Protein AF-A0A2V8JKX3-F1 (afdb_monomer)

Mean predicted aligned error: 20.54 Å

Secondary structure (DSSP, 8-state):
-HHHHHHHHHHHHHHHHHHHHHHHHHHHHHHHHHHHHHHHHHHHHHHHHHHHTSSSPSSPPP-S---SSS--EEEEES-TTT--TT-TTSTT--TTGGGGT-TTPPPPPTTSPP----SSSTTEEEEETTS-TTSTT-SS--SSSEEEE-PPBTTSSSS-TTS-TT--PBEEE-SSSEEEPPTTEETTTEES-EEEEEEEEEEEE--SSPPEEEEE-SS-EEEEEEEEEE-STT-EEEEEEEEEEEE--SSPPEEEEE-TT-EEEEEEEEEETTSS-----BEEEEEEEEEEEE-BSSPPEEEEE-TT-EEEEEEEEEE--SSS-S-BEEEEEEEEEEEE-BSSPPEEEEE-TT-EEEEEEEEEES-BEEEEEEEEE--S-BBSSGGGEEEEEE-SS-EEEEEEEEE-SS--EEEEEEEEE----SS-SSGGGT-SSTTS--EEEEEETTS--EEEEEEEESSTT-SSEEEEEEEE----TTT--SSEEEEEEEESSSS-TTSTTEEEEEEEEB-EEEEEEEEEEE-BSSPPEEEEEESB-SS---EEEEEEE------PPP--

Sequence (564 aa):
MIIVLFSLLLLSVVGLGMMYSTNMETSINSNYRDKQTAMYAAFAGLQEGRDRIKYPYNITPPFELPSTTIANVIYIVADAATVKPWAADNKYFDTELCQEKVLGISPGTPGVPCTATASGTAWRQVFDDSLGGSAPWNLASTDLKWVRIQLKANNNTPVPVNGDSNSSAQACWNGSTQMSTPTGYTTGCQPVGGVTAATVITSGTSYTSVPTVNFAGGGGTGATATAVLLPESTGYVASISVTTGGSGYTIPPTVTLSGGGGSAATATAVLSSTGTTVTNPGSVVSVSLTTGGASYTTAPTVTLSGGGGVGASAIATLSSSGVTTTTGYVSSVTVTAGGSSYTSAPTVNLSGGGGSGATATTTLGTSGNVTTVNVTSPGTQCYSAASDAVVSFTGGGGSGATATAVLAGSRSCIYSLSVTNIPQCTNKLTVANGYSPADQKAGVTFEVAGQNKSFSGTLFVSNANDKTPTSMSVQNPGYDTTGYSAATFTSNLQLSGGAWADCGNITVTATTGYRIASINVTNGGSGYTSVPTASITGGVGSTSNPTATAALGYPVASVTVTNG

Nearest PDB structures (foldseek):
  2vc9-assembly1_A  TM=1.295E-01  e=1.573E+00  Clostridium perfringens
  5tbz-assembly1_D  TM=1.147E-01  e=6.016E+00  Escherichia coli O157:H7

Solvent-accessible surface area (backbone atoms only — not comparable to full-atom values): 29672 Å² total; per-residue (Å²): 109,70,67,58,54,53,52,51,53,51,49,52,53,50,52,53,51,53,55,57,48,52,56,49,52,53,51,52,50,51,54,48,52,54,50,51,51,53,50,52,51,51,51,50,40,51,51,53,54,51,61,40,44,33,86,83,57,48,39,80,70,53,78,48,69,52,33,64,80,40,51,22,34,35,35,43,20,37,35,63,91,80,40,35,45,82,36,67,89,37,95,54,33,50,39,55,59,16,51,30,60,40,45,88,34,72,64,44,60,89,96,50,72,38,72,64,66,58,84,82,60,51,29,46,40,78,46,53,45,60,52,62,77,86,41,80,66,36,86,69,83,63,93,51,62,61,39,81,48,60,46,53,35,14,31,34,37,98,68,21,55,72,68,48,72,82,45,72,44,47,49,27,74,80,88,84,53,68,32,44,51,54,87,51,38,46,89,82,65,40,59,33,2,6,44,56,40,40,47,68,76,34,42,37,43,42,29,81,43,73,35,49,52,43,75,45,67,26,77,38,50,68,55,40,45,45,47,38,65,48,88,46,103,46,14,30,49,73,44,43,47,60,75,34,31,27,32,15,30,81,48,62,28,49,36,47,62,46,66,23,76,36,50,75,41,36,37,43,40,40,68,26,75,76,45,57,74,81,67,72,64,16,19,40,18,32,37,50,64,64,32,38,35,42,52,23,67,47,62,35,49,50,44,66,43,68,23,77,38,53,70,47,39,43,45,46,39,70,44,71,83,80,85,92,65,93,42,22,26,44,64,45,38,45,62,78,33,27,37,41,47,20,68,45,63,34,47,57,44,68,45,66,24,78,37,52,71,50,40,47,42,45,42,62,37,69,40,17,17,48,60,45,42,47,64,76,38,51,51,42,36,11,22,81,48,48,84,40,41,45,54,46,71,46,67,22,78,36,52,72,52,39,44,46,47,37,57,40,98,54,33,24,22,42,39,46,54,44,77,73,47,77,60,76,26,82,60,57,49,30,51,94,58,74,28,56,48,61,56,61,61,27,76,44,42,35,26,40,68,99,45,103,50,58,30,30,22,32,57,34,49,90,48,54,74,42,40,44,72,70,43,55,48,51,38,37,24,40,78,43,77,86,76,32,81,52,65,56,48,76,43,38,36,30,67,65,82,85,76,61,83,63,57,42,61,38,28,27,41,37,31,38,7,21,35,58,61,43,46,46,61,75,34,32,36,41,51,24,60,45,72,33,50,41,46,45,44,64,50,34,44,76,84,43,64,33,39,40,50,45,39,70,39,57,68,61,51,83,81,82,79,79,80,134

Radius of gyration: 41.73 Å; Cα contacts (8 Å, |Δi|>4): 1433; chains: 1; bounding box: 105×64×144 Å

Structure (mmCIF, N/CA/C/O backbone):
data_AF-A0A2V8JKX3-F1
#
_entry.id   AF-A0A2V8JKX3-F1
#
loop_
_atom_site.group_PDB
_atom_site.id
_atom_site.type_symbol
_atom_site.label_atom_id
_atom_site.label_alt_id
_atom_site.label_comp_id
_atom_site.label_asym_id
_atom_site.label_entity_id
_atom_site.label_seq_id
_atom_site.pdbx_PDB_ins_code
_atom_site.Cartn_x
_atom_site.Cartn_y
_atom_site.Cartn_z
_atom_site.occupancy
_atom_site.B_iso_or_equiv
_atom_site.auth_seq_id
_atom_site.auth_comp_id
_atom_site.auth_asym_id
_atom_site.auth_atom_id
_atom_site.pdbx_PDB_model_num
ATOM 1 N N . MET A 1 1 ? -42.590 39.242 80.573 1.00 73.94 1 MET A N 1
ATOM 2 C CA . MET A 1 1 ? -43.678 38.907 79.622 1.00 73.94 1 MET A CA 1
ATOM 3 C C . MET A 1 1 ? -43.225 38.989 78.164 1.00 73.94 1 MET A C 1
ATOM 5 O O . MET A 1 1 ? -43.355 37.998 77.464 1.00 73.94 1 MET A O 1
ATOM 9 N N . ILE A 1 2 ? -42.624 40.102 77.717 1.00 79.31 2 ILE A N 1
ATOM 10 C CA . ILE A 1 2 ? -42.118 40.261 76.334 1.00 79.31 2 ILE A CA 1
ATOM 11 C C . ILE A 1 2 ? -41.089 39.188 75.936 1.00 79.31 2 ILE A C 1
ATOM 13 O O . ILE A 1 2 ? -41.205 38.624 74.856 1.00 79.31 2 ILE A O 1
ATOM 17 N N . ILE A 1 3 ? -40.147 38.836 76.821 1.00 83.25 3 ILE A N 1
ATOM 18 C CA . ILE A 1 3 ? -39.163 37.768 76.554 1.00 83.25 3 ILE A CA 1
ATOM 19 C C . ILE A 1 3 ? -39.855 36.426 76.279 1.00 83.25 3 ILE A C 1
ATOM 21 O O . ILE A 1 3 ? -39.509 35.758 75.320 1.00 83.25 3 ILE A O 1
ATOM 25 N N . VAL A 1 4 ? -40.883 36.071 77.057 1.00 85.44 4 VAL A N 1
ATOM 26 C CA . VAL A 1 4 ? -41.619 34.801 76.910 1.00 85.44 4 VAL A CA 1
ATOM 27 C C . VAL A 1 4 ? -42.395 34.752 75.593 1.00 85.44 4 VAL A C 1
ATOM 29 O O . VAL A 1 4 ? -42.398 33.726 74.921 1.00 85.44 4 VAL A O 1
ATOM 32 N N . LEU A 1 5 ? -43.012 35.866 75.192 1.00 79.38 5 LEU A N 1
ATOM 33 C CA . LEU A 1 5 ? -43.693 35.975 73.899 1.00 79.38 5 LEU A CA 1
ATOM 34 C C . LEU A 1 5 ? -42.714 35.841 72.727 1.00 79.38 5 LEU A C 1
ATOM 36 O O . LEU A 1 5 ? -42.995 35.100 71.789 1.00 79.38 5 LEU A O 1
ATOM 40 N N . PHE A 1 6 ? -41.548 36.488 72.806 1.00 87.19 6 PHE A N 1
ATOM 41 C CA . PHE A 1 6 ? -40.494 36.311 71.807 1.00 87.19 6 PHE A CA 1
ATOM 42 C C . PHE A 1 6 ? -39.956 34.876 71.786 1.00 87.19 6 PHE A C 1
ATOM 44 O O . PHE A 1 6 ? -39.769 34.332 70.704 1.00 87.19 6 PHE A O 1
ATOM 51 N N . SER A 1 7 ? -39.770 34.231 72.943 1.00 88.25 7 SER A N 1
ATOM 52 C CA . SER A 1 7 ? -39.331 32.831 73.026 1.00 88.25 7 SER A CA 1
ATOM 53 C C . SER A 1 7 ? -40.337 31.860 72.401 1.00 88.25 7 SER A C 1
ATOM 55 O O . SER A 1 7 ? -39.935 30.935 71.700 1.00 88.25 7 SER A O 1
ATOM 57 N N . LEU A 1 8 ? -41.639 32.075 72.615 1.00 83.44 8 LEU A N 1
ATOM 58 C CA . LEU A 1 8 ? -42.698 31.243 72.037 1.00 83.44 8 LEU A CA 1
ATOM 59 C C . LEU A 1 8 ? -42.839 31.445 70.526 1.00 83.44 8 LEU A C 1
ATOM 61 O O . LEU A 1 8 ? -43.005 30.463 69.809 1.00 83.44 8 LEU A O 1
ATOM 65 N N . LEU A 1 9 ? -42.724 32.687 70.041 1.00 87.38 9 LEU A N 1
ATOM 66 C CA . LEU A 1 9 ? -42.690 32.989 68.606 1.00 87.38 9 LEU A CA 1
ATOM 67 C C . LEU A 1 9 ? -41.497 32.297 67.928 1.00 87.38 9 LEU A C 1
ATOM 69 O O . LEU A 1 9 ? -41.626 31.735 66.844 1.00 87.38 9 LEU A O 1
ATOM 73 N N . LEU A 1 10 ? -40.336 32.299 68.587 1.00 89.88 10 LEU A N 1
ATOM 74 C CA . LEU A 1 10 ? -39.142 31.618 68.092 1.00 89.88 10 LEU A CA 1
ATOM 75 C C . LEU A 1 10 ? -39.365 30.101 68.008 1.00 89.88 10 LEU A C 1
ATOM 77 O O . LEU A 1 10 ? -38.992 29.487 67.013 1.00 89.88 10 LEU A O 1
ATOM 81 N N . LEU A 1 11 ? -40.038 29.503 68.997 1.00 89.50 11 LEU A N 1
ATOM 82 C CA . LEU A 1 11 ? -40.340 28.069 69.013 1.00 89.50 11 LEU A CA 1
ATOM 83 C C . LEU A 1 11 ? -41.292 27.640 67.888 1.00 89.50 11 LEU A C 1
ATOM 85 O O . LEU A 1 11 ? -41.078 26.596 67.273 1.00 89.50 11 LEU A O 1
ATOM 89 N N . SER A 1 12 ? -42.328 28.427 67.592 1.00 86.75 12 SER A N 1
ATOM 90 C CA . SER A 1 12 ? -43.261 28.120 66.500 1.00 86.75 12 SER A CA 1
ATOM 91 C C . SER A 1 12 ? -42.626 28.303 65.123 1.00 86.75 12 SER A C 1
ATOM 93 O O . SER A 1 12 ? -42.875 27.488 64.235 1.00 86.75 12 SER A O 1
ATOM 95 N N . VAL A 1 13 ? -41.747 29.296 64.950 1.00 89.88 13 VAL A N 1
ATOM 96 C CA . VAL A 1 13 ? -40.949 29.440 63.719 1.00 89.88 13 VAL A CA 1
ATOM 97 C C . VAL A 1 13 ? -40.002 28.250 63.538 1.00 89.88 13 VAL A C 1
ATOM 99 O O . VAL A 1 13 ? -39.911 27.710 62.436 1.00 89.88 13 VAL A O 1
ATOM 102 N N . VAL A 1 14 ? -39.360 27.778 64.611 1.00 88.94 14 VAL A N 1
ATOM 103 C CA . VAL A 1 14 ? -38.527 26.565 64.571 1.00 88.94 14 VAL A CA 1
ATOM 104 C C . VAL A 1 14 ? -39.366 25.330 64.216 1.00 88.94 14 VAL A C 1
ATOM 106 O O . VAL A 1 14 ? -38.963 24.552 63.353 1.00 88.94 14 VAL A O 1
ATOM 109 N N . GLY A 1 15 ? -40.554 25.167 64.807 1.00 86.50 15 GLY A N 1
ATOM 110 C CA . GLY A 1 15 ? -41.457 24.045 64.517 1.00 86.50 15 GLY A CA 1
ATOM 111 C C . GLY A 1 15 ? -41.941 23.999 63.061 1.00 86.50 15 GLY A C 1
ATOM 112 O O . GLY A 1 15 ? -41.896 22.943 62.430 1.00 86.50 15 GLY A O 1
ATOM 113 N N . LEU A 1 16 ? -42.334 25.146 62.495 1.00 85.94 16 LEU A N 1
ATOM 114 C CA . LEU A 1 16 ? -42.678 25.269 61.071 1.00 85.94 16 LEU A CA 1
ATOM 115 C C . LEU A 1 16 ? -41.472 24.983 60.171 1.00 85.94 16 LEU A C 1
ATOM 117 O O . LEU A 1 16 ? -41.606 24.265 59.180 1.00 85.94 16 LEU A O 1
ATOM 121 N N . GLY A 1 17 ? -40.291 25.487 60.538 1.00 83.31 17 GLY A N 1
ATOM 122 C CA . GLY A 1 17 ? -39.043 25.208 59.827 1.00 83.31 17 GLY A CA 1
ATOM 123 C C . GLY A 1 17 ? -38.733 23.711 59.746 1.00 83.31 17 GLY A C 1
ATOM 124 O O . GLY A 1 17 ? -38.412 23.210 58.669 1.00 83.31 17 GLY A O 1
ATOM 125 N N . MET A 1 18 ? -38.908 22.973 60.847 1.00 83.19 18 MET A N 1
ATOM 126 C CA . MET A 1 18 ? -38.680 21.523 60.860 1.00 83.19 18 MET A CA 1
ATOM 127 C C . MET A 1 18 ? -39.707 20.755 60.012 1.00 83.19 18 MET A C 1
ATOM 129 O O . MET A 1 18 ? -39.331 19.817 59.317 1.00 83.19 18 MET A O 1
ATOM 133 N N . MET A 1 19 ? -40.975 21.181 59.979 1.00 83.25 19 MET A N 1
ATOM 134 C CA . MET A 1 19 ? -42.010 20.520 59.170 1.00 83.25 19 MET A CA 1
ATOM 135 C C . MET A 1 19 ? -41.797 20.709 57.657 1.00 83.25 19 MET A C 1
ATOM 137 O O . MET A 1 19 ? -41.929 19.755 56.887 1.00 83.25 19 MET A O 1
ATOM 141 N N . TYR A 1 20 ? -41.414 21.914 57.214 1.00 79.62 20 TYR A N 1
ATOM 142 C CA . TYR A 1 20 ? -41.033 22.143 55.813 1.00 79.62 20 TYR A CA 1
ATOM 143 C C . TYR A 1 20 ? -39.767 21.365 55.427 1.00 79.62 20 TYR A C 1
ATOM 145 O O . TYR A 1 20 ? -39.685 20.855 54.307 1.00 79.62 20 TYR A O 1
ATOM 153 N N . SER A 1 21 ? -38.824 21.200 56.362 1.00 79.19 21 SER A N 1
ATOM 154 C CA . SER A 1 21 ? -37.623 20.383 56.157 1.00 79.19 21 SER A CA 1
ATOM 155 C C . SER A 1 21 ? -37.955 18.909 55.885 1.00 79.19 21 SER A C 1
ATOM 157 O O . SER A 1 21 ? -37.362 18.312 54.990 1.00 79.19 21 SER A O 1
ATOM 159 N N . THR A 1 22 ? -38.932 18.317 56.581 1.00 78.56 22 THR A N 1
ATOM 160 C CA . THR A 1 22 ? -39.297 16.895 56.405 1.00 78.56 22 THR A CA 1
ATOM 161 C C . THR A 1 22 ? -39.894 16.589 55.021 1.00 78.56 22 THR A C 1
ATOM 163 O O . THR A 1 22 ? -39.573 15.572 54.398 1.00 78.56 22 THR A O 1
ATOM 166 N N . ASN A 1 23 ? -40.740 17.479 54.490 1.00 80.19 23 ASN A N 1
ATOM 167 C CA . ASN A 1 23 ? -41.324 17.303 53.152 1.00 80.19 23 ASN A CA 1
ATOM 168 C C . ASN A 1 23 ? -40.286 17.494 52.034 1.00 80.19 23 ASN A C 1
ATOM 170 O O . ASN A 1 23 ? -40.341 16.806 51.007 1.00 80.19 23 ASN A O 1
ATOM 174 N N . MET A 1 24 ? -39.322 18.398 52.241 1.00 81.38 24 MET A N 1
ATOM 175 C CA . MET A 1 24 ? -38.173 18.543 51.346 1.00 81.38 24 MET A CA 1
ATOM 176 C C . MET A 1 24 ? -37.331 17.268 51.330 1.00 81.38 24 MET A C 1
ATOM 178 O O . MET A 1 24 ? -37.032 16.766 50.251 1.00 81.38 24 MET A O 1
ATOM 182 N N . GLU A 1 25 ? -37.019 16.696 52.492 1.00 80.31 25 GLU A N 1
ATOM 183 C CA . GLU A 1 25 ? -36.236 15.461 52.604 1.00 80.31 25 GLU A CA 1
ATOM 184 C C . GLU A 1 25 ? -36.907 14.280 51.883 1.00 80.31 25 GLU A C 1
ATOM 186 O O . GLU A 1 25 ? -36.262 13.566 51.116 1.00 80.31 25 GLU A O 1
ATOM 191 N N . THR A 1 26 ? -38.229 14.135 52.023 1.00 83.88 26 THR A N 1
ATOM 192 C CA . THR A 1 26 ? -39.002 13.077 51.345 1.00 83.88 26 THR A CA 1
ATOM 193 C C . THR A 1 26 ? -38.996 13.245 49.821 1.00 83.88 26 THR A C 1
ATOM 195 O O . THR A 1 26 ? -38.782 12.281 49.082 1.00 83.88 26 THR A O 1
ATOM 198 N N . SER A 1 27 ? -39.177 14.477 49.334 1.00 83.81 27 SER A N 1
ATOM 199 C CA . SER A 1 27 ? -39.173 14.781 47.895 1.00 83.81 27 SER A CA 1
ATOM 200 C C . SER A 1 27 ? -37.780 14.616 47.283 1.00 83.81 27 SER A C 1
ATOM 202 O O . SER A 1 27 ? -37.635 14.073 46.187 1.00 83.81 27 SER A O 1
ATOM 204 N N . ILE A 1 28 ? -36.737 15.038 48.006 1.00 84.44 28 ILE A N 1
ATOM 205 C CA . ILE A 1 28 ? -35.337 14.824 47.625 1.00 84.44 28 ILE A CA 1
ATOM 206 C C . ILE A 1 28 ? -35.046 13.325 47.543 1.00 84.44 28 ILE A C 1
ATOM 208 O O . ILE A 1 28 ? -34.462 12.884 46.555 1.00 84.44 28 ILE A O 1
ATOM 212 N N . ASN A 1 29 ? -35.498 12.535 48.520 1.00 85.44 29 ASN A N 1
ATOM 213 C CA . ASN A 1 29 ? -35.280 11.092 48.540 1.00 85.44 29 ASN A CA 1
ATOM 214 C C . ASN A 1 29 ? -35.992 10.375 47.378 1.00 85.44 29 ASN A C 1
ATOM 216 O O . ASN A 1 29 ? -35.400 9.508 46.740 1.00 85.44 29 ASN A O 1
ATOM 220 N N . SER A 1 30 ? -37.228 10.767 47.041 1.00 87.38 30 SER A N 1
ATOM 221 C CA . SER A 1 30 ? -37.924 10.226 45.862 1.00 87.38 30 SER A CA 1
ATOM 222 C C . SER A 1 30 ? -37.168 10.547 44.573 1.00 87.38 30 SER A C 1
ATOM 224 O O . SER A 1 30 ? -36.814 9.641 43.823 1.00 87.38 30 SER A O 1
ATOM 226 N N . ASN A 1 31 ? -36.813 11.821 44.369 1.00 85.62 31 ASN A N 1
ATOM 227 C CA . ASN A 1 31 ? -36.037 12.254 43.205 1.00 85.62 31 ASN A CA 1
ATOM 228 C C . ASN A 1 31 ? -34.681 11.539 43.116 1.00 85.62 31 ASN A C 1
ATOM 230 O O . ASN A 1 31 ? -34.192 11.253 42.025 1.00 85.62 31 ASN A O 1
ATOM 234 N N . TYR A 1 32 ? -34.052 11.263 44.257 1.00 89.94 32 TYR A N 1
ATOM 235 C CA . TYR A 1 32 ? -32.792 10.538 44.323 1.00 89.94 32 TYR A CA 1
ATOM 236 C C . TYR A 1 32 ? -32.953 9.070 43.908 1.00 89.94 32 TYR A C 1
ATOM 238 O O . TYR A 1 32 ? -32.167 8.582 43.095 1.00 89.94 32 TYR A O 1
ATOM 246 N N . ARG A 1 33 ? -33.993 8.380 44.396 1.00 90.44 33 ARG A N 1
ATOM 247 C CA . ARG A 1 33 ? -34.296 6.990 44.015 1.00 90.44 33 ARG A CA 1
ATOM 248 C C . ARG A 1 33 ? -34.636 6.854 42.534 1.00 90.44 33 ARG A C 1
ATOM 250 O O . ARG A 1 33 ? -34.143 5.929 41.887 1.00 90.44 33 ARG A O 1
ATOM 257 N N . ASP A 1 34 ? -35.408 7.785 41.985 1.00 88.25 34 ASP A N 1
ATOM 258 C CA . ASP A 1 34 ? -35.765 7.781 40.564 1.00 88.25 34 ASP A CA 1
ATOM 259 C C . ASP A 1 34 ? -34.526 8.001 39.687 1.00 88.25 34 ASP A C 1
ATOM 261 O O . ASP A 1 34 ? -34.296 7.258 38.732 1.00 88.25 34 ASP A O 1
ATOM 265 N N . LYS A 1 35 ? -33.652 8.947 40.067 1.00 85.19 35 LYS A N 1
ATOM 266 C CA . LYS A 1 35 ? -32.362 9.171 39.393 1.00 85.19 35 LYS A CA 1
ATOM 267 C C . LYS A 1 35 ? -31.449 7.952 39.460 1.00 85.19 35 LYS A C 1
ATOM 269 O O . LYS A 1 35 ? -30.861 7.590 38.444 1.00 85.19 35 LYS A O 1
ATOM 274 N N . GLN A 1 36 ? -31.325 7.315 40.627 1.00 89.06 36 GLN A N 1
ATOM 275 C CA . GLN A 1 36 ? -30.534 6.090 40.752 1.00 89.06 36 GLN A CA 1
ATOM 276 C C . GLN A 1 36 ? -31.082 4.984 39.848 1.00 89.06 36 GLN A C 1
ATOM 278 O O . GLN A 1 36 ? -30.314 4.343 39.137 1.00 89.06 36 GLN A O 1
ATOM 283 N N . THR A 1 37 ? -32.402 4.791 39.831 1.00 87.06 37 THR A N 1
ATOM 284 C CA . THR A 1 37 ? -33.052 3.764 39.007 1.00 87.06 37 THR A CA 1
ATOM 285 C C . THR A 1 37 ? -32.815 4.018 37.519 1.00 87.06 37 THR A C 1
ATOM 287 O O . THR A 1 37 ? -32.400 3.108 36.803 1.00 87.06 37 THR A O 1
ATOM 290 N N . ALA A 1 38 ? -32.989 5.261 37.060 1.00 82.44 38 ALA A N 1
ATOM 291 C CA . ALA A 1 38 ? -32.707 5.646 35.679 1.00 82.44 38 ALA A CA 1
ATOM 292 C C . ALA A 1 38 ? -31.228 5.440 35.309 1.00 82.44 38 ALA A C 1
ATOM 294 O O . ALA A 1 38 ? -30.922 4.937 34.230 1.00 82.44 38 ALA A O 1
ATOM 295 N N . MET A 1 39 ? -30.305 5.767 36.219 1.00 86.44 39 MET A N 1
ATOM 296 C CA . MET A 1 39 ? -28.870 5.563 36.016 1.00 86.44 39 MET A CA 1
ATOM 297 C C . MET A 1 39 ? -28.512 4.074 35.894 1.00 86.44 39 MET A C 1
ATOM 299 O O . MET A 1 39 ? -27.787 3.695 34.977 1.00 86.44 39 MET A O 1
ATOM 303 N N . TYR A 1 40 ? -29.034 3.216 36.775 1.00 87.19 40 TYR A N 1
ATOM 304 C CA . TYR A 1 40 ? -28.795 1.772 36.693 1.00 87.19 40 TYR A CA 1
ATOM 305 C C . TYR A 1 40 ? -29.420 1.152 35.442 1.00 87.19 40 TYR A C 1
ATOM 307 O O . TYR A 1 40 ? -28.778 0.322 34.805 1.00 87.19 40 TYR A O 1
ATOM 315 N N . ALA A 1 41 ? -30.616 1.593 35.042 1.00 84.06 41 ALA A N 1
ATOM 316 C CA . ALA A 1 41 ? -31.234 1.170 33.788 1.00 84.06 41 ALA A CA 1
ATOM 317 C C . ALA A 1 41 ? -30.386 1.578 32.568 1.00 84.06 41 ALA A C 1
ATOM 319 O O . ALA A 1 41 ? -30.186 0.773 31.660 1.00 84.06 41 ALA A O 1
ATOM 320 N N . ALA A 1 42 ? -29.814 2.788 32.568 1.00 84.06 42 ALA A N 1
ATOM 321 C CA . ALA A 1 42 ? -28.901 3.237 31.518 1.00 84.06 42 ALA A CA 1
ATOM 322 C C . ALA A 1 42 ? -27.600 2.414 31.483 1.00 84.06 42 ALA A C 1
ATOM 324 O O . ALA A 1 42 ? -27.135 2.048 30.405 1.00 84.06 42 ALA A O 1
ATOM 325 N N . PHE A 1 43 ? -27.025 2.069 32.642 1.00 85.94 43 PHE A N 1
ATOM 326 C CA . PHE A 1 43 ? -25.859 1.181 32.699 1.00 85.94 43 PHE A CA 1
ATOM 327 C C . PHE A 1 43 ? -26.178 -0.236 32.229 1.00 85.94 43 PHE A C 1
ATOM 329 O O . PHE A 1 43 ? -25.368 -0.821 31.511 1.00 85.94 43 PHE A O 1
ATOM 336 N N . ALA A 1 44 ? -27.348 -0.768 32.581 1.00 85.88 44 ALA A N 1
ATOM 337 C CA . ALA A 1 44 ? -27.815 -2.047 32.064 1.00 85.88 44 ALA A CA 1
ATOM 338 C C . ALA A 1 44 ? -27.927 -1.997 30.533 1.00 85.88 44 ALA A C 1
ATOM 340 O O . ALA A 1 44 ? -27.372 -2.858 29.863 1.00 85.88 44 ALA A O 1
ATOM 341 N N . GLY A 1 45 ? -28.520 -0.936 29.972 1.00 86.31 45 GLY A N 1
ATOM 342 C CA . GLY A 1 45 ? -28.634 -0.756 28.520 1.00 86.31 45 GLY A CA 1
ATOM 343 C C . GLY A 1 45 ? -27.294 -0.594 27.811 1.00 86.31 45 GLY A C 1
ATOM 344 O O . GLY A 1 45 ? -27.097 -1.131 26.724 1.00 86.31 45 GLY A O 1
ATOM 345 N N . LEU A 1 46 ? -26.337 0.087 28.444 1.00 87.81 46 LEU A N 1
ATOM 346 C CA . LEU A 1 46 ? -24.976 0.186 27.927 1.00 87.81 46 LEU A CA 1
ATOM 347 C C . LEU A 1 46 ? -24.305 -1.189 27.856 1.00 87.81 46 LEU A C 1
ATOM 349 O O . LEU A 1 46 ? -23.670 -1.503 26.853 1.00 87.81 46 LEU A O 1
ATOM 353 N N . GLN A 1 47 ? -24.416 -1.995 28.913 1.00 87.25 47 GLN A N 1
ATOM 354 C CA . GLN A 1 47 ? -23.809 -3.327 28.935 1.00 87.25 47 GLN A CA 1
ATOM 355 C C . GLN A 1 47 ? -24.508 -4.281 27.970 1.00 87.25 47 GLN A C 1
ATOM 357 O O . GLN A 1 47 ? -23.826 -5.017 27.265 1.00 87.25 47 GLN A O 1
ATOM 362 N N . GLU A 1 48 ? -25.829 -4.185 27.871 1.00 84.44 48 GLU A N 1
ATOM 363 C CA . GLU A 1 48 ? -26.645 -4.900 26.897 1.00 84.44 48 GLU A CA 1
ATOM 364 C C . GLU A 1 48 ? -26.168 -4.621 25.465 1.00 84.44 48 GLU A C 1
ATOM 366 O O . GLU A 1 48 ? -25.815 -5.534 24.719 1.00 84.44 48 GLU A O 1
ATOM 371 N N . GLY A 1 49 ? -26.044 -3.340 25.101 1.00 87.50 49 GLY A N 1
ATOM 372 C CA . GLY A 1 49 ? -25.527 -2.949 23.793 1.00 87.50 49 GLY A CA 1
ATOM 373 C C . GLY A 1 49 ? -24.089 -3.419 23.565 1.00 87.50 49 GLY A C 1
ATOM 374 O O . GLY A 1 49 ? -23.780 -3.935 22.493 1.00 87.50 49 GLY A O 1
ATOM 375 N N . ARG A 1 50 ? -23.213 -3.289 24.575 1.00 87.06 50 ARG A N 1
ATOM 376 C CA . ARG A 1 50 ? -21.805 -3.722 24.502 1.00 87.06 50 ARG A CA 1
ATOM 377 C C . ARG A 1 50 ? -21.655 -5.220 24.282 1.00 87.06 50 ARG A C 1
ATOM 379 O O . ARG A 1 50 ? -20.777 -5.605 23.516 1.00 87.06 50 ARG A O 1
ATOM 386 N N . ASP A 1 51 ? -22.452 -6.045 24.953 1.00 86.44 51 ASP A N 1
ATOM 387 C CA . ASP A 1 51 ? -22.358 -7.500 24.827 1.00 86.44 51 ASP A CA 1
ATOM 388 C C . ASP A 1 51 ? -22.867 -7.969 23.458 1.00 86.44 51 ASP A C 1
ATOM 390 O O . ASP A 1 51 ? -22.221 -8.784 22.799 1.00 86.44 51 ASP A O 1
ATOM 394 N N . ARG A 1 52 ? -23.942 -7.352 22.945 1.00 85.75 52 ARG A N 1
ATOM 395 C CA . ARG A 1 52 ? -24.503 -7.687 21.624 1.00 85.75 52 ARG A CA 1
ATOM 396 C C . ARG A 1 52 ? -23.567 -7.284 20.464 1.00 85.75 52 ARG A C 1
ATOM 398 O O . ARG A 1 52 ? -23.585 -7.948 19.430 1.00 85.75 52 ARG A O 1
ATOM 405 N N . ILE A 1 53 ? -22.702 -6.273 20.638 1.00 87.62 53 ILE A N 1
ATOM 406 C CA . ILE A 1 53 ? -21.684 -5.849 19.644 1.00 87.62 53 ILE A CA 1
ATOM 407 C C . ILE A 1 53 ? -20.258 -6.336 19.951 1.00 87.62 53 ILE A C 1
ATOM 409 O O . ILE A 1 53 ? -19.293 -5.871 19.338 1.00 87.62 53 ILE A O 1
ATOM 413 N N . LYS A 1 54 ? -20.077 -7.234 20.920 1.00 84.19 54 LYS A N 1
ATOM 414 C CA . LYS A 1 54 ? -18.763 -7.799 21.242 1.00 84.19 54 LYS A CA 1
ATOM 415 C C . LYS A 1 54 ? -18.352 -8.812 20.173 1.00 84.19 54 LYS A C 1
ATOM 417 O O . LYS A 1 54 ? -19.187 -9.552 19.679 1.00 84.19 54 LYS A O 1
ATOM 422 N N . TYR A 1 55 ? -17.066 -8.869 19.823 1.00 76.94 55 TYR A N 1
ATOM 423 C CA . TYR A 1 55 ? -16.556 -9.864 18.872 1.00 76.94 55 TYR A CA 1
ATOM 424 C C . TYR A 1 55 ? -16.519 -11.282 19.494 1.00 76.94 55 TYR A C 1
ATOM 426 O O . TYR A 1 55 ? -16.010 -11.410 20.614 1.00 76.94 55 TYR A O 1
ATOM 434 N N . PRO A 1 56 ? -16.961 -12.346 18.784 1.00 75.12 56 PRO A N 1
ATOM 435 C CA . PRO A 1 56 ? -17.594 -12.337 17.459 1.00 75.12 56 PRO A CA 1
ATOM 436 C C . PRO A 1 56 ? -19.006 -11.733 17.506 1.00 75.12 56 PRO A C 1
ATOM 438 O O . PRO A 1 56 ? -19.804 -12.077 18.370 1.00 75.12 56 PRO A O 1
ATOM 441 N N . TYR A 1 57 ? -19.282 -10.810 16.585 1.00 77.62 57 TYR A N 1
ATOM 442 C CA . TYR A 1 57 ? -20.440 -9.915 16.654 1.00 77.62 57 TYR A CA 1
ATOM 443 C C . TYR A 1 57 ? -21.780 -10.651 16.498 1.00 77.62 57 TYR A C 1
ATOM 445 O O . TYR A 1 57 ? -22.023 -11.242 15.448 1.00 77.62 57 TYR A O 1
ATOM 453 N N . ASN A 1 58 ? -22.676 -10.532 17.486 1.00 83.50 58 ASN A N 1
ATOM 454 C CA . ASN A 1 58 ? -24.081 -10.958 17.360 1.00 83.50 58 ASN A CA 1
ATOM 455 C C . ASN A 1 58 ? -24.921 -9.905 16.617 1.00 83.50 58 ASN A C 1
ATOM 457 O O . ASN A 1 58 ? -25.809 -10.232 15.833 1.00 83.50 58 ASN A O 1
ATOM 461 N N . ILE A 1 59 ? -24.589 -8.631 16.838 1.00 88.81 59 ILE A N 1
ATOM 462 C CA . ILE A 1 59 ? -25.036 -7.468 16.076 1.00 88.81 59 ILE A CA 1
ATOM 463 C C . ILE A 1 59 ? -23.785 -6.742 15.582 1.00 88.81 59 ILE A C 1
ATOM 465 O O . ILE A 1 59 ? -22.899 -6.404 16.367 1.00 88.81 59 ILE A O 1
ATOM 469 N N . THR A 1 60 ? -23.693 -6.495 14.276 1.00 89.94 60 THR A N 1
ATOM 470 C CA . THR A 1 60 ? -22.572 -5.741 13.701 1.00 89.94 60 THR A CA 1
ATOM 471 C C . THR A 1 60 ? -22.617 -4.286 14.187 1.00 89.94 60 THR A C 1
ATOM 473 O O . THR A 1 60 ? -23.648 -3.635 14.012 1.00 89.94 60 THR A O 1
ATOM 476 N N . PRO A 1 61 ? -21.539 -3.752 14.795 1.00 88.12 61 PRO A N 1
ATOM 477 C CA . PRO A 1 61 ? -21.515 -2.358 15.219 1.00 88.12 61 PRO A CA 1
ATOM 478 C C . PRO A 1 61 ? -21.507 -1.402 14.012 1.00 88.12 61 PRO A C 1
ATOM 480 O O . PRO A 1 61 ? -21.040 -1.772 12.933 1.00 88.12 61 PRO A O 1
ATOM 483 N N . PRO A 1 62 ? -21.965 -0.153 14.188 1.00 88.94 62 PRO A N 1
ATOM 484 C CA . PRO A 1 62 ? -21.877 0.858 13.144 1.00 88.94 62 PRO A CA 1
ATOM 485 C C . PRO A 1 62 ? -20.419 1.305 12.954 1.00 88.94 62 PRO A C 1
ATOM 487 O O . PRO A 1 62 ? -19.715 1.582 13.926 1.00 88.94 62 PRO A O 1
ATOM 490 N N . PHE A 1 63 ? -19.978 1.402 11.697 1.00 83.94 63 PHE A N 1
ATOM 491 C CA . PHE A 1 63 ? -18.625 1.854 11.323 1.00 83.94 63 PHE A CA 1
ATOM 492 C C . PHE A 1 63 ? -18.589 3.286 10.777 1.00 83.94 63 PHE A C 1
ATOM 494 O O . PHE A 1 63 ? -17.515 3.862 10.616 1.00 83.94 63 PHE A O 1
ATOM 501 N N . GLU A 1 64 ? -19.758 3.874 10.535 1.00 87.62 64 GLU A N 1
ATOM 502 C CA . GLU A 1 64 ? -19.911 5.237 10.038 1.00 87.62 64 GLU A CA 1
ATOM 503 C C . GLU A 1 64 ? -20.945 6.013 10.864 1.00 87.62 64 GLU A C 1
ATOM 505 O O . GLU A 1 64 ? -21.749 5.444 11.610 1.00 87.62 64 GLU A O 1
ATOM 510 N N . LEU A 1 65 ? -20.902 7.341 10.757 1.00 88.38 65 LEU A N 1
ATOM 511 C CA . LEU A 1 65 ? -21.842 8.211 11.457 1.00 88.38 65 LEU A CA 1
ATOM 512 C C . LEU A 1 65 ? -23.276 8.048 10.907 1.00 88.38 65 LEU A C 1
ATOM 514 O O . LEU A 1 65 ? -23.453 7.715 9.731 1.00 88.38 65 LEU A O 1
ATOM 518 N N . PRO A 1 66 ? -24.314 8.291 11.730 1.00 91.19 66 PRO A N 1
ATOM 519 C CA . PRO A 1 66 ? -25.706 8.255 11.285 1.00 91.19 66 PRO A CA 1
ATOM 520 C C . PRO A 1 66 ? -26.006 9.204 10.117 1.00 91.19 66 PRO A C 1
ATOM 522 O O . PRO A 1 66 ? -25.678 10.391 10.166 1.00 91.19 66 PRO A O 1
ATOM 525 N N . SER A 1 67 ? -26.712 8.708 9.100 1.00 88.94 67 SER A N 1
ATOM 526 C CA . SER A 1 67 ? -27.217 9.506 7.977 1.00 88.94 67 SER A CA 1
ATOM 527 C C . SER A 1 67 ? -28.624 9.052 7.578 1.00 88.94 67 SER A C 1
ATOM 529 O O . SER A 1 67 ? -29.074 7.970 7.947 1.00 88.94 67 SER A O 1
ATOM 531 N N . THR A 1 68 ? -29.346 9.864 6.804 1.00 89.31 68 THR A N 1
ATOM 532 C CA . THR A 1 68 ? -30.681 9.488 6.300 1.00 89.31 68 THR A CA 1
ATOM 533 C C . THR A 1 68 ? -30.644 8.362 5.262 1.00 89.31 68 THR A C 1
ATOM 535 O O . THR A 1 68 ? -31.688 7.796 4.939 1.00 89.31 68 THR A O 1
ATOM 538 N N . THR A 1 69 ? -29.460 8.037 4.738 1.00 86.31 69 THR A N 1
ATOM 539 C CA . THR A 1 69 ? -29.254 7.087 3.640 1.00 86.31 69 THR A CA 1
ATOM 540 C C . THR A 1 69 ? -28.615 5.771 4.080 1.00 86.31 69 THR A C 1
ATOM 542 O O . THR A 1 69 ? -28.632 4.821 3.301 1.00 86.31 69 THR A O 1
ATOM 545 N N . ILE A 1 70 ? -28.064 5.699 5.298 1.00 84.19 70 ILE A N 1
ATOM 546 C CA . ILE A 1 70 ? -27.342 4.530 5.813 1.00 84.19 70 ILE A CA 1
ATOM 547 C C . ILE A 1 70 ? -27.892 4.149 7.186 1.00 84.19 70 ILE A C 1
ATOM 549 O O . ILE A 1 70 ? -28.044 4.992 8.070 1.00 84.19 70 ILE A O 1
ATOM 553 N N . ALA A 1 71 ? -28.137 2.855 7.380 1.00 86.75 71 ALA A N 1
ATOM 554 C CA . ALA A 1 71 ? -28.791 2.301 8.557 1.00 86.75 71 ALA A CA 1
ATOM 555 C C . ALA A 1 71 ? -27.850 2.165 9.779 1.00 86.75 71 ALA A C 1
ATOM 557 O O . ALA A 1 71 ? -27.743 1.097 10.366 1.00 86.75 71 ALA A O 1
ATOM 558 N N . ASN A 1 72 ? -27.153 3.241 10.161 1.00 90.56 72 ASN A N 1
ATOM 559 C CA . ASN A 1 72 ? -26.148 3.243 11.241 1.00 90.56 72 ASN A CA 1
ATOM 560 C C . ASN A 1 72 ? -26.712 3.570 12.637 1.00 90.56 72 ASN A C 1
ATOM 562 O O . ASN A 1 72 ? -25.947 3.667 13.599 1.00 90.56 72 ASN A O 1
ATOM 566 N N . VAL A 1 73 ? -28.032 3.752 12.761 1.00 94.00 73 VAL A N 1
ATOM 567 C CA . VAL A 1 73 ? -28.717 3.804 14.059 1.00 94.00 73 VAL A CA 1
ATOM 568 C C . VAL A 1 73 ? -29.382 2.464 14.320 1.00 94.00 73 VAL A C 1
ATOM 570 O O . VAL A 1 73 ? -30.335 2.084 13.644 1.00 94.00 73 VAL A O 1
ATOM 573 N N . ILE A 1 74 ? -28.892 1.745 15.315 1.00 94.88 74 ILE A N 1
ATOM 574 C CA . ILE A 1 74 ? -29.390 0.422 15.672 1.00 94.88 74 ILE A CA 1
ATOM 575 C C . ILE A 1 74 ? -30.303 0.554 16.885 1.00 94.88 74 ILE A C 1
ATOM 577 O O . ILE A 1 74 ? -29.881 1.070 17.916 1.00 94.88 74 ILE A O 1
ATOM 581 N N . TYR A 1 75 ? -31.529 0.047 16.781 1.00 94.19 75 TYR A N 1
ATOM 582 C CA . TYR A 1 75 ? -32.406 -0.183 17.924 1.00 94.19 75 TYR A CA 1
ATOM 583 C C . TYR A 1 75 ? -32.487 -1.673 18.223 1.00 94.19 75 TYR A C 1
ATOM 585 O O . TYR A 1 75 ? -32.840 -2.461 17.351 1.00 94.19 75 TYR A O 1
ATOM 593 N N . ILE A 1 76 ? -32.219 -2.045 19.467 1.00 92.19 76 ILE A N 1
ATOM 594 C CA . ILE A 1 76 ? -32.583 -3.346 20.026 1.00 92.19 76 ILE A CA 1
ATOM 595 C C . ILE A 1 76 ? -33.867 -3.107 20.812 1.00 92.19 76 ILE A C 1
ATOM 597 O O . ILE A 1 76 ? -33.876 -2.241 21.683 1.00 92.19 76 ILE A O 1
ATOM 601 N N . VAL A 1 77 ? -34.957 -3.795 20.483 1.00 92.50 77 VAL A N 1
ATOM 602 C CA . VAL A 1 77 ? -36.275 -3.595 21.103 1.00 92.50 77 VAL A CA 1
ATOM 603 C C . VAL A 1 77 ? -36.772 -4.889 21.730 1.00 92.50 77 VAL A C 1
ATOM 605 O O . VAL A 1 77 ? -36.573 -5.960 21.169 1.00 92.50 77 VAL A O 1
ATOM 608 N N . ALA A 1 78 ? -37.449 -4.784 22.873 1.00 90.75 78 ALA A N 1
ATOM 609 C CA . ALA A 1 78 ? -38.017 -5.942 23.561 1.00 90.75 78 ALA A CA 1
ATOM 610 C C . ALA A 1 78 ? -39.109 -6.643 22.746 1.00 90.75 78 ALA A C 1
ATOM 612 O O . ALA A 1 78 ? -39.238 -7.856 22.822 1.00 90.75 78 ALA A O 1
ATOM 613 N N . ASP A 1 79 ? -39.915 -5.869 22.017 1.00 91.44 79 ASP A N 1
ATOM 614 C CA . ASP A 1 79 ? -40.993 -6.350 21.150 1.00 91.44 79 ASP A CA 1
ATOM 615 C C . ASP A 1 79 ? -41.307 -5.262 20.115 1.00 91.44 79 ASP A C 1
ATOM 617 O O . ASP A 1 79 ? -41.849 -4.206 20.459 1.00 91.44 79 ASP A O 1
ATOM 621 N N . ALA A 1 80 ? -40.977 -5.497 18.844 1.00 92.31 80 ALA A N 1
ATOM 622 C CA . ALA A 1 80 ? -41.163 -4.498 17.790 1.00 92.31 80 ALA A CA 1
ATOM 623 C C . ALA A 1 80 ? -42.642 -4.226 17.447 1.00 92.31 80 ALA A C 1
ATOM 625 O O . ALA A 1 80 ? -42.954 -3.221 16.789 1.00 92.31 80 ALA A O 1
ATOM 626 N N . ALA A 1 81 ? -43.577 -5.077 17.888 1.00 93.06 81 ALA A N 1
ATOM 627 C CA . ALA A 1 81 ? -45.005 -4.850 17.698 1.00 93.06 81 ALA A CA 1
ATOM 628 C C . ALA A 1 81 ? -45.511 -3.699 18.578 1.00 93.06 81 ALA A C 1
ATOM 630 O O . ALA A 1 81 ? -46.321 -2.881 18.122 1.00 93.06 81 ALA A O 1
ATOM 631 N N . THR A 1 82 ? -45.005 -3.604 19.811 1.00 94.31 82 THR A N 1
ATOM 632 C CA . THR A 1 82 ? -45.478 -2.653 20.829 1.00 94.31 82 THR A CA 1
ATOM 633 C C . THR A 1 82 ? -44.485 -1.524 21.115 1.00 94.31 82 THR A C 1
ATOM 635 O O . THR A 1 82 ? -44.898 -0.378 21.330 1.00 94.31 82 THR A O 1
ATOM 638 N N . VAL A 1 83 ? -43.183 -1.804 21.056 1.00 95.44 83 VAL A N 1
ATOM 639 C CA . VAL A 1 83 ? -42.103 -0.861 21.353 1.00 95.44 83 VAL A CA 1
ATOM 640 C C . VAL A 1 83 ? -41.525 -0.299 20.056 1.00 95.44 83 VAL A C 1
ATOM 642 O O . VAL A 1 83 ? -40.802 -0.981 19.333 1.00 95.44 83 VAL A O 1
ATOM 645 N N . LYS A 1 84 ? -41.836 0.970 19.755 1.00 95.38 84 LYS A N 1
ATOM 646 C CA . LYS A 1 84 ? -41.420 1.631 18.503 1.00 95.38 84 LYS A CA 1
ATOM 647 C C . LYS A 1 84 ? -40.735 2.972 18.781 1.00 95.38 84 LYS A C 1
ATOM 649 O O . LYS A 1 84 ? -41.369 4.015 18.628 1.00 95.38 84 LYS A O 1
ATOM 654 N N . PRO A 1 85 ? -39.436 2.974 19.128 1.00 95.06 85 PRO A N 1
ATOM 655 C CA . PRO A 1 85 ? -38.692 4.197 19.449 1.00 95.06 85 PRO A CA 1
ATOM 656 C C . PRO A 1 85 ? -38.606 5.202 18.294 1.00 95.06 85 PRO A C 1
ATOM 658 O O . PRO A 1 85 ? -38.414 6.390 18.501 1.00 95.06 85 PRO A O 1
ATOM 661 N N . TRP A 1 86 ? -38.805 4.751 17.059 1.00 93.06 86 TRP A N 1
ATOM 662 C CA . TRP A 1 86 ? -38.828 5.594 15.862 1.00 93.06 86 TRP A CA 1
ATOM 663 C C . TRP A 1 86 ? -40.217 6.158 15.516 1.00 93.06 86 TRP A C 1
ATOM 665 O O . TRP A 1 86 ? -40.363 6.757 14.457 1.00 93.06 86 TRP A O 1
ATOM 675 N N . ALA A 1 87 ? -41.253 5.931 16.327 1.00 93.31 87 ALA A N 1
ATOM 676 C CA . ALA A 1 87 ? -42.615 6.403 16.062 1.00 93.31 87 ALA A CA 1
ATOM 677 C C . ALA A 1 87 ? -43.028 7.457 17.101 1.00 93.31 87 ALA A C 1
ATOM 679 O O . ALA A 1 87 ? -43.149 7.138 18.280 1.00 93.31 87 ALA A O 1
ATOM 680 N N . ALA A 1 88 ? -43.217 8.709 16.668 1.00 89.88 88 ALA A N 1
ATOM 681 C CA . ALA A 1 88 ? -43.427 9.868 17.550 1.00 89.88 88 ALA A CA 1
ATOM 682 C C . ALA A 1 88 ? -44.699 9.796 18.417 1.00 89.88 88 ALA A C 1
ATOM 684 O O . ALA A 1 88 ? -44.788 10.445 19.454 1.00 89.88 88 ALA A O 1
ATOM 685 N N . ASP A 1 89 ? -45.682 9.007 17.994 1.00 91.62 89 ASP A N 1
ATOM 686 C CA . ASP A 1 89 ? -46.938 8.739 18.692 1.00 91.62 89 ASP A CA 1
ATOM 687 C C . ASP A 1 89 ? -46.853 7.545 19.661 1.00 91.62 89 ASP A C 1
ATOM 689 O O . ASP A 1 89 ? -47.789 7.279 20.418 1.00 91.62 89 ASP A O 1
ATOM 693 N N . ASN A 1 90 ? -45.741 6.806 19.665 1.00 94.88 90 ASN A N 1
ATOM 694 C CA . ASN A 1 90 ? -45.564 5.641 20.517 1.00 94.88 90 ASN A CA 1
ATOM 695 C C . ASN A 1 90 ? -45.126 6.044 21.931 1.00 94.88 90 ASN A C 1
ATOM 697 O O . ASN A 1 90 ? -44.247 6.879 22.126 1.00 94.88 90 ASN A O 1
ATOM 701 N N . LYS A 1 91 ? -45.674 5.365 22.945 1.00 93.69 91 LYS A N 1
ATOM 702 C CA . LYS A 1 91 ? -45.305 5.569 24.357 1.00 93.69 91 LYS A CA 1
ATOM 703 C C . LYS A 1 91 ? -43.801 5.398 24.629 1.00 93.69 91 LYS A C 1
ATOM 705 O O . LYS A 1 91 ? -43.291 5.968 25.587 1.00 93.69 91 LYS A O 1
ATOM 710 N N . TYR A 1 92 ? -43.113 4.594 23.824 1.00 94.31 92 TYR A N 1
ATOM 711 C CA . TYR A 1 92 ? -41.688 4.298 23.947 1.00 94.31 92 TYR A CA 1
ATOM 712 C C . TYR A 1 92 ? -40.836 5.041 22.917 1.00 94.31 92 TYR A C 1
ATOM 714 O O . TYR A 1 92 ? -39.735 4.580 22.619 1.00 94.31 92 TYR A O 1
ATOM 722 N N . PHE A 1 93 ? -41.342 6.145 22.361 1.00 95.12 93 PHE A N 1
ATOM 723 C CA . PHE A 1 93 ? -40.604 6.994 21.433 1.00 95.12 93 PHE A CA 1
ATOM 724 C C . PHE A 1 93 ? -39.231 7.395 21.992 1.00 95.12 93 PHE A C 1
ATOM 726 O O . PHE A 1 93 ? -39.085 7.661 23.185 1.00 95.12 93 PHE A O 1
ATOM 733 N N . ASP A 1 94 ? -38.225 7.444 21.120 1.00 93.12 94 ASP A N 1
ATOM 734 C CA . ASP A 1 94 ? -36.896 7.937 21.453 1.00 93.12 94 ASP A CA 1
ATOM 735 C C . ASP A 1 94 ? -36.931 9.461 21.582 1.00 93.12 94 ASP A C 1
ATOM 737 O O . ASP A 1 94 ? -36.796 10.218 20.615 1.00 93.12 94 ASP A O 1
ATOM 741 N N . THR A 1 95 ? -37.115 9.912 22.819 1.00 91.31 95 THR A N 1
ATOM 742 C CA . THR A 1 95 ? -37.208 11.328 23.160 1.00 91.31 95 THR A CA 1
ATOM 743 C C . THR A 1 95 ? -35.868 12.061 23.116 1.00 91.31 95 THR A C 1
ATOM 745 O O . THR A 1 95 ? -35.846 13.255 23.395 1.00 91.31 95 THR A O 1
ATOM 748 N N . GLU A 1 96 ? -34.766 11.398 22.761 1.00 88.44 96 GLU A N 1
ATOM 749 C CA . GLU A 1 96 ? -33.425 11.992 22.721 1.00 88.44 96 GLU A CA 1
ATOM 750 C C . GLU A 1 96 ? -32.848 12.060 21.298 1.00 88.44 96 GLU A C 1
ATOM 752 O O . GLU A 1 96 ? -31.852 12.741 21.072 1.00 88.44 96 GLU A O 1
ATOM 757 N N . LEU A 1 97 ? -33.452 11.396 20.306 1.00 89.00 97 LEU A N 1
ATOM 758 C CA . LEU A 1 97 ? -32.889 11.289 18.950 1.00 89.00 97 LEU A CA 1
ATOM 759 C C . LEU A 1 97 ? -32.618 12.648 18.278 1.00 89.00 97 LEU A C 1
ATOM 761 O O . LEU A 1 97 ? -31.575 12.846 17.658 1.00 89.00 97 LEU A O 1
ATOM 765 N N . CYS A 1 98 ? -33.528 13.612 18.423 1.00 86.50 98 CYS A N 1
ATOM 766 C CA . CYS A 1 98 ? -33.349 14.969 17.893 1.00 86.50 98 CYS A CA 1
ATOM 767 C C . CYS A 1 98 ? -32.293 15.789 18.658 1.00 86.50 98 CYS A C 1
ATOM 769 O O . CYS A 1 98 ? -31.784 16.776 18.127 1.00 86.50 98 CYS A O 1
ATOM 771 N N . GLN A 1 99 ? -31.942 15.402 19.889 1.00 86.00 99 GLN A N 1
ATOM 772 C CA . GLN A 1 99 ? -30.905 16.081 20.674 1.00 86.00 99 GLN A CA 1
ATOM 773 C C . GLN A 1 99 ? -29.503 15.782 20.135 1.00 86.00 99 GLN A C 1
ATOM 775 O O . GLN A 1 99 ? -28.563 16.535 20.397 1.00 86.00 99 GLN A O 1
ATOM 780 N N . GLU A 1 100 ? -29.366 14.723 19.332 1.00 85.75 100 GLU A N 1
ATOM 781 C CA . GLU A 1 100 ? -28.079 14.275 18.816 1.00 85.75 100 GLU A CA 1
ATOM 782 C C . GLU A 1 100 ? -27.649 14.921 17.498 1.00 85.75 100 GLU A C 1
ATOM 784 O O . GLU A 1 100 ? -26.586 14.593 16.986 1.00 85.75 100 GLU A O 1
ATOM 789 N N . LYS A 1 101 ? -28.433 15.863 16.956 1.00 85.12 101 LYS A N 1
ATOM 790 C CA . LYS A 1 101 ? -28.093 16.639 15.743 1.00 85.12 101 LYS A CA 1
ATOM 791 C C . LYS A 1 101 ? -27.711 15.778 14.526 1.00 85.12 101 LYS A C 1
ATOM 793 O O . LYS A 1 101 ? -26.930 16.197 13.674 1.00 85.12 101 LYS A O 1
ATOM 798 N N . VAL A 1 102 ? -28.285 14.582 14.433 1.00 85.12 102 VAL A N 1
ATOM 799 C CA . VAL A 1 102 ? -28.081 13.622 13.341 1.00 85.12 102 VAL A CA 1
ATOM 800 C C . VAL A 1 102 ? -29.338 13.494 12.474 1.00 85.12 102 VAL A C 1
ATOM 802 O O . VAL A 1 102 ? -30.411 13.989 12.819 1.00 85.12 102 VAL A O 1
ATOM 805 N N . LEU A 1 103 ? -29.214 12.813 11.328 1.00 88.06 103 LEU A N 1
ATOM 806 C CA . LEU A 1 103 ? -30.343 12.410 10.472 1.00 88.06 103 LEU A CA 1
ATOM 807 C C . LEU A 1 103 ? -31.184 13.562 9.887 1.00 88.06 103 LEU A C 1
ATOM 809 O O . LEU A 1 103 ? -32.326 13.351 9.483 1.00 88.06 103 LEU A O 1
ATOM 813 N N . GLY A 1 104 ? -30.638 14.780 9.845 1.00 82.75 104 GLY A N 1
ATOM 814 C CA . GLY A 1 104 ? -31.351 15.957 9.336 1.00 82.75 104 GLY A CA 1
ATOM 815 C C . GLY A 1 104 ? -32.558 16.375 10.184 1.00 82.75 104 GLY A C 1
ATOM 816 O O . GLY A 1 104 ? -33.380 17.161 9.718 1.00 82.75 104 GLY A O 1
ATOM 817 N N . ILE A 1 105 ? -32.683 15.858 11.410 1.00 87.62 105 ILE A N 1
ATOM 818 C CA . ILE A 1 105 ? -33.718 16.273 12.358 1.00 87.62 105 ILE A CA 1
ATOM 819 C C . ILE A 1 105 ? -33.289 17.618 12.950 1.00 87.62 105 ILE A C 1
ATOM 821 O O . ILE A 1 105 ? -32.130 17.788 13.334 1.00 87.62 105 ILE A O 1
ATOM 825 N N . SER A 1 106 ? -34.211 18.583 13.030 1.00 83.56 106 SER A N 1
ATOM 826 C CA . SER A 1 106 ? -33.918 19.857 13.692 1.00 83.56 106 SER A CA 1
ATOM 827 C C . SER A 1 106 ? -33.496 19.595 15.143 1.00 83.56 106 SER A C 1
ATOM 829 O O . SER A 1 106 ? -34.230 18.890 15.844 1.00 83.56 106 SER A O 1
ATOM 831 N N . PRO A 1 107 ? -32.365 20.159 15.612 1.00 75.44 107 PRO A N 1
ATOM 832 C CA . PRO A 1 107 ? -31.934 20.001 16.992 1.00 75.44 107 PRO A CA 1
ATOM 833 C C . PRO A 1 107 ? -33.046 20.423 17.951 1.00 75.44 107 PRO A C 1
ATOM 835 O O . PRO A 1 107 ? -33.616 21.507 17.798 1.00 75.44 107 PRO A O 1
ATOM 838 N N . GLY A 1 108 ? -33.360 19.567 18.921 1.00 75.00 108 GLY A N 1
ATOM 839 C CA . GLY A 1 108 ? -34.273 19.919 20.004 1.00 75.00 108 GLY A CA 1
ATOM 840 C C . GLY A 1 108 ? -33.659 20.944 20.963 1.00 75.00 108 GLY A C 1
ATOM 841 O O . GLY A 1 108 ? -32.448 21.172 20.980 1.00 75.00 108 GLY A O 1
ATOM 842 N N . THR A 1 109 ? -34.498 21.561 21.798 1.00 84.38 109 THR A N 1
ATOM 843 C CA . THR A 1 109 ? -34.014 22.334 22.951 1.00 84.38 109 THR A CA 1
ATOM 844 C C . THR A 1 109 ? -33.427 21.356 23.975 1.00 84.38 109 THR A C 1
ATOM 846 O O . THR A 1 109 ? -34.130 20.410 24.339 1.00 84.38 109 THR A O 1
ATOM 849 N N . PRO A 1 110 ? -32.189 21.547 24.474 1.00 82.38 110 PRO A N 1
ATOM 850 C CA . PRO A 1 110 ? -31.598 20.647 25.462 1.00 82.38 110 PRO A CA 1
ATOM 851 C C . PRO A 1 110 ? -32.503 20.444 26.683 1.00 82.38 110 PRO A C 1
ATOM 853 O O . PRO A 1 110 ? -33.001 21.411 27.258 1.00 82.38 110 PRO A O 1
ATOM 856 N N . GLY A 1 111 ? -32.716 19.186 27.075 1.00 80.00 111 GLY A N 1
ATOM 857 C CA . GLY A 1 111 ? -33.595 18.819 28.193 1.00 80.00 111 GLY A CA 1
ATOM 858 C C . GLY A 1 111 ? -35.094 18.819 27.870 1.00 80.00 111 GLY A C 1
ATOM 859 O O . GLY A 1 111 ? -35.897 18.534 28.756 1.00 80.00 111 GLY A O 1
ATOM 860 N N . VAL A 1 112 ? -35.482 19.116 26.626 1.00 87.69 112 VAL A N 1
ATOM 861 C CA . VAL A 1 112 ? -36.864 18.984 26.149 1.00 87.69 112 VAL A CA 1
ATOM 862 C C . VAL A 1 112 ? -36.998 17.685 25.347 1.00 87.69 112 VAL A C 1
ATOM 864 O O . VAL A 1 112 ? -36.264 17.511 24.371 1.00 87.69 112 VAL A O 1
ATOM 867 N N . PRO A 1 113 ? -37.931 16.786 25.709 1.00 88.94 113 PRO A N 1
ATOM 868 C CA . PRO A 1 113 ? -38.188 15.567 24.951 1.00 88.94 113 PRO A CA 1
ATOM 869 C C . PRO A 1 113 ? -38.469 15.844 23.472 1.00 88.94 113 PRO A C 1
ATOM 871 O O . PRO A 1 113 ? -39.271 16.715 23.128 1.00 88.94 113 PRO A O 1
ATOM 874 N N . CYS A 1 114 ? -37.829 15.078 22.596 1.00 89.50 114 CYS A N 1
ATOM 875 C CA . CYS A 1 114 ? -38.097 15.107 21.167 1.00 89.50 114 CYS A CA 1
ATOM 876 C C . CYS A 1 114 ? -39.543 14.702 20.867 1.00 89.50 114 CYS A C 1
ATOM 878 O O . CYS A 1 114 ? -40.105 13.819 21.512 1.00 89.50 114 CYS A O 1
ATOM 880 N N . THR A 1 115 ? -40.115 15.313 19.830 1.00 90.12 115 THR A N 1
ATOM 881 C CA . THR A 1 115 ? -41.471 15.020 19.330 1.00 90.12 115 THR A CA 1
ATOM 882 C C . THR A 1 115 ? -41.492 14.625 17.853 1.00 90.12 115 THR A C 1
ATOM 884 O O . THR A 1 115 ? -42.548 14.311 17.312 1.00 90.12 115 THR A O 1
ATOM 887 N N . ALA A 1 116 ? -40.336 14.643 17.183 1.00 86.38 116 ALA A N 1
ATOM 888 C CA . ALA A 1 116 ? -40.199 14.358 15.760 1.00 86.38 116 ALA A CA 1
ATOM 889 C C . ALA A 1 116 ? -39.046 13.381 15.500 1.00 86.38 116 ALA A C 1
ATOM 891 O O . ALA A 1 116 ? -38.056 13.355 16.231 1.00 86.38 116 ALA A O 1
ATOM 892 N N . THR A 1 117 ? -39.179 12.596 14.433 1.00 89.38 117 THR A N 1
ATOM 893 C CA . THR A 1 117 ? -38.195 11.601 13.989 1.00 89.38 117 THR A CA 1
ATOM 894 C C . THR A 1 117 ? -37.756 11.868 12.550 1.00 89.38 117 THR A C 1
ATOM 896 O O . THR A 1 117 ? -38.389 12.646 11.834 1.00 89.38 117 THR A O 1
ATOM 899 N N . ALA A 1 118 ? -36.687 11.207 12.110 1.00 89.19 118 ALA A N 1
ATOM 900 C CA . ALA A 1 118 ? -36.240 11.267 10.725 1.00 89.19 118 ALA A CA 1
ATOM 901 C C . ALA A 1 118 ? -37.224 10.543 9.794 1.00 89.19 118 ALA A C 1
ATOM 903 O O . ALA A 1 118 ? -37.732 9.461 10.101 1.00 89.19 118 ALA A O 1
ATOM 904 N N . SER A 1 119 ? -37.468 11.128 8.622 1.00 85.94 119 SER A N 1
ATOM 905 C CA . SER A 1 119 ? -38.353 10.545 7.614 1.00 85.94 119 SER A CA 1
ATOM 906 C C . SER A 1 119 ? -37.803 9.227 7.061 1.00 85.94 119 SER A C 1
ATOM 908 O O . SER A 1 119 ? -36.606 9.102 6.801 1.00 85.94 119 SER A O 1
ATOM 910 N N . GLY A 1 120 ? -38.693 8.268 6.800 1.00 88.12 120 GLY A N 1
ATOM 911 C CA . GLY A 1 120 ? -38.338 6.985 6.191 1.00 88.12 120 GLY A CA 1
ATOM 912 C C . GLY A 1 120 ? -37.764 5.958 7.174 1.00 88.12 120 GLY A C 1
ATOM 913 O O . GLY A 1 120 ? -37.867 6.088 8.396 1.00 88.12 120 GLY A O 1
ATOM 914 N N . THR A 1 121 ? -37.208 4.878 6.622 1.00 91.00 121 THR A N 1
ATOM 915 C CA . THR A 1 121 ? -36.707 3.725 7.394 1.00 91.00 121 THR A CA 1
ATOM 916 C C . THR A 1 121 ? -35.240 3.393 7.136 1.00 91.00 121 THR A C 1
ATOM 918 O O . THR A 1 121 ? -34.658 2.661 7.926 1.00 91.00 121 THR A O 1
ATOM 921 N N . ALA A 1 122 ? -34.628 3.958 6.089 1.00 92.81 122 ALA A N 1
ATOM 922 C CA . ALA A 1 122 ? -33.269 3.625 5.644 1.00 92.81 122 ALA A CA 1
ATOM 923 C C . ALA A 1 122 ? -32.162 4.006 6.641 1.00 92.81 122 ALA A C 1
ATOM 925 O O . ALA A 1 122 ? -31.063 3.472 6.568 1.00 92.81 122 ALA A O 1
ATOM 926 N N . TRP A 1 123 ? -32.452 4.909 7.575 1.00 92.88 123 TRP A N 1
ATOM 927 C CA . TRP A 1 123 ? -31.500 5.404 8.566 1.00 92.88 123 TRP A CA 1
ATOM 928 C C . TRP A 1 123 ? -31.339 4.498 9.794 1.00 92.88 123 TRP A C 1
ATOM 930 O O . TRP A 1 123 ? -30.412 4.700 10.581 1.00 92.88 123 TRP A O 1
ATOM 940 N N . ARG A 1 124 ? -32.222 3.501 9.978 1.00 94.56 124 ARG A N 1
ATOM 941 C CA . ARG A 1 124 ? -32.209 2.630 11.162 1.00 94.56 124 ARG A CA 1
ATOM 942 C C . ARG A 1 124 ? -32.222 1.145 10.851 1.00 94.56 124 ARG A C 1
ATOM 944 O O . ARG A 1 124 ? -32.806 0.702 9.866 1.00 94.56 124 ARG A O 1
ATOM 951 N N . GLN A 1 125 ? -31.692 0.384 11.796 1.00 95.00 125 GLN A N 1
ATOM 952 C CA . GLN A 1 125 ? -31.887 -1.054 11.927 1.00 95.00 125 GLN A CA 1
ATOM 953 C C . GLN A 1 125 ? -32.659 -1.347 13.211 1.00 95.00 125 GLN A C 1
ATOM 955 O O . GLN A 1 125 ? -32.546 -0.618 14.197 1.00 95.00 125 GLN A O 1
ATOM 960 N N . VAL A 1 126 ? -33.459 -2.409 13.186 1.00 93.62 126 VAL A N 1
ATOM 961 C CA . VAL A 1 126 ? -34.265 -2.849 14.326 1.00 93.62 126 VAL A CA 1
ATOM 962 C C . VAL A 1 126 ? -33.989 -4.327 14.558 1.00 93.62 126 VAL A C 1
ATOM 964 O O . VAL A 1 126 ? -34.203 -5.139 13.660 1.00 93.62 126 VAL A O 1
ATOM 967 N N . PHE A 1 127 ? -33.541 -4.656 15.763 1.00 92.31 127 PHE A N 1
ATOM 968 C CA . PHE A 1 127 ? -33.385 -6.017 16.255 1.00 92.31 127 PHE A CA 1
ATOM 969 C C . PHE A 1 127 ? -34.465 -6.269 17.301 1.00 92.31 127 PHE A C 1
ATOM 971 O O . PHE A 1 127 ? -34.501 -5.601 18.332 1.00 92.31 127 PHE A O 1
ATOM 978 N N . ASP A 1 128 ? -35.367 -7.194 16.995 1.00 91.06 128 ASP A N 1
ATOM 979 C CA . ASP A 1 128 ? -36.498 -7.555 17.846 1.00 91.06 128 ASP A CA 1
ATOM 980 C C . ASP A 1 128 ? -36.128 -8.763 18.713 1.00 91.06 128 ASP A C 1
ATOM 982 O O . ASP A 1 128 ? -35.853 -9.851 18.195 1.00 91.06 128 ASP A O 1
ATOM 986 N N . ASP A 1 129 ? -36.074 -8.536 20.023 1.00 88.44 129 ASP A N 1
ATOM 987 C CA . ASP A 1 129 ? -35.679 -9.514 21.039 1.00 88.44 129 ASP A CA 1
ATOM 988 C C . ASP A 1 129 ? -36.848 -10.439 21.438 1.00 88.44 129 ASP A C 1
ATOM 990 O O . ASP A 1 129 ? -36.627 -11.481 22.052 1.00 88.44 129 ASP A O 1
ATOM 994 N N . SER A 1 130 ? -38.090 -10.120 21.035 1.00 86.75 130 SER A N 1
ATOM 995 C CA . SER A 1 130 ? -39.255 -11.005 21.230 1.00 86.75 130 SER A CA 1
ATOM 996 C C . SER A 1 130 ? -39.251 -12.217 20.296 1.00 86.75 130 SER A C 1
ATOM 998 O O . SER A 1 130 ? -39.937 -13.214 20.543 1.00 86.75 130 SER A O 1
ATOM 1000 N N . LEU A 1 131 ? -38.485 -12.142 19.206 1.00 85.31 131 LEU A N 1
ATOM 1001 C CA . LEU A 1 131 ? -38.344 -13.224 18.241 1.00 85.31 131 LEU A CA 1
ATOM 1002 C C . LEU A 1 131 ? -37.595 -14.388 18.890 1.00 85.31 131 LEU A C 1
ATOM 1004 O O . LEU A 1 131 ? -36.608 -14.161 19.570 1.00 85.31 131 LEU A O 1
ATOM 1008 N N . GLY A 1 132 ? -38.037 -15.631 18.684 1.00 75.81 132 GLY A N 1
ATOM 1009 C CA . GLY A 1 132 ? -37.517 -16.795 19.419 1.00 75.81 132 GLY A CA 1
ATOM 1010 C C . GLY A 1 132 ? -35.989 -16.991 19.366 1.00 75.81 132 GLY A C 1
ATOM 1011 O O . GLY A 1 132 ? -35.308 -16.499 18.468 1.00 75.81 132 GLY A O 1
ATOM 1012 N N . GLY A 1 133 ? -35.456 -17.791 20.300 1.00 69.38 133 GLY A N 1
ATOM 1013 C CA . GLY A 1 133 ? -34.012 -18.002 20.532 1.00 69.38 133 GLY A CA 1
ATOM 1014 C C . GLY A 1 133 ? -33.193 -18.625 19.387 1.00 69.38 133 GLY A C 1
ATOM 1015 O O . GLY A 1 133 ? -32.026 -18.946 19.570 1.00 69.38 133 GLY A O 1
ATOM 1016 N N . SER A 1 134 ? -33.782 -18.815 18.205 1.00 72.06 134 SER A N 1
ATOM 1017 C CA . SER A 1 134 ? -33.063 -19.114 16.959 1.00 72.06 134 SER A CA 1
ATOM 1018 C C . SER A 1 134 ? -32.442 -17.871 16.308 1.00 72.06 134 SER A C 1
ATOM 1020 O O . SER A 1 134 ? -31.654 -18.002 15.374 1.00 72.06 134 SER A O 1
ATOM 1022 N N . ALA A 1 135 ? -32.819 -16.667 16.744 1.00 78.88 135 ALA A N 1
ATOM 1023 C CA . ALA A 1 135 ? -32.221 -15.425 16.276 1.00 78.88 135 ALA A CA 1
ATOM 1024 C C . ALA A 1 135 ? -30.800 -15.254 16.864 1.00 78.88 135 ALA A C 1
ATOM 1026 O O . ALA A 1 135 ? -30.672 -15.247 18.086 1.00 78.88 135 ALA A O 1
ATOM 1027 N N . PRO A 1 136 ? -29.738 -15.063 16.048 1.00 77.25 136 PRO A N 1
ATOM 1028 C CA . PRO A 1 136 ? -28.350 -14.940 16.529 1.00 77.25 136 PRO A CA 1
ATOM 1029 C C . PRO A 1 136 ? -28.130 -13.806 17.531 1.00 77.25 136 PRO A C 1
ATOM 1031 O O . PRO A 1 136 ? -27.221 -13.848 18.352 1.00 77.25 136 PRO A O 1
ATOM 1034 N N . TRP A 1 137 ? -28.969 -12.777 17.445 1.00 80.06 137 TRP A N 1
ATOM 1035 C CA . TRP A 1 137 ? -28.932 -11.649 18.350 1.00 80.06 137 TRP A CA 1
ATOM 1036 C C . TRP A 1 137 ? -29.730 -11.870 19.623 1.00 80.06 137 TRP A C 1
ATOM 1038 O O . TRP A 1 137 ? -29.565 -11.006 20.458 1.00 80.06 137 TRP A O 1
ATOM 1048 N N . ASN A 1 138 ? -30.547 -12.925 19.794 1.00 79.44 138 ASN A N 1
ATOM 1049 C CA . ASN A 1 138 ? -31.352 -13.196 20.998 1.00 79.44 138 ASN A CA 1
ATOM 1050 C C . ASN A 1 138 ? -30.586 -14.113 21.973 1.00 79.44 138 ASN A C 1
ATOM 1052 O O . ASN A 1 138 ? -30.546 -15.329 21.794 1.00 79.44 138 ASN A O 1
ATOM 1056 N N . LEU A 1 139 ? -29.958 -13.515 22.991 1.00 69.00 139 LEU A N 1
ATOM 1057 C CA . LEU A 1 139 ? -29.144 -14.215 23.996 1.00 69.00 139 LEU A CA 1
ATOM 1058 C C . LEU A 1 139 ? -29.927 -14.501 25.292 1.00 69.00 139 LEU A C 1
ATOM 1060 O O . LEU A 1 139 ? -29.781 -15.571 25.881 1.00 69.00 139 LEU A O 1
ATOM 1064 N N . ALA A 1 140 ? -30.749 -13.542 25.730 1.00 68.75 140 ALA A N 1
ATOM 1065 C CA . ALA A 1 140 ? -31.707 -13.607 26.836 1.00 68.75 140 ALA A CA 1
ATOM 1066 C C . ALA A 1 140 ? -32.680 -12.416 26.711 1.00 68.75 140 ALA A C 1
ATOM 1068 O O . ALA A 1 140 ? -32.274 -11.369 26.202 1.00 68.75 140 ALA A O 1
ATOM 1069 N N . SER A 1 141 ? -33.927 -12.559 27.185 1.00 64.88 141 SER A N 1
ATOM 1070 C CA . SER A 1 141 ? -34.929 -11.478 27.138 1.00 64.88 141 SER A CA 1
ATOM 1071 C C . SER A 1 141 ? -34.410 -10.238 27.860 1.00 64.88 141 SER A C 1
ATOM 1073 O O . SER A 1 141 ? -34.106 -10.298 29.050 1.00 64.88 141 SER A O 1
ATOM 1075 N N . THR A 1 142 ? -34.346 -9.109 27.157 1.00 68.00 142 THR A N 1
ATOM 1076 C CA . THR A 1 142 ? -33.994 -7.825 27.765 1.00 68.00 142 THR A CA 1
ATOM 1077 C C . THR A 1 142 ? -35.077 -7.350 28.745 1.00 68.00 142 THR A C 1
ATOM 1079 O O . THR A 1 142 ? -36.273 -7.385 28.450 1.00 68.00 142 THR A O 1
ATOM 1082 N N . ASP A 1 143 ? -34.667 -6.869 29.922 1.00 76.31 143 ASP A N 1
ATOM 1083 C CA . ASP A 1 143 ? -35.563 -6.189 30.875 1.00 76.31 143 ASP A CA 1
ATOM 1084 C C . ASP A 1 143 ? -35.870 -4.738 30.448 1.00 76.31 143 ASP A C 1
ATOM 1086 O O . ASP A 1 143 ? -36.765 -4.076 30.986 1.00 76.31 143 ASP A O 1
ATOM 1090 N N . LEU A 1 144 ? -35.128 -4.221 29.465 1.00 85.31 144 LEU A N 1
ATOM 1091 C CA . LEU A 1 144 ? -35.292 -2.879 28.919 1.00 85.31 144 LEU A CA 1
ATOM 1092 C C . LEU A 1 144 ? -36.326 -2.892 27.805 1.00 85.31 144 LEU A C 1
ATOM 1094 O O . LEU A 1 144 ? -36.535 -3.894 27.140 1.00 85.31 144 LEU A O 1
ATOM 1098 N N . LYS A 1 145 ? -36.977 -1.756 27.551 1.00 90.94 145 LYS A N 1
ATOM 1099 C CA . LYS A 1 145 ? -37.885 -1.662 26.398 1.00 90.94 145 LYS A CA 1
ATOM 1100 C C . LYS A 1 145 ? -37.115 -1.538 25.098 1.00 90.94 145 LYS A C 1
ATOM 1102 O O . LYS A 1 145 ? -37.476 -2.191 24.123 1.00 90.94 145 LYS A O 1
ATOM 1107 N N . TRP A 1 146 ? -36.053 -0.745 25.095 1.00 92.38 146 TRP A N 1
ATOM 1108 C CA . TRP A 1 146 ? -35.173 -0.622 23.949 1.00 92.38 146 TRP A CA 1
ATOM 1109 C C . TRP A 1 146 ? -33.797 -0.077 24.341 1.00 92.38 146 TRP A C 1
ATOM 1111 O O . TRP A 1 146 ? -33.646 0.560 25.383 1.00 92.38 146 TRP A O 1
ATOM 1121 N N . VAL A 1 147 ? -32.811 -0.309 23.475 1.00 91.62 147 VAL A N 1
ATOM 1122 C CA . VAL A 1 147 ? -31.460 0.267 23.526 1.00 91.62 147 VAL A CA 1
ATOM 1123 C C . VAL A 1 147 ? -31.108 0.801 22.139 1.00 91.62 147 VAL A C 1
ATOM 1125 O O . VAL A 1 147 ? -31.379 0.137 21.139 1.00 91.62 147 VAL A O 1
ATOM 1128 N N . ARG A 1 148 ? -30.498 1.990 22.074 1.00 92.00 148 ARG A N 1
ATOM 1129 C CA . ARG A 1 148 ? -29.973 2.581 20.834 1.00 92.00 148 ARG A CA 1
ATOM 1130 C C . ARG A 1 148 ? -28.450 2.482 20.795 1.00 92.00 148 ARG A C 1
ATOM 1132 O O . ARG A 1 148 ? -27.784 2.831 21.768 1.00 92.00 148 ARG A O 1
ATOM 1139 N N . ILE A 1 149 ? -27.902 2.066 19.658 1.00 92.19 149 ILE A N 1
ATOM 1140 C CA . ILE A 1 149 ? -26.462 2.030 19.384 1.00 92.19 149 ILE A CA 1
ATOM 1141 C C . ILE A 1 149 ? -26.184 2.836 18.119 1.00 92.19 149 ILE A C 1
ATOM 1143 O O . ILE A 1 149 ? -26.821 2.635 17.087 1.00 92.19 149 ILE A O 1
ATOM 1147 N N . GLN A 1 150 ? -25.212 3.738 18.197 1.00 90.88 150 GLN A N 1
ATOM 1148 C CA . GLN A 1 150 ? -24.722 4.507 17.059 1.00 90.88 150 GLN A CA 1
ATOM 1149 C C . GLN A 1 150 ? -23.311 5.026 17.326 1.00 90.88 150 GLN A C 1
ATOM 1151 O O . GLN A 1 150 ? -22.895 5.153 18.483 1.00 90.88 150 GLN A O 1
ATOM 1156 N N . LEU A 1 151 ? -22.588 5.384 16.263 1.00 89.88 151 LEU A N 1
ATOM 1157 C CA . LEU A 1 151 ? -21.362 6.156 16.421 1.00 89.88 151 LEU A CA 1
ATOM 1158 C C . LEU A 1 151 ? -21.679 7.584 16.859 1.00 89.88 151 LEU A C 1
ATOM 1160 O O . LEU A 1 151 ? -22.606 8.237 16.375 1.00 89.88 151 LEU A O 1
ATOM 1164 N N . LYS A 1 152 ? -20.866 8.074 17.788 1.00 88.94 152 LYS A N 1
ATOM 1165 C CA . LYS A 1 152 ? -20.934 9.444 18.274 1.00 88.94 152 LYS A CA 1
ATOM 1166 C C . LYS A 1 152 ? -20.108 10.340 17.357 1.00 88.94 152 LYS A C 1
ATOM 1168 O O . LYS A 1 152 ? -18.944 10.040 17.109 1.00 88.94 152 LYS A O 1
ATOM 1173 N N . ALA A 1 153 ? -20.681 11.446 16.899 1.00 89.56 153 ALA A N 1
ATOM 1174 C CA . ALA A 1 153 ? -19.927 12.560 16.336 1.00 89.56 153 ALA A CA 1
ATOM 1175 C C . ALA A 1 153 ? -19.590 13.588 17.422 1.00 89.56 153 ALA A C 1
ATOM 1177 O O . ALA A 1 153 ? -20.174 13.605 18.508 1.00 89.56 153 ALA A O 1
ATOM 1178 N N . ASN A 1 154 ? -18.646 14.466 17.120 1.00 88.56 154 ASN A N 1
ATOM 1179 C CA . ASN A 1 154 ? -18.152 15.474 18.036 1.00 88.56 154 ASN A CA 1
ATOM 1180 C C . ASN A 1 154 ? -19.262 16.409 18.536 1.00 88.56 154 ASN A C 1
ATOM 1182 O O . ASN A 1 154 ? -19.322 16.680 19.733 1.00 88.56 154 ASN A O 1
ATOM 1186 N N . ASN A 1 155 ? -20.161 16.848 17.656 1.00 87.56 155 ASN A N 1
ATOM 1187 C CA . ASN A 1 155 ? -21.260 17.752 17.986 1.00 87.56 155 ASN A CA 1
ATOM 1188 C C . ASN A 1 155 ? -22.612 17.050 18.223 1.00 87.56 155 ASN A C 1
ATOM 1190 O O . ASN A 1 155 ? -23.623 17.745 18.335 1.00 87.56 155 ASN A O 1
ATOM 1194 N N . ASN A 1 156 ? -22.633 15.718 18.384 1.00 86.38 156 ASN A N 1
ATOM 1195 C CA . ASN A 1 156 ? -23.853 14.947 18.674 1.00 86.38 156 ASN A CA 1
ATOM 1196 C C . ASN A 1 156 ? -24.419 15.173 20.085 1.00 86.38 156 ASN A C 1
ATOM 1198 O O . ASN A 1 156 ? -25.346 14.493 20.501 1.00 86.38 156 ASN A O 1
ATOM 1202 N N . THR A 1 157 ? -23.849 16.070 20.879 1.00 76.31 157 THR A N 1
ATOM 1203 C CA . THR A 1 157 ? -24.371 16.414 22.203 1.00 76.31 157 THR A CA 1
ATOM 1204 C C . THR A 1 157 ? -24.426 17.931 22.365 1.00 76.31 157 THR A C 1
ATOM 1206 O O . THR A 1 157 ? -23.695 18.645 21.669 1.00 76.31 157 THR A O 1
ATOM 1209 N N . PRO A 1 158 ? -25.262 18.460 23.285 1.00 76.19 158 PRO A N 1
ATOM 1210 C CA . PRO A 1 158 ? -25.316 19.898 23.566 1.00 76.19 158 PRO A CA 1
ATOM 1211 C C . PRO A 1 158 ? -23.941 20.493 23.882 1.00 76.19 158 PRO A C 1
ATOM 1213 O O . PRO A 1 158 ? -23.655 21.628 23.509 1.00 76.19 158 PRO A O 1
ATOM 1216 N N . VAL A 1 159 ? -23.080 19.692 24.515 1.00 83.50 159 VAL A N 1
ATOM 1217 C CA . VAL A 1 159 ? -21.667 19.995 24.734 1.00 83.50 159 VAL A CA 1
ATOM 1218 C C . VAL A 1 159 ? -20.838 19.156 23.757 1.00 83.50 159 VAL A C 1
ATOM 1220 O O . VAL A 1 159 ? -20.853 17.928 23.881 1.00 83.50 159 VAL A O 1
ATOM 1223 N N . PRO A 1 160 ? -20.145 19.766 22.781 1.00 87.31 160 PRO A N 1
ATOM 1224 C CA . PRO A 1 160 ? -19.292 19.033 21.856 1.00 87.31 160 PRO A CA 1
ATOM 1225 C C . PRO A 1 160 ? -18.096 18.407 22.571 1.00 87.31 160 PRO A C 1
ATOM 1227 O O . PRO A 1 160 ? -17.584 18.972 23.537 1.00 87.31 160 PRO A O 1
ATOM 1230 N N . VAL A 1 161 ? -17.614 17.271 22.067 1.00 89.00 161 VAL A N 1
ATOM 1231 C CA . VAL A 1 161 ? -16.499 16.530 22.681 1.00 89.00 161 VAL A CA 1
ATOM 1232 C C . VAL A 1 161 ? -15.232 17.389 22.775 1.00 89.00 161 VAL A C 1
ATOM 1234 O O . VAL A 1 161 ? -14.534 17.350 23.785 1.00 89.00 161 VAL A O 1
ATOM 1237 N N . ASN A 1 162 ? -14.955 18.196 21.751 1.00 83.56 162 ASN A N 1
ATOM 1238 C CA . ASN A 1 162 ? -13.831 19.134 21.714 1.00 83.56 162 ASN A CA 1
ATOM 1239 C C . ASN A 1 162 ? -14.232 20.603 21.984 1.00 83.56 162 ASN A C 1
ATOM 1241 O O . ASN A 1 162 ? -13.411 21.494 21.783 1.00 83.56 162 ASN A O 1
ATOM 1245 N N . GLY A 1 163 ? -15.483 20.873 22.378 1.00 84.50 163 GLY A N 1
ATOM 1246 C CA . GLY A 1 163 ? -16.026 22.228 22.555 1.00 84.50 163 GLY A CA 1
ATOM 1247 C C . GLY A 1 163 ? -16.375 22.990 21.264 1.00 84.50 163 GLY A C 1
ATOM 1248 O O . GLY A 1 163 ? -17.045 24.018 21.340 1.00 84.50 163 GLY A O 1
ATOM 1249 N N . ASP A 1 164 ? -15.998 22.489 20.083 1.00 84.81 164 ASP A N 1
ATOM 1250 C CA . ASP A 1 164 ? -16.392 23.051 18.788 1.00 84.81 164 ASP A CA 1
ATOM 1251 C C . ASP A 1 164 ? -17.732 22.468 18.331 1.00 84.81 164 ASP A C 1
ATOM 1253 O O . ASP A 1 164 ? -17.857 21.292 17.991 1.00 84.81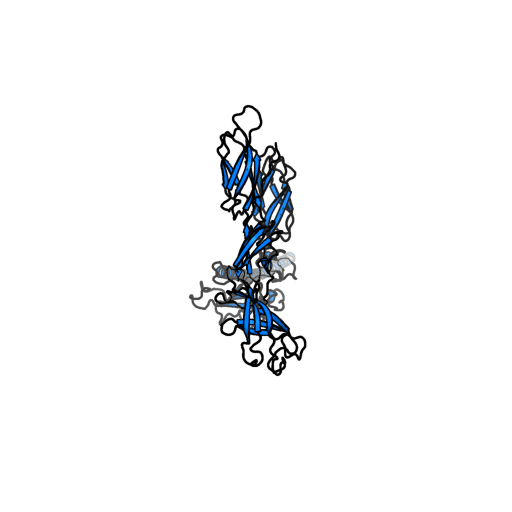 164 ASP A O 1
ATOM 1257 N N . SER A 1 165 ? -18.754 23.318 18.303 1.00 84.56 165 SER A N 1
ATOM 1258 C CA . SER A 1 165 ? -20.112 22.925 17.923 1.00 84.56 165 SER A CA 1
ATOM 1259 C C . SER A 1 165 ? -20.311 22.729 16.418 1.00 84.56 165 SER A C 1
ATOM 1261 O O . SER A 1 165 ? -21.310 22.121 16.021 1.00 84.56 165 SER A O 1
ATOM 1263 N N . ASN A 1 166 ? -19.359 23.169 15.591 1.00 83.25 166 ASN A N 1
ATOM 1264 C CA . ASN A 1 166 ? -19.430 23.064 14.134 1.00 83.25 166 ASN A CA 1
ATOM 1265 C C . ASN A 1 166 ? -18.811 21.768 13.594 1.00 83.25 166 ASN A C 1
ATOM 1267 O O . ASN A 1 166 ? -19.134 21.351 12.484 1.00 83.25 166 ASN A O 1
ATOM 1271 N N . SER A 1 167 ? -17.937 21.111 14.358 1.00 85.31 167 SER A N 1
ATOM 1272 C CA . SER A 1 167 ? -17.300 19.867 13.926 1.00 85.31 167 SER A CA 1
ATOM 1273 C C . SER A 1 167 ? -18.244 18.672 14.087 1.00 85.31 167 SER A C 1
ATOM 1275 O O . SER A 1 167 ? -18.614 18.306 15.204 1.00 85.31 167 SER A O 1
ATOM 1277 N N . SER A 1 168 ? -18.578 18.034 12.963 1.00 84.88 168 SER A N 1
ATOM 1278 C CA . SER A 1 168 ? -19.340 16.779 12.870 1.00 84.88 168 SER A CA 1
ATOM 1279 C C . SER A 1 168 ? -18.455 15.538 12.701 1.00 84.88 168 SER A C 1
ATOM 1281 O O . SER A 1 168 ? -18.940 14.474 12.324 1.00 84.88 168 SER A O 1
ATOM 1283 N N . ALA A 1 169 ? -17.148 15.651 12.957 1.00 86.62 169 ALA A N 1
ATOM 1284 C CA . ALA A 1 169 ? -16.231 14.517 12.858 1.00 86.62 169 ALA A CA 1
ATOM 1285 C C . ALA A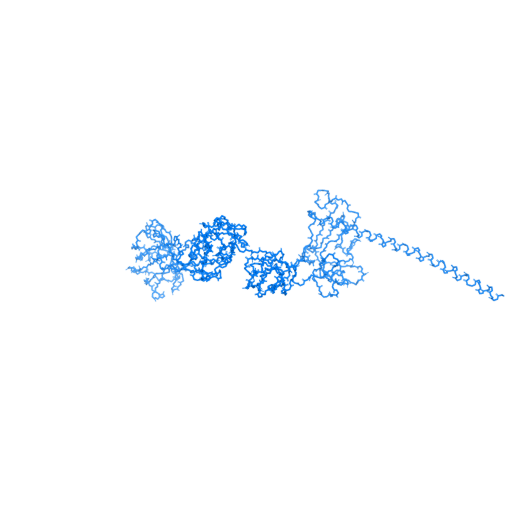 1 169 ? -16.563 13.440 13.904 1.00 86.62 169 ALA A C 1
ATOM 1287 O O . ALA A 1 169 ? -17.111 13.741 14.964 1.00 86.62 169 ALA A O 1
ATOM 1288 N N . GLN A 1 170 ? -16.222 12.180 13.628 1.00 89.69 170 GLN A N 1
ATOM 1289 C CA . GLN A 1 170 ? -16.452 11.079 14.565 1.00 89.69 170 GLN A CA 1
ATOM 1290 C C . GLN A 1 170 ? -15.729 11.341 15.897 1.00 89.69 170 GLN A C 1
ATOM 1292 O O . GLN A 1 170 ? -14.617 11.864 15.928 1.00 89.69 170 GLN A O 1
ATOM 1297 N N . ALA A 1 171 ? -16.351 10.975 17.011 1.00 90.50 171 ALA A N 1
ATOM 1298 C CA . ALA A 1 171 ? -15.707 10.985 18.310 1.00 90.50 171 ALA A CA 1
ATOM 1299 C C . ALA A 1 171 ? -14.842 9.726 18.475 1.00 90.50 171 ALA A C 1
ATOM 1301 O O . ALA A 1 171 ? -15.290 8.600 18.258 1.00 90.50 171 ALA A O 1
ATOM 1302 N N . CYS A 1 172 ? -13.602 9.932 18.891 1.00 87.25 172 CYS A N 1
ATOM 1303 C CA . CYS A 1 172 ? -12.594 8.922 19.152 1.00 87.25 172 CYS A CA 1
ATOM 1304 C C . CYS A 1 172 ? -12.319 8.787 20.648 1.00 87.25 172 CYS A C 1
ATOM 1306 O O . CYS A 1 172 ? -12.549 9.714 21.425 1.00 87.25 172 CYS A O 1
ATOM 1308 N N . TRP A 1 173 ? -11.808 7.624 21.051 1.00 84.56 173 TRP A N 1
ATOM 1309 C CA . TRP A 1 173 ? -11.381 7.356 22.421 1.00 84.56 173 TRP A CA 1
ATOM 1310 C C . TRP A 1 173 ? -9.874 7.139 22.456 1.00 84.56 173 TRP A C 1
ATOM 1312 O O . TRP A 1 173 ? -9.351 6.289 21.742 1.00 84.56 173 TRP A O 1
ATOM 1322 N N . ASN A 1 174 ? -9.185 7.894 23.305 1.00 73.38 174 ASN A N 1
ATOM 1323 C CA . ASN A 1 174 ? -7.731 7.804 23.462 1.00 73.38 174 ASN A CA 1
ATOM 1324 C C . ASN A 1 174 ? -7.298 6.909 24.641 1.00 73.38 174 ASN A C 1
ATOM 1326 O O . ASN A 1 174 ? -6.127 6.903 25.005 1.00 73.38 174 ASN A O 1
ATOM 1330 N N . GLY A 1 175 ? -8.233 6.193 25.276 1.00 76.50 175 GLY A N 1
ATOM 1331 C CA . GLY A 1 175 ? -7.980 5.418 26.495 1.00 76.50 175 GLY A CA 1
ATOM 1332 C C . GLY A 1 175 ? -8.418 6.112 27.791 1.00 76.50 175 GLY A C 1
ATOM 1333 O O . GLY A 1 175 ? -8.606 5.424 28.789 1.00 76.50 175 GLY A O 1
ATOM 1334 N N . SER A 1 176 ? -8.633 7.433 27.779 1.00 80.69 176 SER A N 1
ATOM 1335 C CA . SER A 1 176 ? -8.924 8.239 28.978 1.00 80.69 176 SER A CA 1
ATOM 1336 C C . SER A 1 176 ? -10.086 9.219 28.796 1.00 80.69 176 SER A C 1
ATOM 1338 O O . SER A 1 176 ? -10.937 9.358 29.675 1.00 80.69 176 SER A O 1
ATOM 1340 N N . THR A 1 177 ? -10.151 9.889 27.647 1.00 81.25 177 THR A N 1
ATOM 1341 C CA . THR A 1 177 ? -11.186 10.868 27.319 1.00 81.25 177 THR A CA 1
ATOM 1342 C C . THR A 1 177 ? -11.675 10.697 25.887 1.00 81.25 177 THR A C 1
ATOM 1344 O O . THR A 1 177 ? -11.001 10.140 25.014 1.00 81.25 177 THR A O 1
ATOM 1347 N N . GLN A 1 178 ? -12.894 11.177 25.646 1.00 86.81 178 GLN A N 1
ATOM 1348 C CA . GLN A 1 178 ? -13.419 11.311 24.294 1.00 86.81 178 GLN A CA 1
ATOM 1349 C C . GLN A 1 178 ? -12.751 12.520 23.631 1.00 86.81 178 GLN A C 1
ATOM 1351 O O . GLN A 1 178 ? -12.515 13.537 24.280 1.00 86.81 178 GLN A O 1
ATOM 1356 N N . MET A 1 179 ? -12.478 12.420 22.336 1.00 84.75 179 MET A N 1
ATOM 1357 C CA . MET A 1 179 ? -11.958 13.510 21.507 1.00 84.75 179 MET A CA 1
ATOM 1358 C C . MET A 1 179 ? -12.614 13.490 20.123 1.00 84.75 179 MET A C 1
ATOM 1360 O O . MET A 1 179 ? -13.191 12.481 19.740 1.00 84.75 179 MET A O 1
ATOM 1364 N N . SER A 1 180 ? -12.540 14.577 19.358 1.00 86.50 180 SER A N 1
ATOM 1365 C CA . SER A 1 180 ? -12.905 14.544 17.929 1.00 86.50 180 SER A CA 1
ATOM 1366 C C . SER A 1 180 ? -11.855 13.765 17.116 1.00 86.50 180 SER A C 1
ATOM 1368 O O . SER A 1 180 ? -10.724 13.612 17.587 1.00 86.50 180 SER A O 1
ATOM 1370 N N . THR A 1 181 ? -12.205 13.261 15.923 1.00 82.38 181 THR A N 1
ATOM 1371 C CA . THR A 1 181 ? -11.272 12.504 15.065 1.00 82.38 181 THR A CA 1
ATOM 1372 C C . THR A 1 181 ? -10.033 13.355 14.790 1.00 82.38 181 THR A C 1
ATOM 1374 O O . THR A 1 181 ? -10.178 14.464 14.269 1.00 82.38 181 THR A O 1
ATOM 1377 N N . PRO A 1 182 ? -8.823 12.882 15.140 1.00 70.00 182 PRO A N 1
ATOM 1378 C CA . PRO A 1 182 ? -7.609 13.650 14.901 1.00 70.00 182 PRO A CA 1
ATOM 1379 C C . PRO A 1 182 ? -7.357 13.868 13.401 1.00 70.00 182 PRO A C 1
ATOM 1381 O O . PRO A 1 182 ? -7.658 13.015 12.570 1.00 70.00 182 PRO A O 1
ATOM 1384 N N . THR A 1 183 ? -6.753 14.995 13.034 1.00 66.31 183 THR A N 1
ATOM 1385 C CA . THR A 1 183 ? -6.267 15.222 11.664 1.00 66.31 183 THR A CA 1
ATOM 1386 C C . THR A 1 183 ? -5.213 14.179 11.291 1.00 66.31 183 THR A C 1
ATOM 1388 O O . THR A 1 183 ? -4.373 13.831 12.117 1.00 66.31 183 THR A O 1
ATOM 1391 N N . GLY A 1 184 ? -5.242 13.677 10.051 1.00 56.72 184 GLY A N 1
ATOM 1392 C CA . GLY A 1 184 ? -4.357 12.584 9.646 1.00 56.72 184 GLY A CA 1
ATOM 1393 C C . GLY A 1 184 ? -4.728 11.272 10.326 1.00 56.72 184 GLY A C 1
ATOM 1394 O O . GLY A 1 184 ? -3.868 10.424 10.488 1.00 56.72 184 GLY A O 1
ATOM 1395 N N . TYR A 1 185 ? -5.979 11.121 10.762 1.00 70.12 185 TYR A N 1
ATOM 1396 C CA . TYR A 1 185 ? -6.606 9.853 11.106 1.00 70.12 185 TYR A CA 1
ATOM 1397 C C . TYR A 1 185 ? -7.838 9.670 10.197 1.00 70.12 185 TYR A C 1
ATOM 1399 O O . TYR A 1 185 ? -8.431 10.644 9.733 1.00 70.12 185 TYR A O 1
ATOM 1407 N N . THR A 1 186 ? -8.197 8.428 9.890 1.00 63.34 186 THR A N 1
ATOM 1408 C CA . THR A 1 186 ? -9.358 8.044 9.077 1.00 63.34 186 THR A CA 1
ATOM 1409 C C . THR A 1 186 ? -10.599 7.824 9.947 1.00 63.34 186 THR A C 1
ATOM 1411 O O . THR A 1 186 ? -10.521 7.793 11.183 1.00 63.34 186 THR A O 1
ATOM 1414 N N . THR A 1 187 ? -11.759 7.657 9.304 1.00 66.06 187 THR A N 1
ATOM 1415 C CA . THR A 1 187 ? -12.982 7.155 9.950 1.00 66.06 187 THR A CA 1
ATOM 1416 C C . THR A 1 187 ? -12.656 5.873 10.732 1.00 66.06 187 THR A C 1
ATOM 1418 O O . THR A 1 187 ? -11.939 5.012 10.229 1.00 66.06 187 THR A O 1
ATOM 1421 N N . GLY A 1 188 ? -13.121 5.753 11.981 1.00 71.88 188 GLY A N 1
ATOM 1422 C CA . GLY A 1 188 ? -12.707 4.660 12.879 1.00 71.88 188 GLY A CA 1
ATOM 1423 C C . GLY A 1 188 ? -11.471 4.943 13.748 1.00 71.88 188 GLY A C 1
ATOM 1424 O O . GLY A 1 188 ? -10.982 4.034 14.421 1.00 71.88 188 GLY A O 1
ATOM 1425 N N . CYS A 1 189 ? -10.995 6.194 13.794 1.00 74.69 189 CYS A N 1
ATOM 1426 C CA . CYS A 1 189 ? -9.965 6.659 14.733 1.00 74.69 189 CYS A CA 1
ATOM 1427 C C . CYS A 1 189 ? -8.595 5.997 14.536 1.00 74.69 189 CYS A C 1
ATOM 1429 O O . CYS A 1 189 ? -7.892 5.722 15.510 1.00 74.69 189 CYS A O 1
ATOM 1431 N N . GLN A 1 190 ? -8.213 5.760 13.278 1.00 70.00 190 GLN A N 1
ATOM 1432 C CA . GLN A 1 190 ? -6.932 5.153 12.910 1.00 70.00 190 GLN A CA 1
ATOM 1433 C C . GLN A 1 190 ? -6.012 6.152 12.195 1.00 70.00 190 GLN A C 1
ATOM 1435 O O . GLN A 1 190 ? -6.495 6.863 11.323 1.00 70.00 190 GLN A O 1
ATOM 1440 N N . PRO A 1 191 ? -4.706 6.193 12.479 1.00 57.88 191 PRO A N 1
ATOM 1441 C CA . PRO A 1 191 ? -3.768 7.149 11.881 1.00 57.88 191 PRO A CA 1
ATOM 1442 C C . PRO A 1 191 ? -3.543 6.944 10.364 1.00 57.88 191 PRO A C 1
ATOM 1444 O O . PRO A 1 191 ? -3.573 5.824 9.865 1.00 57.88 191 PRO A O 1
ATOM 1447 N N . VAL A 1 192 ? -3.241 8.015 9.628 1.00 62.78 192 VAL A N 1
ATOM 1448 C CA . VAL A 1 192 ? -2.942 8.064 8.185 1.00 62.78 192 VAL A CA 1
ATOM 1449 C C . VAL A 1 192 ? -1.425 8.025 8.005 1.00 62.78 192 VAL A C 1
ATOM 1451 O O . VAL A 1 192 ? -0.736 9.008 8.258 1.00 62.78 192 VAL A O 1
ATOM 1454 N N . GLY A 1 193 ? -0.913 6.879 7.565 1.00 66.38 193 GLY A N 1
ATOM 1455 C CA . GLY A 1 193 ? 0.481 6.677 7.162 1.00 66.38 193 GLY A CA 1
ATOM 1456 C C . GLY A 1 193 ? 1.517 6.492 8.283 1.00 66.38 193 GLY A C 1
ATOM 1457 O O . GLY A 1 193 ? 1.341 6.975 9.395 1.00 66.38 193 GLY A O 1
ATOM 1458 N N . GLY A 1 194 ? 2.613 5.783 7.986 1.00 72.62 194 GLY A N 1
ATOM 1459 C CA . GLY A 1 194 ? 3.681 5.388 8.922 1.00 72.62 194 GLY A CA 1
ATOM 1460 C C . GLY A 1 194 ? 5.073 5.367 8.271 1.00 72.62 194 GLY A C 1
ATOM 1461 O O . GLY A 1 194 ? 5.193 5.159 7.062 1.00 72.62 194 GLY A O 1
ATOM 1462 N N . VAL A 1 195 ? 6.128 5.585 9.062 1.00 71.25 195 VAL A N 1
ATOM 1463 C CA . VAL A 1 195 ? 7.537 5.416 8.672 1.00 71.25 195 VAL A CA 1
ATOM 1464 C C . VAL A 1 195 ? 7.807 3.945 8.363 1.00 71.25 195 VAL A C 1
ATOM 1466 O O . VAL A 1 195 ? 7.656 3.081 9.213 1.00 71.25 195 VAL A O 1
ATOM 1469 N N . THR A 1 196 ? 8.221 3.631 7.144 1.00 65.12 196 THR A N 1
ATOM 1470 C CA . THR A 1 196 ? 8.473 2.244 6.715 1.00 65.12 196 THR A CA 1
ATOM 1471 C C . THR A 1 196 ? 9.948 1.897 6.651 1.00 65.12 196 THR A C 1
ATOM 1473 O O . THR A 1 196 ? 10.309 0.733 6.798 1.00 65.12 196 THR A O 1
ATOM 1476 N N . ALA A 1 197 ? 10.805 2.898 6.466 1.00 65.25 197 ALA A N 1
ATOM 1477 C CA . ALA A 1 197 ? 12.246 2.724 6.459 1.00 65.25 197 ALA A CA 1
ATOM 1478 C C . ALA A 1 197 ? 12.953 4.000 6.918 1.00 65.25 197 ALA A C 1
ATOM 1480 O O . ALA A 1 197 ? 12.406 5.102 6.826 1.00 65.25 197 ALA A O 1
ATOM 1481 N N . ALA A 1 198 ? 14.192 3.828 7.369 1.00 67.75 198 ALA A N 1
ATOM 1482 C CA . ALA A 1 198 ? 15.150 4.899 7.575 1.00 67.75 198 ALA A CA 1
ATOM 1483 C C . ALA A 1 198 ? 16.460 4.507 6.887 1.00 67.75 198 ALA A C 1
ATOM 1485 O O . ALA A 1 198 ? 17.091 3.516 7.250 1.00 67.75 198 ALA A O 1
ATOM 1486 N N . THR A 1 199 ? 16.844 5.252 5.860 1.00 68.81 199 THR A N 1
ATOM 1487 C CA . THR A 1 199 ? 18.005 4.951 5.025 1.00 68.81 199 THR A CA 1
ATOM 1488 C C . THR A 1 199 ? 19.171 5.830 5.442 1.00 68.81 199 THR A C 1
ATOM 1490 O O . THR A 1 199 ? 19.047 7.051 5.461 1.00 68.81 199 THR A O 1
ATOM 1493 N N . VAL A 1 200 ? 20.306 5.214 5.770 1.00 70.69 200 VAL A N 1
ATOM 1494 C CA . VAL A 1 200 ? 21.555 5.924 6.078 1.00 70.69 200 VAL A CA 1
ATOM 1495 C C . VAL A 1 200 ? 22.087 6.582 4.800 1.00 70.69 200 VAL A C 1
ATOM 1497 O O . VAL A 1 200 ? 22.225 5.918 3.778 1.00 70.69 200 VAL A O 1
ATOM 1500 N N . ILE A 1 201 ? 22.368 7.884 4.858 1.00 70.00 201 ILE A N 1
ATOM 1501 C CA . ILE A 1 201 ? 22.970 8.675 3.773 1.00 70.00 201 ILE A CA 1
ATOM 1502 C C . ILE A 1 201 ? 24.481 8.795 3.981 1.00 70.00 201 ILE A C 1
ATOM 1504 O O . ILE A 1 201 ? 25.252 8.613 3.043 1.00 70.00 201 ILE A O 1
ATOM 1508 N N . THR A 1 202 ? 24.917 9.064 5.212 1.00 68.38 202 THR A N 1
ATOM 1509 C CA . THR A 1 202 ? 26.332 9.030 5.600 1.00 68.38 202 THR A CA 1
ATOM 1510 C C . THR A 1 202 ? 26.482 8.208 6.868 1.00 68.38 202 THR A C 1
ATOM 1512 O O . THR A 1 202 ? 25.689 8.348 7.794 1.00 68.38 202 THR A O 1
ATOM 1515 N N . SER A 1 203 ? 27.496 7.349 6.926 1.00 76.38 203 SER A N 1
ATOM 1516 C CA . SER A 1 203 ? 27.669 6.400 8.036 1.00 76.38 203 SER A CA 1
ATOM 1517 C C . SER A 1 203 ? 28.333 7.005 9.278 1.00 76.38 203 SER A C 1
ATOM 1519 O O . SER A 1 203 ? 28.208 6.455 10.374 1.00 76.38 203 SER A O 1
ATOM 1521 N N . GLY A 1 204 ? 29.018 8.143 9.116 1.00 77.75 204 GLY A N 1
ATOM 1522 C CA . GLY A 1 204 ? 29.810 8.783 10.166 1.00 77.75 204 GLY A CA 1
ATOM 1523 C C . GLY A 1 204 ? 31.002 7.941 10.641 1.00 77.75 204 GLY A C 1
ATOM 1524 O O . GLY A 1 204 ? 31.284 6.884 10.084 1.00 77.75 204 GLY A O 1
ATOM 1525 N N . THR A 1 205 ? 31.723 8.419 11.655 1.00 78.19 205 THR A N 1
ATOM 1526 C CA . THR A 1 205 ? 32.916 7.757 12.224 1.00 78.19 205 THR A CA 1
ATOM 1527 C C . THR A 1 205 ? 33.010 7.971 13.736 1.00 78.19 205 THR A C 1
ATOM 1529 O O . THR A 1 205 ? 32.318 8.829 14.287 1.00 78.19 205 THR A O 1
ATOM 1532 N N . SER A 1 206 ? 33.883 7.217 14.411 1.00 81.56 206 SER A N 1
ATOM 1533 C CA . SER A 1 206 ? 34.174 7.312 15.857 1.00 81.56 206 SER A CA 1
ATOM 1534 C C . SER A 1 206 ? 33.063 6.806 16.794 1.00 81.56 206 SER A C 1
ATOM 1536 O O . SER A 1 206 ? 33.073 7.123 17.983 1.00 81.56 206 SER A O 1
ATOM 1538 N N . TYR A 1 207 ? 32.108 6.006 16.303 1.00 80.25 207 TYR A N 1
ATOM 1539 C CA . TYR A 1 207 ? 31.039 5.451 17.135 1.00 80.25 207 TYR A CA 1
ATOM 1540 C C . TYR A 1 207 ? 31.530 4.277 18.005 1.00 80.25 207 TYR A C 1
ATOM 1542 O O . TYR A 1 207 ? 31.724 3.160 17.534 1.00 80.25 207 TYR A O 1
ATOM 1550 N N . THR A 1 208 ? 31.674 4.516 19.307 1.00 83.19 208 THR A N 1
ATOM 1551 C CA . THR A 1 208 ? 32.065 3.555 20.353 1.00 83.19 208 THR A CA 1
ATOM 1552 C C . THR A 1 208 ? 30.880 2.821 20.996 1.00 83.19 208 THR A C 1
ATOM 1554 O O . THR A 1 208 ? 31.077 1.861 21.738 1.00 83.19 208 THR A O 1
ATOM 1557 N N . SER A 1 209 ? 29.643 3.254 20.737 1.00 86.19 209 SER A N 1
ATOM 1558 C CA . SER A 1 209 ? 28.403 2.590 21.175 1.00 86.19 209 SER A CA 1
ATOM 1559 C C . SER A 1 209 ? 27.231 2.947 20.256 1.00 86.19 209 SER A C 1
ATOM 1561 O O . SER A 1 209 ? 27.295 3.947 19.543 1.00 86.19 209 SER A O 1
ATOM 1563 N N . VAL A 1 210 ? 26.173 2.122 20.229 1.00 83.12 210 VAL A N 1
ATOM 1564 C CA . VAL A 1 210 ? 25.060 2.277 19.270 1.00 83.12 210 VAL A CA 1
ATOM 1565 C C . VAL A 1 210 ? 24.406 3.656 19.421 1.00 83.12 210 VAL A C 1
ATOM 1567 O O . VAL A 1 210 ? 23.873 3.950 20.493 1.00 83.12 210 VAL A O 1
ATOM 1570 N N . PRO A 1 211 ? 24.428 4.511 18.380 1.00 86.81 211 PRO A N 1
ATOM 1571 C CA . PRO A 1 211 ? 23.787 5.809 18.453 1.00 86.81 211 PRO A CA 1
ATOM 1572 C C . PRO A 1 211 ? 22.274 5.649 18.473 1.00 86.81 211 PRO A C 1
ATOM 1574 O O . PRO A 1 211 ? 21.701 4.728 17.889 1.00 86.81 211 PRO A O 1
ATOM 1577 N N . THR A 1 212 ? 21.613 6.585 19.136 1.00 90.56 212 THR A N 1
ATOM 1578 C CA . THR A 1 212 ? 20.152 6.626 19.164 1.00 90.56 212 THR A CA 1
ATOM 1579 C C . THR A 1 212 ? 19.639 7.191 17.844 1.00 90.56 212 THR A C 1
ATOM 1581 O O . THR A 1 212 ? 20.145 8.215 17.381 1.00 90.56 212 THR A O 1
ATOM 1584 N N . VAL A 1 213 ? 18.643 6.528 17.251 1.00 89.88 213 VAL A N 1
ATOM 1585 C CA . VAL A 1 213 ? 17.955 6.989 16.039 1.00 89.88 213 VAL A CA 1
ATOM 1586 C C . VAL A 1 213 ? 16.718 7.759 16.445 1.00 89.88 213 VAL A C 1
ATOM 1588 O O . VAL A 1 213 ? 15.860 7.230 17.150 1.00 89.88 213 VAL A O 1
ATOM 1591 N N . ASN A 1 214 ? 16.612 8.991 15.964 1.00 86.75 214 ASN A N 1
ATOM 1592 C CA . ASN A 1 214 ? 15.496 9.854 16.291 1.00 86.75 214 ASN A CA 1
ATOM 1593 C C . ASN A 1 214 ? 14.776 10.311 15.018 1.00 86.75 214 ASN A C 1
ATOM 1595 O O . ASN A 1 214 ? 15.406 10.817 14.090 1.00 86.75 214 ASN A O 1
ATOM 1599 N N . PHE A 1 215 ? 13.453 10.142 14.986 1.00 85.62 215 PHE A N 1
ATOM 1600 C CA . PHE A 1 215 ? 12.586 10.668 13.930 1.00 85.62 215 PHE A CA 1
ATOM 1601 C C . PHE A 1 215 ? 11.989 11.997 14.379 1.00 85.62 215 PHE A C 1
ATOM 1603 O O . PHE A 1 215 ? 11.395 12.081 15.453 1.00 85.62 215 PHE A O 1
ATOM 1610 N N . ALA A 1 216 ? 12.119 13.030 13.553 1.00 81.75 216 ALA A N 1
ATOM 1611 C CA . ALA A 1 216 ? 11.592 14.358 13.835 1.00 81.75 216 ALA A CA 1
ATOM 1612 C C . ALA A 1 216 ? 10.837 14.927 12.623 1.00 81.75 216 ALA A C 1
ATOM 1614 O O . ALA A 1 216 ? 11.327 14.873 11.500 1.00 81.75 216 ALA A O 1
ATOM 1615 N N . GLY A 1 217 ? 9.657 15.515 12.843 1.00 77.25 217 GLY A N 1
ATOM 1616 C CA . GLY A 1 217 ? 8.810 16.089 11.785 1.00 77.25 217 GLY A CA 1
ATOM 1617 C C . GLY A 1 217 ? 7.786 15.106 11.197 1.00 77.25 217 GLY A C 1
ATOM 1618 O O . GLY A 1 217 ? 7.566 14.024 11.731 1.00 77.25 217 GLY A O 1
ATOM 1619 N N . GLY A 1 218 ? 7.120 15.495 10.105 1.00 67.38 218 GLY A N 1
ATOM 1620 C CA . GLY A 1 218 ? 6.290 14.589 9.302 1.00 67.38 218 GLY A CA 1
ATOM 1621 C C . GLY A 1 218 ? 4.830 14.360 9.710 1.00 67.38 218 GLY A C 1
ATOM 1622 O O . GLY A 1 218 ? 4.115 13.680 8.984 1.00 67.38 218 GLY A O 1
ATOM 1623 N N . GLY A 1 219 ? 4.358 14.936 10.819 1.00 66.19 219 GLY A N 1
ATOM 1624 C CA . GLY A 1 219 ? 2.938 14.930 11.220 1.00 66.19 219 GLY A CA 1
ATOM 1625 C C . GLY A 1 219 ? 2.461 13.704 12.014 1.00 66.19 219 GLY A C 1
ATOM 1626 O O . GLY A 1 219 ? 1.392 13.773 12.615 1.00 66.19 219 GLY A O 1
ATOM 1627 N N . GLY A 1 220 ? 3.257 12.630 12.079 1.00 71.69 220 GLY A N 1
ATOM 1628 C CA . GLY A 1 220 ? 2.917 11.382 12.773 1.00 71.69 220 GLY A CA 1
ATOM 1629 C C . GLY A 1 220 ? 3.710 11.113 14.054 1.00 71.69 220 GLY A C 1
ATOM 1630 O O . GLY A 1 220 ? 4.611 11.865 14.424 1.00 71.69 220 GLY A O 1
ATOM 1631 N N . THR A 1 221 ? 3.376 10.017 14.742 1.00 68.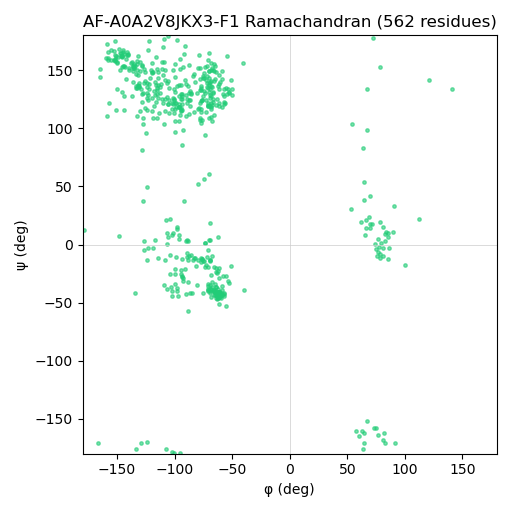25 221 THR A N 1
ATOM 1632 C CA . THR A 1 221 ? 3.973 9.593 16.022 1.00 68.25 221 THR A CA 1
ATOM 1633 C C . THR A 1 221 ? 4.158 8.079 16.104 1.00 68.25 221 THR A C 1
ATOM 1635 O O . THR A 1 221 ? 3.551 7.323 15.353 1.00 68.25 221 THR A O 1
ATOM 1638 N N . GLY A 1 222 ? 4.987 7.614 17.044 1.00 71.50 222 GLY A N 1
ATOM 1639 C CA . GLY A 1 222 ? 5.168 6.185 17.321 1.00 71.50 222 GLY A CA 1
ATOM 1640 C C . GLY A 1 222 ? 6.159 5.478 16.396 1.00 71.50 222 GLY A C 1
ATOM 1641 O O . GLY A 1 222 ? 6.244 4.250 16.449 1.00 71.50 222 GLY A O 1
ATOM 1642 N N . ALA A 1 223 ? 6.899 6.219 15.561 1.00 77.44 223 ALA A N 1
ATOM 1643 C CA . ALA A 1 223 ? 8.000 5.644 14.805 1.00 77.44 223 ALA A CA 1
ATOM 1644 C C . ALA A 1 223 ? 9.209 5.425 15.722 1.00 77.44 223 ALA A C 1
ATOM 1646 O O . ALA A 1 223 ? 9.685 6.362 16.363 1.00 77.44 223 ALA A O 1
ATOM 1647 N N . THR A 1 224 ? 9.713 4.199 15.783 1.00 80.50 224 THR A N 1
ATOM 1648 C CA . THR A 1 224 ? 10.935 3.851 16.515 1.00 80.50 224 THR A CA 1
ATOM 1649 C C . THR A 1 224 ? 11.851 3.047 15.609 1.00 80.50 224 THR A C 1
ATOM 1651 O O . THR A 1 224 ? 11.379 2.351 14.714 1.00 80.50 224 THR A O 1
ATOM 1654 N N . ALA A 1 225 ? 13.163 3.157 15.806 1.00 75.31 225 ALA A N 1
ATOM 1655 C CA . ALA A 1 225 ? 14.152 2.412 15.041 1.00 75.31 225 ALA A CA 1
ATOM 1656 C C . ALA A 1 225 ? 15.429 2.186 15.850 1.00 75.31 225 ALA A C 1
ATOM 1658 O O . ALA A 1 225 ? 15.728 2.932 16.782 1.00 75.31 225 ALA A O 1
ATOM 1659 N N . THR A 1 226 ? 16.203 1.180 15.463 1.00 78.31 226 THR A N 1
ATOM 1660 C CA . THR A 1 226 ? 17.515 0.870 16.029 1.00 78.31 226 THR A CA 1
ATOM 1661 C C . THR A 1 226 ? 18.602 1.053 14.976 1.00 78.31 226 THR A C 1
ATOM 1663 O O . THR A 1 226 ? 18.472 0.592 13.842 1.00 78.31 226 THR A O 1
ATOM 1666 N N . ALA A 1 227 ? 19.689 1.740 15.333 1.00 72.69 227 ALA A N 1
ATOM 1667 C CA . ALA A 1 227 ? 20.891 1.761 14.509 1.00 72.69 227 ALA A CA 1
ATOM 1668 C C . ALA A 1 227 ? 21.664 0.455 14.705 1.00 72.69 227 ALA A C 1
ATOM 1670 O O . ALA A 1 227 ? 21.761 -0.071 15.813 1.00 72.69 227 ALA A O 1
ATOM 1671 N N . VAL A 1 228 ? 22.250 -0.047 13.630 1.00 77.75 228 VAL A N 1
ATOM 1672 C CA . VAL A 1 228 ? 23.182 -1.170 13.655 1.00 77.75 228 VAL A CA 1
ATOM 1673 C C . VAL A 1 228 ? 24.573 -0.598 13.436 1.00 77.75 228 VAL A C 1
ATOM 1675 O O . VAL A 1 228 ? 24.821 0.061 12.425 1.00 77.75 228 VAL A O 1
ATOM 1678 N N . LEU A 1 229 ? 25.465 -0.825 14.398 1.00 69.69 229 LEU A N 1
ATOM 1679 C CA . LEU A 1 229 ? 26.880 -0.498 14.269 1.00 69.69 229 LEU A CA 1
ATOM 1680 C C . LEU A 1 229 ? 27.660 -1.685 13.749 1.00 69.69 229 LEU A C 1
ATOM 1682 O O . LEU A 1 229 ? 27.320 -2.834 14.040 1.00 69.69 229 LEU A O 1
ATOM 1686 N N . LEU A 1 230 ? 28.768 -1.388 13.081 1.00 64.69 230 LEU A N 1
ATOM 1687 C CA . LEU A 1 230 ? 29.783 -2.388 12.803 1.00 64.69 230 LEU A CA 1
ATOM 1688 C C . LEU A 1 230 ? 31.154 -1.952 13.300 1.00 64.69 230 LEU A C 1
ATOM 1690 O O . LEU A 1 230 ? 31.499 -0.771 13.198 1.00 64.69 230 LEU A O 1
ATOM 1694 N N . PRO A 1 231 ? 31.924 -2.898 13.864 1.00 52.62 231 PRO A N 1
ATOM 1695 C CA . PRO A 1 231 ? 33.245 -2.610 14.380 1.00 52.62 231 PRO A CA 1
ATOM 1696 C C . PRO A 1 231 ? 34.243 -2.511 13.225 1.00 52.62 231 PRO A C 1
ATOM 1698 O O . PRO A 1 231 ? 34.631 -3.505 12.620 1.00 52.62 231 PRO A O 1
ATOM 1701 N N . GLU A 1 232 ? 34.689 -1.290 12.968 1.00 56.06 232 GLU A N 1
ATOM 1702 C CA . GLU A 1 232 ? 35.961 -0.992 12.309 1.00 56.06 232 GLU A CA 1
ATOM 1703 C C . GLU A 1 232 ? 36.781 -0.102 13.257 1.00 56.06 232 GLU A C 1
ATOM 1705 O O . GLU A 1 232 ? 36.265 0.286 14.306 1.00 56.06 232 GLU A O 1
ATOM 1710 N N . SER A 1 233 ? 38.033 0.239 12.935 1.00 51.84 233 SER A N 1
ATOM 1711 C CA . SER A 1 233 ? 38.979 0.919 13.851 1.00 51.84 233 SER A CA 1
ATOM 1712 C C . SER A 1 233 ? 38.451 2.191 14.543 1.00 51.84 233 SER A C 1
ATOM 1714 O O . SER A 1 233 ? 38.994 2.583 15.574 1.00 51.84 233 SER A O 1
ATOM 1716 N N . THR A 1 234 ? 37.379 2.808 14.029 1.00 56.38 234 THR A N 1
ATOM 1717 C CA . THR A 1 234 ? 36.657 3.910 14.687 1.00 56.38 234 THR A CA 1
ATOM 1718 C C . THR A 1 234 ? 35.138 3.699 14.842 1.00 56.38 234 THR A C 1
ATOM 1720 O O . THR A 1 234 ? 34.514 4.498 15.515 1.00 56.38 234 THR A O 1
ATOM 1723 N N . GLY A 1 235 ? 34.522 2.630 14.323 1.00 66.19 235 GLY A N 1
ATOM 1724 C CA . GLY A 1 235 ? 33.071 2.367 14.428 1.00 66.19 235 GLY A CA 1
ATOM 1725 C C . GLY A 1 235 ? 32.161 3.352 13.659 1.00 66.19 235 GLY A C 1
ATOM 1726 O O . GLY A 1 235 ? 32.324 4.572 13.727 1.00 66.19 235 GLY A O 1
ATOM 1727 N N . TYR A 1 236 ? 31.175 2.831 12.919 1.00 75.31 236 TYR A N 1
ATOM 1728 C CA . TYR A 1 236 ? 30.237 3.624 12.103 1.00 75.31 236 TYR A CA 1
ATOM 1729 C C . TYR A 1 236 ? 28.833 3.004 12.040 1.00 75.31 236 TYR A C 1
ATOM 1731 O O . TYR A 1 236 ? 28.639 1.827 12.358 1.00 75.31 236 TYR A O 1
ATOM 1739 N N . VAL A 1 237 ? 27.845 3.791 11.597 1.00 71.94 237 VAL A N 1
ATOM 1740 C CA . VAL A 1 237 ? 26.450 3.350 11.447 1.00 71.94 237 VAL A CA 1
ATOM 1741 C C . VAL A 1 237 ? 26.246 2.632 10.117 1.00 71.94 237 VAL A C 1
ATOM 1743 O O . VAL A 1 237 ? 26.338 3.240 9.053 1.00 71.94 237 VAL A O 1
ATOM 1746 N N . ALA A 1 238 ? 25.950 1.336 10.178 1.00 67.50 238 ALA A N 1
ATOM 1747 C CA . ALA A 1 238 ? 25.802 0.470 9.012 1.00 67.50 238 ALA A CA 1
ATOM 1748 C C . ALA A 1 238 ? 24.382 0.490 8.433 1.00 67.50 238 ALA A C 1
ATOM 1750 O O . ALA A 1 238 ? 24.192 0.528 7.221 1.00 67.50 238 ALA A O 1
ATOM 1751 N N . SER A 1 239 ? 23.372 0.472 9.300 1.00 62.31 239 SER A N 1
ATOM 1752 C CA . SER A 1 239 ? 21.969 0.509 8.888 1.00 62.31 239 SER A CA 1
ATOM 1753 C C . SER A 1 239 ? 21.079 1.013 10.013 1.00 62.31 239 SER A C 1
ATOM 1755 O O . SER A 1 239 ? 21.480 1.025 11.175 1.00 62.31 239 SER A O 1
ATOM 1757 N N . ILE A 1 240 ? 19.843 1.372 9.678 1.00 68.31 240 ILE A N 1
ATOM 1758 C CA . ILE A 1 240 ? 18.801 1.695 10.649 1.00 68.31 240 ILE A CA 1
ATOM 1759 C C . ILE A 1 240 ? 17.609 0.772 10.389 1.00 68.31 240 ILE A C 1
ATOM 1761 O O . ILE A 1 240 ? 17.080 0.731 9.281 1.00 68.31 240 ILE A O 1
ATOM 1765 N N . SER A 1 241 ? 17.185 0.033 11.410 1.00 68.56 241 SER A N 1
ATOM 1766 C CA . SER A 1 241 ? 16.028 -0.857 11.355 1.00 68.56 241 SER A CA 1
ATOM 1767 C C . SER A 1 241 ? 14.842 -0.201 12.045 1.00 68.56 241 SER A C 1
ATOM 1769 O O . SER A 1 241 ? 14.893 0.035 13.247 1.00 68.56 241 SER A O 1
ATOM 1771 N N . VAL A 1 242 ? 13.766 0.082 11.310 1.00 77.50 242 VAL A N 1
ATOM 1772 C CA . VAL A 1 242 ? 12.523 0.607 11.896 1.00 77.50 242 VAL A CA 1
ATOM 1773 C C . VAL A 1 242 ? 11.833 -0.502 12.694 1.00 77.50 242 VAL A C 1
ATOM 1775 O O . VAL A 1 242 ? 11.526 -1.561 12.158 1.00 77.50 242 VAL A O 1
ATOM 1778 N N . THR A 1 243 ? 11.615 -0.259 13.982 1.00 73.00 243 THR A N 1
ATOM 1779 C CA . THR A 1 243 ? 11.004 -1.186 14.944 1.00 73.00 243 THR A CA 1
ATOM 1780 C C . THR A 1 243 ? 9.486 -1.016 14.988 1.00 73.00 243 THR A C 1
ATOM 1782 O O . THR A 1 243 ? 8.749 -1.996 14.978 1.00 73.00 243 THR A O 1
ATOM 1785 N N . THR A 1 244 ? 9.000 0.225 14.988 1.00 68.75 244 THR A N 1
ATOM 1786 C CA . THR A 1 244 ? 7.584 0.552 14.781 1.00 68.75 244 THR A CA 1
ATOM 1787 C C . THR A 1 244 ? 7.513 1.684 13.780 1.00 68.75 244 THR A C 1
ATOM 1789 O O . THR A 1 244 ? 8.268 2.641 13.894 1.00 68.75 244 THR A O 1
ATOM 1792 N N . GLY A 1 245 ? 6.626 1.593 12.791 1.00 70.69 245 GLY A N 1
ATOM 1793 C CA . GLY A 1 245 ? 6.504 2.652 11.789 1.00 70.69 245 GLY A CA 1
ATOM 1794 C C . GLY A 1 245 ? 5.770 3.887 12.286 1.00 70.69 245 GLY A C 1
ATOM 1795 O O . GLY A 1 245 ? 5.804 4.946 11.664 1.00 70.69 245 GLY A O 1
ATOM 1796 N N . GLY A 1 246 ? 5.111 3.779 13.435 1.00 70.31 246 GLY A N 1
ATOM 1797 C CA . GLY A 1 246 ? 4.236 4.836 13.886 1.00 70.31 246 GLY A CA 1
ATOM 1798 C C . GLY A 1 246 ? 3.146 5.123 12.864 1.00 70.31 246 GLY A C 1
ATOM 1799 O O . GLY A 1 246 ? 2.783 4.277 12.047 1.00 70.31 246 GLY A O 1
ATOM 1800 N N . SER A 1 247 ? 2.552 6.298 12.979 1.00 68.62 247 SER A N 1
ATOM 1801 C CA . SER A 1 247 ? 1.205 6.499 12.495 1.00 68.62 247 SER A CA 1
ATOM 1802 C C . SER A 1 247 ? 0.874 7.997 12.393 1.00 68.62 247 SER A C 1
ATOM 1804 O O . SER A 1 247 ? 1.337 8.771 13.229 1.00 68.62 247 SER A O 1
ATOM 1806 N N . GLY A 1 248 ? 0.106 8.427 11.389 1.00 62.53 248 GLY A N 1
ATOM 1807 C CA . GLY A 1 248 ? -0.245 9.836 11.158 1.00 62.53 248 GLY A CA 1
ATOM 1808 C C . GLY A 1 248 ? 0.795 10.627 10.354 1.00 62.53 248 GLY A C 1
ATOM 1809 O O . GLY A 1 248 ? 0.714 11.851 10.293 1.00 62.53 248 GLY A O 1
ATOM 1810 N N . TYR A 1 249 ? 1.797 9.966 9.766 1.00 68.88 249 TYR A N 1
ATOM 1811 C CA . TYR A 1 249 ? 2.834 10.655 9.000 1.00 68.88 249 TYR A CA 1
ATOM 1812 C C . TYR A 1 249 ? 2.326 11.056 7.608 1.00 68.88 249 TYR A C 1
ATOM 1814 O O . TYR A 1 249 ? 2.083 10.205 6.754 1.00 68.88 249 TYR A O 1
ATOM 1822 N N . THR A 1 250 ? 2.220 12.364 7.365 1.00 65.12 250 THR A N 1
ATOM 1823 C CA . THR A 1 250 ? 1.725 12.953 6.110 1.00 65.12 250 THR A CA 1
ATOM 1824 C C . THR A 1 250 ? 2.841 13.422 5.168 1.00 65.12 250 THR A C 1
ATOM 1826 O O . THR A 1 250 ? 2.596 13.550 3.972 1.00 65.12 250 THR A O 1
ATOM 1829 N N . ILE A 1 251 ? 4.058 13.667 5.676 1.00 70.25 251 ILE A N 1
ATOM 1830 C CA . ILE A 1 251 ? 5.296 13.904 4.895 1.00 70.25 251 ILE A CA 1
ATOM 1831 C C . ILE A 1 251 ? 6.506 13.262 5.608 1.00 70.25 251 ILE A C 1
ATOM 1833 O O . ILE A 1 251 ? 6.451 13.106 6.828 1.00 70.25 251 ILE A O 1
ATOM 1837 N N . PRO A 1 252 ? 7.586 12.846 4.917 1.00 75.38 252 PRO A N 1
ATOM 1838 C CA . PRO A 1 252 ? 8.660 12.089 5.568 1.00 75.38 252 PRO A CA 1
ATOM 1839 C C . PRO A 1 252 ? 9.369 12.840 6.709 1.00 75.38 252 PRO A C 1
ATOM 1841 O O . PRO A 1 252 ? 9.723 14.005 6.522 1.00 75.38 252 PRO A O 1
ATOM 1844 N N . PRO A 1 253 ? 9.599 12.209 7.882 1.00 80.75 253 PRO A N 1
ATOM 1845 C CA . PRO A 1 253 ? 10.353 12.828 8.968 1.00 80.75 253 PRO A CA 1
ATOM 1846 C C . PRO A 1 253 ? 11.860 12.881 8.677 1.00 80.75 253 PRO A C 1
ATOM 1848 O O . PRO A 1 253 ? 12.427 12.027 7.995 1.00 80.75 253 PRO A O 1
ATOM 1851 N N . THR A 1 254 ? 12.535 13.863 9.263 1.00 86.00 254 THR A N 1
ATOM 1852 C CA . THR A 1 254 ? 13.996 13.931 9.348 1.00 86.00 254 THR A CA 1
ATOM 1853 C C . THR A 1 254 ? 14.502 12.859 10.310 1.00 86.00 254 THR A C 1
ATOM 1855 O O . THR A 1 254 ? 13.937 12.680 11.391 1.00 86.00 254 THR A O 1
ATOM 1858 N N . VAL A 1 255 ? 15.586 12.171 9.949 1.00 88.56 255 VAL A N 1
ATOM 1859 C CA . VAL A 1 255 ? 16.235 11.173 10.808 1.00 88.56 255 VAL A CA 1
ATOM 1860 C C . VAL A 1 255 ? 17.564 11.728 11.308 1.00 88.56 255 VAL A C 1
ATOM 1862 O O . VAL A 1 255 ? 18.413 12.121 10.509 1.00 88.56 255 VAL A O 1
ATOM 1865 N N . THR A 1 256 ? 17.764 11.754 12.624 1.00 87.62 256 THR A N 1
ATOM 1866 C CA . THR A 1 256 ? 19.032 12.156 13.246 1.00 87.62 256 THR A CA 1
ATOM 1867 C C . THR A 1 256 ? 19.619 11.019 14.068 1.00 87.62 256 THR A C 1
ATOM 1869 O O . THR A 1 256 ? 18.902 10.184 14.621 1.00 87.62 256 THR A O 1
ATOM 1872 N N . LEU A 1 257 ? 20.949 10.986 14.131 1.00 87.12 257 LEU A N 1
ATOM 1873 C CA . LEU A 1 257 ? 21.704 10.018 14.910 1.00 87.12 257 LEU A CA 1
ATOM 1874 C C . LEU A 1 257 ? 22.538 10.767 15.943 1.00 87.12 257 LEU A C 1
ATOM 1876 O O . LEU A 1 257 ? 23.287 11.676 15.594 1.00 87.12 257 LEU A O 1
ATOM 1880 N N . SER A 1 258 ? 22.401 10.398 17.214 1.00 87.56 258 SER A N 1
ATOM 1881 C CA . SER A 1 258 ? 23.059 11.098 18.323 1.00 87.56 258 SER A CA 1
ATOM 1882 C C . SER A 1 258 ? 23.639 10.146 19.359 1.00 87.56 258 SER A C 1
ATOM 1884 O O . SER A 1 258 ? 23.159 9.024 19.530 1.00 87.56 258 SER A O 1
ATOM 1886 N N . GLY A 1 259 ? 24.641 10.629 20.094 1.00 86.06 259 GLY A N 1
ATOM 1887 C CA . GLY A 1 259 ? 25.373 9.822 21.061 1.00 86.06 259 GLY A CA 1
ATOM 1888 C C . GLY A 1 259 ? 26.301 8.831 20.368 1.00 86.06 259 GLY A C 1
ATOM 1889 O O . GLY A 1 259 ? 26.717 9.029 19.228 1.00 86.06 259 GLY A O 1
ATOM 1890 N N . GLY A 1 260 ? 26.664 7.772 21.080 1.00 85.00 260 GLY A N 1
ATOM 1891 C CA . GLY A 1 260 ? 27.509 6.732 20.519 1.00 85.00 260 GLY A CA 1
ATOM 1892 C C . GLY A 1 260 ? 28.985 7.099 20.360 1.00 85.00 260 GLY A C 1
ATOM 1893 O O . GLY A 1 260 ? 29.728 6.262 19.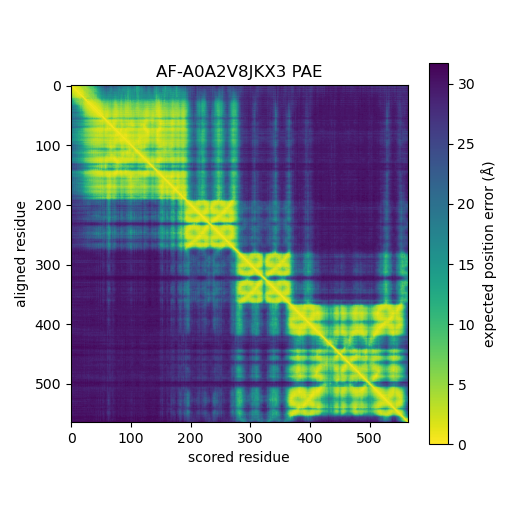887 1.00 85.00 260 GLY A O 1
ATOM 1894 N N . GLY A 1 261 ? 29.431 8.304 20.739 1.00 82.06 261 GLY A N 1
ATOM 1895 C CA . GLY A 1 261 ? 30.840 8.739 20.676 1.00 82.06 261 GLY A CA 1
ATOM 1896 C C . GLY A 1 261 ? 31.329 9.214 19.300 1.00 82.06 261 GLY A C 1
ATOM 1897 O O . GLY A 1 261 ? 32.404 9.803 19.218 1.00 82.06 261 GLY A O 1
ATOM 1898 N N . GLY A 1 262 ? 30.528 9.005 18.249 1.00 84.12 262 GLY A N 1
ATOM 1899 C CA . GLY A 1 262 ? 30.871 9.320 16.864 1.00 84.12 262 GLY A CA 1
ATOM 1900 C C . GLY A 1 262 ? 30.236 10.594 16.312 1.00 84.12 262 GLY A C 1
ATOM 1901 O O . GLY A 1 262 ? 29.533 11.326 17.010 1.00 84.12 262 GLY A O 1
ATOM 1902 N N . SER A 1 263 ? 30.509 10.898 15.043 1.00 83.25 263 SER A N 1
ATOM 1903 C CA . SER A 1 263 ? 30.026 12.098 14.346 1.00 83.25 263 SER A CA 1
ATOM 1904 C C . SER A 1 263 ? 29.752 11.843 12.858 1.00 83.25 263 SER A C 1
ATOM 1906 O O . SER A 1 263 ? 30.254 10.885 12.280 1.00 83.25 263 SER A O 1
ATOM 1908 N N . ALA A 1 264 ? 28.982 12.742 12.232 1.00 81.12 264 ALA A N 1
ATOM 1909 C CA . ALA A 1 264 ? 28.703 12.807 10.788 1.00 81.12 264 ALA A CA 1
ATOM 1910 C C . ALA A 1 264 ? 27.816 11.699 10.175 1.00 81.12 264 ALA A C 1
ATOM 1912 O O . ALA A 1 264 ? 27.745 11.602 8.947 1.00 81.12 264 ALA A O 1
ATOM 1913 N N . ALA A 1 265 ? 27.096 10.903 10.976 1.00 75.19 265 ALA A N 1
ATOM 1914 C CA . ALA A 1 265 ? 26.069 10.009 10.440 1.00 75.19 265 ALA A CA 1
ATOM 1915 C C . ALA A 1 265 ? 24.768 10.766 10.109 1.00 75.19 265 ALA A C 1
ATOM 1917 O O . ALA A 1 265 ? 24.270 11.540 10.928 1.00 75.19 265 ALA A O 1
ATOM 1918 N N . THR A 1 266 ? 24.195 10.530 8.929 1.00 74.56 266 THR A N 1
ATOM 1919 C CA . THR A 1 266 ? 22.923 11.126 8.480 1.00 74.56 266 THR A CA 1
ATOM 1920 C C . THR A 1 266 ? 22.013 10.069 7.864 1.00 74.56 266 THR A C 1
ATOM 1922 O O . THR A 1 266 ? 22.495 9.056 7.359 1.00 74.56 266 THR A O 1
ATOM 1925 N N . ALA A 1 267 ? 20.696 10.286 7.907 1.00 67.50 267 ALA A N 1
ATOM 1926 C CA . ALA A 1 267 ? 19.703 9.373 7.346 1.00 67.50 267 ALA A CA 1
ATOM 1927 C C . ALA A 1 267 ? 18.418 10.102 6.906 1.00 67.50 267 ALA A C 1
ATOM 1929 O O . ALA A 1 267 ? 18.146 11.222 7.340 1.00 67.50 267 ALA A O 1
ATOM 1930 N N . THR A 1 268 ? 17.599 9.456 6.076 1.00 74.38 268 THR A N 1
ATOM 1931 C CA . THR A 1 268 ? 16.259 9.922 5.670 1.00 74.38 268 THR A CA 1
ATOM 1932 C C . THR A 1 268 ? 15.196 8.871 5.944 1.00 74.38 268 THR A C 1
ATOM 1934 O O . THR A 1 268 ? 15.472 7.677 5.889 1.00 74.38 268 THR A O 1
ATOM 1937 N N . ALA A 1 269 ? 13.969 9.301 6.242 1.00 73.50 269 ALA A N 1
ATOM 1938 C CA . ALA A 1 269 ? 12.844 8.397 6.446 1.00 73.50 269 ALA A CA 1
ATOM 1939 C C . ALA A 1 269 ? 12.015 8.233 5.170 1.00 73.50 269 ALA A C 1
ATOM 1941 O O . ALA A 1 269 ? 11.897 9.153 4.361 1.00 73.50 269 ALA A O 1
ATOM 1942 N N . VAL A 1 270 ? 11.382 7.073 5.032 1.00 71.88 270 VAL A N 1
ATOM 1943 C CA . VAL A 1 270 ? 10.436 6.758 3.958 1.00 71.88 270 VAL A CA 1
ATOM 1944 C C . VAL A 1 270 ? 9.059 6.540 4.571 1.00 71.88 270 VAL A C 1
ATOM 1946 O O . VAL A 1 270 ? 8.936 5.843 5.578 1.00 71.88 270 VAL A O 1
ATOM 1949 N N . LEU A 1 271 ? 8.018 7.119 3.970 1.00 69.31 271 LEU A N 1
ATOM 1950 C CA . LEU A 1 271 ? 6.634 6.932 4.408 1.00 69.31 271 LEU A CA 1
ATOM 1951 C C . LEU A 1 271 ? 5.870 5.941 3.543 1.00 69.31 271 LEU A C 1
ATOM 1953 O O . LEU A 1 271 ? 6.072 5.872 2.336 1.00 69.31 271 LEU A O 1
ATOM 1957 N N . SER A 1 272 ? 4.907 5.271 4.169 1.00 62.66 272 SER A N 1
ATOM 1958 C CA . SER A 1 272 ? 3.758 4.663 3.499 1.00 62.66 272 SER A CA 1
ATOM 1959 C C . SER A 1 272 ? 2.486 5.377 3.943 1.00 62.66 272 SER A C 1
ATOM 1961 O O . SER A 1 272 ? 2.322 5.625 5.135 1.00 62.66 272 SER A O 1
ATOM 1963 N N . SER A 1 273 ? 1.566 5.668 3.018 1.00 52.03 273 SER A N 1
ATOM 1964 C CA . SER A 1 273 ? 0.248 6.256 3.311 1.00 52.03 273 SER A CA 1
ATOM 1965 C C . SER A 1 273 ? -0.701 5.298 4.047 1.00 52.03 273 SER A C 1
ATOM 1967 O O . SER A 1 273 ? -1.705 5.745 4.598 1.00 52.03 273 SER A O 1
ATOM 1969 N N . THR A 1 274 ? -0.376 3.999 4.109 1.00 49.59 274 THR A N 1
ATOM 1970 C CA . THR A 1 274 ? -1.196 2.949 4.741 1.00 49.59 274 THR A CA 1
ATOM 1971 C C . THR A 1 274 ? -0.636 2.438 6.072 1.00 49.59 274 THR A C 1
ATOM 1973 O O . THR A 1 274 ? -1.212 1.525 6.657 1.00 49.59 274 THR A O 1
ATOM 1976 N N . GLY A 1 275 ? 0.504 2.957 6.549 1.00 48.34 275 GLY A N 1
ATOM 1977 C CA . GLY A 1 275 ? 1.128 2.501 7.805 1.00 48.34 275 GLY A CA 1
ATOM 1978 C C . GLY A 1 275 ? 1.645 1.053 7.785 1.00 48.34 275 GLY A C 1
ATOM 1979 O O . GLY A 1 275 ? 2.066 0.538 8.815 1.00 48.34 275 GLY A O 1
ATOM 1980 N N . THR A 1 276 ? 1.638 0.394 6.622 1.00 41.47 276 THR A N 1
ATOM 1981 C CA . THR A 1 276 ? 2.118 -0.979 6.410 1.00 41.47 276 THR A CA 1
ATOM 1982 C C . THR A 1 276 ? 3.370 -0.974 5.534 1.00 41.47 276 THR A C 1
ATOM 1984 O O . THR A 1 276 ? 3.449 -0.261 4.531 1.00 41.47 276 THR A O 1
ATOM 1987 N N . THR A 1 277 ? 4.372 -1.760 5.937 1.00 38.97 277 THR A N 1
ATOM 1988 C CA . THR A 1 277 ? 5.630 -1.969 5.213 1.00 38.97 277 THR A CA 1
ATOM 1989 C C . THR A 1 277 ? 5.369 -2.726 3.915 1.00 38.97 277 THR A C 1
ATOM 1991 O O . THR A 1 277 ? 5.148 -3.934 3.938 1.00 38.97 277 THR A O 1
ATOM 1994 N N . VAL A 1 278 ? 5.439 -2.039 2.776 1.00 37.62 278 VAL A N 1
ATOM 1995 C CA . VAL A 1 278 ? 5.709 -2.688 1.489 1.00 37.62 278 VAL A CA 1
ATOM 1996 C C . VAL A 1 278 ? 7.218 -2.600 1.278 1.00 37.62 278 VAL A C 1
ATOM 1998 O O . VAL A 1 278 ? 7.720 -1.639 0.703 1.00 37.62 278 VAL A O 1
ATOM 2001 N N . THR A 1 279 ? 7.972 -3.556 1.820 1.00 42.78 279 THR A N 1
ATOM 2002 C CA . THR A 1 279 ? 9.368 -3.736 1.416 1.00 42.78 279 THR A CA 1
ATOM 2003 C C . THR A 1 279 ? 9.351 -4.469 0.082 1.00 42.78 279 THR A C 1
ATOM 2005 O O . THR A 1 279 ? 9.022 -5.651 0.010 1.00 42.78 279 THR A O 1
ATOM 2008 N N . ASN A 1 280 ? 9.656 -3.762 -1.007 1.00 43.62 280 ASN A N 1
ATOM 2009 C CA . ASN A 1 280 ? 9.921 -4.433 -2.273 1.00 43.62 280 ASN A CA 1
ATOM 2010 C C . ASN A 1 280 ? 11.073 -5.435 -2.049 1.00 43.62 280 ASN A C 1
ATOM 2012 O O . ASN A 1 280 ? 12.108 -5.032 -1.512 1.00 43.62 280 ASN A O 1
ATOM 2016 N N . PRO A 1 281 ? 10.912 -6.717 -2.420 1.00 49.03 281 PRO A N 1
ATOM 2017 C CA . PRO A 1 281 ? 11.958 -7.717 -2.244 1.00 49.03 281 PRO A CA 1
ATOM 2018 C C . PRO A 1 281 ? 13.246 -7.282 -2.960 1.00 49.03 281 PRO A C 1
ATOM 2020 O O . PRO A 1 281 ? 13.232 -7.047 -4.167 1.00 49.03 281 PRO A O 1
ATOM 2023 N N . GLY A 1 282 ? 14.344 -7.154 -2.210 1.00 55.56 282 GLY A N 1
ATOM 2024 C CA . GLY A 1 282 ? 15.664 -6.770 -2.711 1.00 55.56 282 GLY A CA 1
ATOM 2025 C C . GLY A 1 282 ? 16.618 -7.956 -2.890 1.00 55.56 282 GLY A C 1
ATOM 2026 O O . GLY A 1 282 ? 16.285 -9.114 -2.623 1.00 55.56 282 GLY A O 1
ATOM 2027 N N . SER A 1 283 ? 17.832 -7.650 -3.338 1.00 60.09 283 SER A N 1
ATOM 2028 C CA . SER A 1 283 ? 18.944 -8.589 -3.534 1.00 60.09 283 SER A CA 1
ATOM 2029 C C . SER A 1 283 ? 20.231 -7.979 -2.982 1.00 60.09 283 SER A C 1
ATOM 2031 O O . SER A 1 283 ? 20.388 -6.755 -2.972 1.00 60.09 283 SER A O 1
ATOM 2033 N N . VAL A 1 284 ? 21.169 -8.819 -2.549 1.00 58.59 284 VAL A N 1
ATOM 2034 C CA . VAL A 1 284 ? 22.517 -8.390 -2.161 1.00 58.59 284 VAL A CA 1
ATOM 2035 C C . VAL A 1 284 ? 23.257 -7.934 -3.415 1.00 58.59 284 VAL A C 1
ATOM 2037 O O . VAL A 1 284 ? 23.591 -8.750 -4.269 1.00 58.59 284 VAL A O 1
ATOM 2040 N N . VAL A 1 285 ? 23.505 -6.632 -3.553 1.00 62.81 285 VAL A N 1
ATOM 2041 C CA . VAL A 1 285 ? 24.213 -6.094 -4.729 1.00 62.81 285 VAL A CA 1
ATOM 2042 C C . VAL A 1 285 ? 25.703 -5.961 -4.501 1.00 62.81 285 VAL A C 1
ATOM 2044 O O . VAL A 1 285 ? 26.459 -6.075 -5.453 1.00 62.81 285 VAL A O 1
ATOM 2047 N N . SER A 1 286 ? 26.152 -5.772 -3.266 1.00 61.22 286 SER A N 1
ATOM 2048 C CA . SER A 1 286 ? 27.576 -5.761 -2.946 1.00 61.22 286 SER A CA 1
ATOM 2049 C C . SER A 1 286 ? 27.814 -6.248 -1.525 1.00 61.22 286 SER A C 1
ATOM 2051 O O . SER A 1 286 ? 26.920 -6.191 -0.674 1.00 61.22 286 SER A O 1
ATOM 2053 N N . VAL A 1 287 ? 29.031 -6.736 -1.281 1.00 59.97 287 VAL A N 1
ATOM 2054 C CA . VAL A 1 287 ? 29.540 -6.990 0.064 1.00 59.97 287 VAL A CA 1
ATOM 2055 C C . VAL A 1 287 ? 30.775 -6.124 0.270 1.00 59.97 287 VAL A C 1
ATOM 2057 O O . VAL A 1 287 ? 31.813 -6.365 -0.341 1.00 59.97 287 VAL A O 1
ATOM 2060 N N . SER A 1 288 ? 30.660 -5.101 1.107 1.00 62.03 288 SER A N 1
ATOM 2061 C CA . SER A 1 288 ? 31.772 -4.213 1.423 1.00 62.03 288 SER A CA 1
ATOM 2062 C C . SER A 1 288 ? 32.570 -4.808 2.572 1.00 62.03 288 SER A C 1
ATOM 2064 O O . SER A 1 288 ? 32.039 -5.023 3.662 1.00 62.03 288 SER A O 1
ATOM 2066 N N . LEU A 1 289 ? 33.842 -5.101 2.316 1.00 67.44 289 LEU A N 1
ATOM 2067 C CA . LEU A 1 289 ? 34.777 -5.521 3.349 1.00 67.44 289 LEU A CA 1
ATOM 2068 C C . LEU A 1 289 ? 35.045 -4.335 4.283 1.00 67.44 289 LEU A C 1
ATOM 2070 O O . LEU A 1 289 ? 35.484 -3.282 3.834 1.00 67.44 289 LEU A O 1
ATOM 2074 N N . THR A 1 290 ? 34.765 -4.535 5.562 1.00 68.12 290 THR A N 1
ATOM 2075 C CA . THR A 1 290 ? 34.962 -3.566 6.638 1.00 68.12 290 THR A CA 1
ATOM 2076 C C . THR A 1 290 ? 36.384 -3.719 7.180 1.00 68.12 290 THR A C 1
ATOM 2078 O O . THR A 1 290 ? 37.193 -2.822 7.063 1.00 68.12 290 THR A O 1
ATOM 2081 N N . THR A 1 291 ? 36.786 -4.904 7.640 1.00 66.88 291 THR A N 1
ATOM 2082 C CA . THR A 1 291 ? 38.193 -5.186 7.984 1.00 66.88 291 THR A CA 1
ATOM 2083 C C . THR A 1 291 ? 38.685 -6.427 7.255 1.00 66.88 291 THR A C 1
ATOM 2085 O O . THR A 1 291 ? 37.978 -7.428 7.201 1.00 66.88 291 THR A O 1
ATOM 2088 N N . GLY A 1 292 ? 39.919 -6.407 6.742 1.00 67.88 292 GLY A N 1
ATOM 2089 C CA . GLY A 1 292 ? 40.558 -7.591 6.147 1.00 67.88 292 GLY A CA 1
ATOM 2090 C C . GLY A 1 292 ? 41.027 -8.635 7.166 1.00 67.88 292 GLY A C 1
ATOM 2091 O O . GLY A 1 292 ? 41.310 -9.780 6.811 1.00 67.88 292 GLY A O 1
ATOM 2092 N N . GLY A 1 293 ? 41.086 -8.253 8.445 1.00 74.88 293 GLY A N 1
ATOM 2093 C CA . GLY A 1 293 ? 41.650 -9.068 9.516 1.00 74.88 293 GLY A CA 1
ATOM 2094 C C . GLY A 1 293 ? 43.125 -9.410 9.288 1.00 74.88 293 GLY A C 1
ATOM 2095 O O . GLY A 1 293 ? 43.801 -8.793 8.469 1.00 74.88 293 GLY A O 1
ATOM 2096 N N . ALA A 1 294 ? 43.639 -10.388 10.030 1.00 74.50 294 ALA A N 1
ATOM 2097 C CA . ALA A 1 294 ? 45.032 -10.814 9.924 1.00 74.50 294 ALA A CA 1
ATOM 2098 C C . ALA A 1 294 ? 45.192 -12.309 10.215 1.00 74.50 294 ALA A C 1
ATOM 2100 O O . ALA A 1 294 ? 44.292 -12.967 10.745 1.00 74.50 294 ALA A O 1
ATOM 2101 N N . SER A 1 295 ? 46.383 -12.822 9.910 1.00 77.12 295 SER A N 1
ATOM 2102 C CA . SER A 1 295 ? 46.809 -14.193 10.207 1.00 77.12 295 SER A CA 1
ATOM 2103 C C . SER A 1 295 ? 46.112 -15.298 9.395 1.00 77.12 295 SER A C 1
ATOM 2105 O O . SER A 1 295 ? 46.182 -16.463 9.771 1.00 77.12 295 SER A O 1
ATOM 2107 N N . TYR A 1 296 ? 45.467 -14.975 8.269 1.00 75.94 296 TYR A N 1
ATOM 2108 C CA . TYR A 1 296 ? 44.787 -15.972 7.437 1.00 75.94 296 TYR A CA 1
ATOM 2109 C C . TYR A 1 296 ? 45.790 -16.784 6.611 1.00 75.94 296 TYR A C 1
ATOM 2111 O O . TYR A 1 296 ? 46.573 -16.229 5.847 1.00 75.94 296 TYR A O 1
ATOM 2119 N N . THR A 1 297 ? 45.756 -18.106 6.738 1.00 80.56 297 THR A N 1
ATOM 2120 C CA . THR A 1 297 ? 46.570 -19.048 5.953 1.00 80.56 297 THR A CA 1
ATOM 2121 C C . THR A 1 297 ? 45.828 -19.568 4.719 1.00 80.56 297 THR A C 1
ATOM 2123 O O . THR A 1 297 ? 46.459 -19.998 3.759 1.00 80.56 297 THR A O 1
ATOM 2126 N N . THR A 1 298 ? 44.490 -19.511 4.721 1.00 82.75 298 THR A N 1
ATOM 2127 C CA . THR A 1 298 ? 43.601 -19.845 3.591 1.00 82.75 298 THR A CA 1
ATOM 2128 C C . THR A 1 298 ? 42.370 -18.932 3.593 1.00 82.75 298 THR A C 1
ATOM 2130 O O . THR A 1 298 ? 42.081 -18.285 4.601 1.00 82.75 298 THR A O 1
ATOM 2133 N N . ALA A 1 299 ? 41.662 -18.821 2.461 1.00 78.94 299 ALA A N 1
ATOM 2134 C CA . ALA A 1 299 ? 40.540 -17.885 2.339 1.00 78.94 299 ALA A CA 1
ATOM 2135 C C . ALA A 1 299 ? 39.383 -18.318 3.252 1.00 78.94 299 ALA A C 1
ATOM 2137 O O . ALA A 1 299 ? 39.017 -19.496 3.232 1.00 78.94 299 ALA A O 1
ATOM 2138 N N . PRO A 1 300 ? 38.805 -17.410 4.059 1.00 82.94 300 PRO A N 1
ATOM 2139 C CA . PRO A 1 300 ? 37.672 -17.759 4.901 1.00 82.94 300 PRO A CA 1
ATOM 2140 C C . PRO A 1 300 ? 36.432 -18.043 4.049 1.00 82.94 300 PRO A C 1
ATOM 2142 O O . PRO A 1 300 ? 36.225 -17.462 2.983 1.00 82.94 300 PRO A O 1
ATOM 2145 N N . THR A 1 301 ? 35.572 -18.924 4.549 1.00 84.94 301 THR A N 1
ATOM 2146 C CA . THR A 1 301 ? 34.263 -19.188 3.948 1.00 84.94 301 THR A CA 1
ATOM 2147 C C . THR A 1 301 ? 33.328 -18.028 4.265 1.00 84.94 301 THR A C 1
ATOM 2149 O O . THR A 1 301 ? 33.234 -17.609 5.420 1.00 84.94 301 THR A O 1
ATOM 2152 N N . VAL A 1 302 ? 32.622 -17.517 3.253 1.00 83.44 302 VAL A N 1
ATOM 2153 C CA . VAL A 1 302 ? 31.622 -16.454 3.419 1.00 83.44 302 VAL A CA 1
ATOM 2154 C C . VAL A 1 302 ? 30.237 -17.079 3.453 1.00 83.44 302 VAL A C 1
ATOM 2156 O O . VAL A 1 302 ? 29.817 -17.736 2.504 1.00 83.44 302 VAL A O 1
ATOM 2159 N N . THR A 1 303 ? 29.509 -16.851 4.539 1.00 79.81 303 THR A N 1
ATOM 2160 C CA . THR A 1 303 ? 28.109 -17.262 4.675 1.00 79.81 303 THR A CA 1
ATOM 2161 C C . THR A 1 303 ? 27.229 -16.032 4.849 1.00 79.81 303 THR A C 1
ATOM 2163 O O . THR A 1 303 ? 27.545 -15.138 5.631 1.00 79.81 303 THR A O 1
ATOM 2166 N N . LEU A 1 304 ? 26.141 -15.967 4.081 1.00 77.19 304 LEU A N 1
ATOM 2167 C CA . LEU A 1 304 ? 25.143 -14.903 4.148 1.00 77.19 304 LEU A CA 1
ATOM 2168 C C . LEU A 1 304 ? 23.902 -15.473 4.830 1.00 77.19 304 LEU A C 1
ATOM 2170 O O . LEU A 1 304 ? 23.349 -16.470 4.369 1.00 77.19 304 LEU A O 1
ATOM 2174 N N . SER A 1 305 ? 23.485 -14.878 5.945 1.00 76.44 305 SER A N 1
ATOM 2175 C CA . SER A 1 305 ? 22.367 -15.386 6.752 1.00 76.44 305 SER A CA 1
ATOM 2176 C C . SER A 1 305 ? 21.428 -14.270 7.207 1.00 76.44 305 SER A C 1
ATOM 2178 O O . SER A 1 305 ? 21.827 -13.112 7.317 1.00 76.44 305 SER A O 1
ATOM 2180 N N . GLY A 1 306 ? 20.159 -14.609 7.446 1.00 71.38 306 GLY A N 1
ATOM 2181 C CA . GLY A 1 306 ? 19.122 -13.626 7.762 1.00 71.38 306 GLY A CA 1
ATOM 2182 C C . GLY A 1 306 ? 18.660 -12.833 6.536 1.00 71.38 306 GLY A C 1
ATOM 2183 O O . GLY A 1 306 ? 18.776 -13.286 5.399 1.00 71.38 306 GLY A O 1
ATOM 2184 N N . GLY A 1 307 ? 18.086 -11.653 6.765 1.00 63.78 307 GLY A N 1
ATOM 2185 C CA . GLY A 1 307 ? 17.653 -10.762 5.684 1.00 63.78 307 GLY A CA 1
ATOM 2186 C C . GLY A 1 307 ? 16.339 -11.138 4.989 1.00 63.78 307 GLY A C 1
ATOM 2187 O O . GLY A 1 307 ? 15.905 -10.409 4.107 1.00 63.78 307 GLY A O 1
ATOM 2188 N N . GLY A 1 308 ? 15.699 -12.254 5.357 1.00 53.03 308 GLY A N 1
ATOM 2189 C CA . GLY A 1 308 ? 14.390 -12.681 4.831 1.00 53.03 308 GLY A CA 1
ATOM 2190 C C . GLY A 1 308 ? 14.392 -13.249 3.404 1.00 53.03 308 GLY A C 1
ATOM 2191 O O . GLY A 1 308 ? 13.356 -13.723 2.949 1.00 53.03 308 GLY A O 1
ATOM 2192 N N . GLY A 1 309 ? 15.542 -13.237 2.722 1.00 63.94 309 GLY A N 1
ATOM 2193 C CA . GLY A 1 309 ? 15.714 -13.731 1.354 1.00 63.94 309 GLY A CA 1
ATOM 2194 C C . GLY A 1 309 ? 16.454 -15.066 1.255 1.00 63.94 309 GLY A C 1
ATOM 2195 O O . GLY A 1 309 ? 16.885 -15.643 2.254 1.00 63.94 309 GLY A O 1
ATOM 2196 N N . VAL A 1 310 ? 16.620 -15.554 0.024 1.00 62.31 310 VAL A N 1
ATOM 2197 C CA . VAL A 1 310 ? 17.311 -16.815 -0.290 1.00 62.31 310 VAL A CA 1
ATOM 2198 C C . VAL A 1 310 ? 18.273 -16.661 -1.466 1.00 62.31 310 VAL A C 1
ATOM 2200 O O . VAL A 1 310 ? 18.060 -15.849 -2.367 1.00 62.31 310 VAL A O 1
ATOM 2203 N N . GLY A 1 311 ? 19.315 -17.495 -1.492 1.00 62.97 311 GLY A N 1
ATOM 2204 C CA . GLY A 1 311 ? 20.173 -17.681 -2.666 1.00 62.97 311 GLY A CA 1
ATOM 2205 C C . GLY A 1 311 ? 21.296 -16.659 -2.851 1.00 62.97 311 GLY A C 1
ATOM 2206 O O . GLY A 1 311 ? 21.908 -16.661 -3.916 1.00 62.97 311 GLY A O 1
ATOM 2207 N N . ALA A 1 312 ? 21.582 -15.797 -1.867 1.00 68.50 312 ALA A N 1
ATOM 2208 C CA . ALA A 1 312 ? 22.782 -14.970 -1.928 1.00 68.50 312 ALA A CA 1
ATOM 2209 C C . ALA A 1 312 ? 24.030 -15.789 -1.570 1.00 68.50 312 ALA A C 1
ATOM 2211 O O . ALA A 1 312 ? 24.039 -16.534 -0.588 1.00 68.50 312 ALA A O 1
ATOM 2212 N N . SER A 1 313 ? 25.107 -15.605 -2.329 1.00 74.62 313 SER A N 1
ATOM 2213 C CA . SER A 1 313 ? 26.414 -16.213 -2.078 1.00 74.62 313 SER A CA 1
ATOM 2214 C C . SER A 1 313 ? 27.541 -15.222 -2.356 1.00 74.62 313 SER A C 1
ATOM 2216 O O . SER A 1 313 ? 27.417 -14.343 -3.208 1.00 74.62 313 SER A O 1
ATOM 2218 N N . ALA A 1 314 ? 28.657 -15.369 -1.645 1.00 75.62 314 ALA A N 1
ATOM 2219 C CA . ALA A 1 314 ? 29.848 -14.546 -1.816 1.00 75.62 314 ALA A CA 1
ATOM 2220 C C . ALA A 1 314 ? 31.124 -15.366 -1.568 1.00 75.62 314 ALA A C 1
ATOM 2222 O O . ALA A 1 314 ? 31.069 -16.440 -0.972 1.00 75.62 314 ALA A O 1
ATOM 2223 N N . ILE A 1 315 ? 32.269 -14.871 -2.037 1.00 79.75 315 ILE A N 1
ATOM 2224 C CA . ILE A 1 315 ? 33.591 -15.492 -1.879 1.00 79.75 315 ILE A CA 1
ATOM 2225 C C . ILE A 1 315 ? 34.582 -14.435 -1.386 1.00 79.75 315 ILE A C 1
ATOM 2227 O O . ILE A 1 315 ? 34.588 -13.311 -1.887 1.00 79.75 315 ILE A O 1
ATOM 2231 N N . ALA A 1 316 ? 35.423 -14.792 -0.413 1.00 80.88 316 ALA A N 1
ATOM 2232 C CA . ALA A 1 316 ? 36.506 -13.946 0.080 1.00 80.88 316 ALA A CA 1
ATOM 2233 C C . ALA A 1 316 ? 37.803 -14.198 -0.706 1.00 80.88 316 ALA A C 1
ATOM 2235 O O . ALA A 1 316 ? 38.169 -15.346 -0.958 1.00 80.88 316 ALA A O 1
ATOM 2236 N N . THR A 1 317 ? 38.521 -13.129 -1.045 1.00 81.00 317 THR A N 1
ATOM 2237 C CA . THR A 1 317 ? 39.844 -13.182 -1.687 1.00 81.00 317 THR A CA 1
ATOM 2238 C C . THR A 1 317 ? 40.920 -12.813 -0.672 1.00 81.00 317 THR A C 1
ATOM 2240 O O . THR A 1 317 ? 40.716 -11.917 0.145 1.00 81.00 317 THR A O 1
ATOM 2243 N N . LEU A 1 318 ? 42.064 -13.496 -0.715 1.00 80.31 318 LEU A N 1
ATOM 2244 C CA . LEU A 1 318 ? 43.227 -13.236 0.138 1.00 80.31 318 LEU A CA 1
ATOM 2245 C C . LEU A 1 318 ? 44.282 -12.411 -0.597 1.00 80.31 318 LEU A C 1
ATOM 2247 O O . LEU A 1 318 ? 44.526 -12.631 -1.782 1.00 80.31 318 LEU A O 1
ATOM 2251 N N . SER A 1 319 ? 44.959 -11.526 0.131 1.00 76.81 319 SER A N 1
ATOM 2252 C CA . SER A 1 319 ? 46.199 -10.886 -0.312 1.00 76.81 319 SER A CA 1
ATOM 2253 C C . SER A 1 319 ? 47.291 -11.029 0.747 1.00 76.81 319 SER A C 1
ATOM 2255 O O . SER A 1 319 ? 47.020 -11.160 1.944 1.00 76.81 319 SER A O 1
ATOM 2257 N N . SER A 1 320 ? 48.543 -10.999 0.297 1.00 68.12 320 SER A N 1
ATOM 2258 C CA . SER A 1 320 ? 49.743 -11.008 1.133 1.00 68.12 320 SER A CA 1
ATOM 2259 C C . SER A 1 320 ? 50.613 -9.811 0.758 1.00 68.12 320 SER A C 1
ATOM 2261 O O . SER A 1 320 ? 51.095 -9.735 -0.372 1.00 68.12 320 SER A O 1
ATOM 2263 N N . SER A 1 321 ? 50.837 -8.882 1.689 1.00 48.84 321 SER A N 1
ATOM 2264 C CA . SER A 1 321 ? 51.805 -7.798 1.495 1.00 48.84 321 SER A CA 1
ATOM 2265 C C . SER A 1 321 ? 53.164 -8.203 2.071 1.00 48.84 321 SER A C 1
ATOM 2267 O O . SER A 1 321 ? 53.277 -8.391 3.274 1.00 48.84 321 SER A O 1
ATOM 2269 N N . GLY A 1 322 ? 54.171 -8.325 1.199 1.00 42.75 322 GLY A N 1
ATOM 2270 C CA . GLY A 1 322 ? 55.594 -8.075 1.473 1.00 42.75 322 GLY A CA 1
ATOM 2271 C C . GLY A 1 322 ? 56.293 -8.781 2.649 1.00 42.75 322 GLY A C 1
ATOM 2272 O O . GLY A 1 322 ? 56.268 -8.297 3.770 1.00 42.75 322 GLY A O 1
ATOM 2273 N N . VAL A 1 323 ? 57.093 -9.796 2.294 1.00 42.59 323 VAL A N 1
ATOM 2274 C CA . VAL A 1 323 ? 58.297 -10.320 2.983 1.00 42.59 323 VAL A CA 1
ATOM 2275 C C . VAL A 1 323 ? 58.072 -11.001 4.348 1.00 42.59 323 VAL A C 1
ATOM 2277 O O . VAL A 1 323 ? 58.086 -10.393 5.412 1.00 42.59 323 VAL A O 1
ATOM 2280 N N . THR A 1 324 ? 58.023 -12.341 4.292 1.00 42.19 324 THR A N 1
ATOM 2281 C CA . THR A 1 324 ? 58.135 -13.296 5.420 1.00 42.19 324 THR A CA 1
ATOM 2282 C C . THR A 1 324 ? 57.030 -13.262 6.480 1.00 42.19 324 THR A C 1
ATOM 2284 O O . THR A 1 324 ? 57.301 -13.282 7.676 1.00 42.19 324 THR A O 1
ATOM 2287 N N . THR A 1 325 ? 55.770 -13.374 6.064 1.00 43.31 325 THR A N 1
ATOM 2288 C CA . THR A 1 325 ? 54.739 -13.980 6.921 1.00 43.31 325 THR A CA 1
ATOM 2289 C C . THR A 1 325 ? 54.014 -15.078 6.149 1.00 43.31 325 THR A C 1
ATOM 2291 O O . THR A 1 325 ? 53.563 -14.879 5.026 1.00 43.31 325 THR A O 1
ATOM 2294 N N . THR A 1 326 ? 53.884 -16.265 6.743 1.00 56.16 326 THR A N 1
ATOM 2295 C CA . THR A 1 326 ? 53.062 -17.397 6.262 1.00 56.16 326 THR A CA 1
ATOM 2296 C C . THR A 1 326 ? 51.553 -17.119 6.362 1.00 56.16 326 THR A C 1
ATOM 2298 O O . THR A 1 326 ? 50.739 -18.040 6.353 1.00 56.16 326 THR A O 1
ATOM 2301 N N . THR A 1 327 ? 51.167 -15.849 6.481 1.00 57.41 327 THR A N 1
ATOM 2302 C CA . THR A 1 327 ? 49.814 -15.390 6.767 1.00 57.41 327 THR A CA 1
ATOM 2303 C C . THR A 1 327 ? 49.474 -14.121 5.978 1.00 57.41 327 THR A C 1
ATOM 2305 O O . THR A 1 327 ? 50.328 -13.253 5.787 1.00 57.41 327 THR A O 1
ATOM 2308 N N . GLY A 1 328 ? 48.223 -14.022 5.521 1.00 70.12 328 GLY A N 1
ATOM 2309 C CA . GLY A 1 328 ? 47.653 -12.901 4.771 1.00 70.12 328 GLY A CA 1
ATOM 2310 C C . GLY A 1 328 ? 46.398 -12.305 5.424 1.00 70.12 328 GLY A C 1
ATOM 2311 O O . GLY A 1 328 ? 46.050 -12.627 6.565 1.00 70.12 328 GLY A O 1
ATOM 2312 N N . TYR A 1 329 ? 45.722 -11.423 4.689 1.00 74.88 329 TYR A N 1
ATOM 2313 C CA . TYR A 1 329 ? 44.468 -10.766 5.075 1.00 74.88 329 TYR A CA 1
ATOM 2314 C C . TYR A 1 329 ? 43.425 -10.881 3.953 1.00 74.88 329 TYR A C 1
ATOM 2316 O O . TYR A 1 329 ? 43.771 -11.068 2.783 1.00 74.88 329 TYR A O 1
ATOM 2324 N N . VAL A 1 330 ? 42.138 -10.778 4.292 1.00 76.81 330 VAL A N 1
ATOM 2325 C CA . VAL A 1 330 ? 41.055 -10.729 3.300 1.00 76.81 330 VAL A CA 1
ATOM 2326 C C . VAL A 1 330 ? 41.148 -9.399 2.557 1.00 76.81 330 VAL A C 1
ATOM 2328 O O . VAL A 1 330 ? 41.059 -8.348 3.178 1.00 76.81 330 VAL A O 1
ATOM 2331 N N . SER A 1 331 ? 41.352 -9.429 1.243 1.00 74.75 331 SER A N 1
ATOM 2332 C CA . SER A 1 331 ? 41.482 -8.232 0.407 1.00 74.75 331 SER A CA 1
ATOM 2333 C C . SER A 1 331 ? 40.166 -7.797 -0.222 1.00 74.75 331 SER A C 1
ATOM 2335 O O . SER A 1 331 ? 39.985 -6.616 -0.494 1.00 74.75 331 SER A O 1
ATOM 2337 N N . SER A 1 332 ? 39.237 -8.725 -0.451 1.00 69.50 332 SER A N 1
ATOM 2338 C CA . SER A 1 332 ? 37.900 -8.418 -0.959 1.00 69.50 332 SER A CA 1
ATOM 2339 C C . SER A 1 332 ? 36.906 -9.525 -0.622 1.00 69.50 332 SER A C 1
ATOM 2341 O O . SER A 1 332 ? 37.287 -10.674 -0.393 1.00 69.50 332 SER A O 1
ATOM 2343 N N . VAL A 1 333 ? 35.616 -9.187 -0.629 1.00 72.44 333 VAL A N 1
ATOM 2344 C CA . VAL A 1 333 ? 34.521 -10.161 -0.622 1.00 72.44 333 VAL A CA 1
ATOM 2345 C C . VAL A 1 333 ? 33.641 -9.877 -1.830 1.00 72.44 333 VAL A C 1
ATOM 2347 O O . VAL A 1 333 ? 33.057 -8.806 -1.949 1.00 72.44 333 VAL A O 1
ATOM 2350 N N . THR A 1 334 ? 33.578 -10.827 -2.756 1.00 70.50 334 THR A N 1
ATOM 2351 C CA . THR A 1 334 ? 32.841 -10.682 -4.013 1.00 70.50 334 THR A CA 1
ATOM 2352 C C . THR A 1 334 ? 31.557 -11.486 -3.943 1.00 70.50 334 THR A C 1
ATOM 2354 O O . THR A 1 334 ? 31.590 -12.689 -3.692 1.00 70.50 334 THR A O 1
ATOM 2357 N N . VAL A 1 335 ? 30.422 -10.834 -4.176 1.00 71.75 335 VAL A N 1
ATOM 2358 C CA . VAL A 1 335 ? 29.127 -11.509 -4.303 1.00 71.75 335 VAL A CA 1
ATOM 2359 C C . VAL A 1 335 ? 29.118 -12.308 -5.605 1.00 71.75 335 VAL A C 1
ATOM 2361 O O . VAL A 1 335 ? 29.394 -11.770 -6.673 1.00 71.75 335 VAL A O 1
ATOM 2364 N N . THR A 1 336 ? 28.810 -13.597 -5.518 1.00 68.94 336 THR A N 1
ATOM 2365 C CA . THR A 1 336 ? 28.707 -14.505 -6.671 1.00 68.94 336 THR A CA 1
ATOM 2366 C C . THR A 1 336 ? 27.264 -14.725 -7.110 1.00 68.94 336 THR A C 1
ATOM 2368 O O . THR A 1 336 ? 27.017 -14.978 -8.285 1.00 68.94 336 THR A O 1
ATOM 2371 N N . ALA A 1 337 ? 26.308 -14.563 -6.195 1.00 64.50 337 ALA A N 1
ATOM 2372 C CA . ALA A 1 337 ? 24.886 -14.460 -6.489 1.00 64.50 337 ALA A CA 1
ATOM 2373 C C . ALA A 1 337 ? 24.252 -13.497 -5.481 1.00 64.50 337 ALA A C 1
ATOM 2375 O O . ALA A 1 337 ? 24.481 -13.627 -4.282 1.00 64.50 337 ALA A O 1
ATOM 2376 N N . GLY A 1 338 ? 23.459 -12.529 -5.944 1.00 62.00 338 GLY A N 1
ATOM 2377 C CA . GLY A 1 338 ? 22.793 -11.574 -5.049 1.00 62.00 338 GLY A CA 1
ATOM 2378 C C . GLY A 1 338 ? 21.583 -12.152 -4.301 1.00 62.00 338 GLY A C 1
ATOM 2379 O O . GLY A 1 338 ? 21.125 -11.585 -3.307 1.00 62.00 338 GLY A O 1
ATOM 2380 N N . GLY A 1 339 ? 21.101 -13.316 -4.746 1.00 64.50 339 GLY A N 1
ATOM 2381 C CA . GLY A 1 339 ? 19.889 -13.955 -4.248 1.00 64.50 339 GLY A CA 1
ATOM 2382 C C . GLY A 1 339 ? 18.625 -13.138 -4.526 1.00 64.50 339 GLY A C 1
ATOM 2383 O O . GLY A 1 339 ? 18.595 -12.286 -5.409 1.00 64.50 339 GLY A O 1
ATOM 2384 N N . SER A 1 340 ? 17.542 -13.443 -3.818 1.00 58.16 340 SER A N 1
ATOM 2385 C CA . SER A 1 340 ? 16.245 -12.792 -4.019 1.00 58.16 340 SER A CA 1
ATOM 2386 C C . SER A 1 340 ? 15.442 -12.713 -2.727 1.00 58.16 340 SER A C 1
ATOM 2388 O O . SER A 1 340 ? 15.672 -13.478 -1.790 1.00 58.16 340 SER A O 1
ATOM 2390 N N . SER A 1 341 ? 14.453 -11.821 -2.709 1.00 57.19 341 SER A N 1
ATOM 2391 C CA . SER A 1 341 ? 13.485 -11.678 -1.614 1.00 57.19 341 SER A CA 1
ATOM 2392 C C . SER A 1 341 ? 14.064 -11.201 -0.286 1.00 57.19 341 SER A C 1
ATOM 2394 O O . SER A 1 341 ? 13.445 -11.384 0.756 1.00 57.19 341 SER A O 1
ATOM 2396 N N . TYR A 1 342 ? 15.226 -10.552 -0.307 1.00 56.72 342 TYR A N 1
ATOM 2397 C CA . TYR A 1 342 ? 15.780 -9.956 0.898 1.00 56.72 342 TYR A CA 1
ATOM 2398 C C . TYR A 1 342 ? 14.944 -8.739 1.297 1.00 56.72 342 TYR A C 1
ATOM 2400 O O . TYR A 1 342 ? 14.799 -7.783 0.539 1.00 56.72 342 TYR A O 1
ATOM 2408 N N . THR A 1 343 ? 14.370 -8.792 2.492 1.00 56.91 343 THR A N 1
ATOM 2409 C CA . THR A 1 343 ? 13.599 -7.716 3.126 1.00 56.91 343 THR A CA 1
ATOM 2410 C C . THR A 1 343 ? 14.465 -6.853 4.042 1.00 56.91 343 THR A C 1
ATOM 2412 O O . THR A 1 343 ? 14.040 -5.784 4.469 1.00 56.91 343 THR A O 1
ATOM 2415 N N . SER A 1 344 ? 15.681 -7.310 4.349 1.00 59.47 344 SER A N 1
ATOM 2416 C CA . SER A 1 344 ? 16.743 -6.553 5.010 1.00 59.47 344 SER A CA 1
ATOM 2417 C C . SER A 1 344 ? 18.117 -7.078 4.575 1.00 59.47 344 SER A C 1
ATOM 2419 O O . SER A 1 344 ? 18.231 -8.168 4.012 1.00 59.47 344 SER A O 1
ATOM 2421 N N . ALA A 1 345 ? 19.169 -6.285 4.793 1.00 62.03 345 ALA A N 1
ATOM 2422 C CA . ALA A 1 345 ? 20.540 -6.664 4.459 1.00 62.03 345 ALA A CA 1
ATOM 2423 C C . ALA A 1 345 ? 20.962 -7.927 5.252 1.00 62.03 345 ALA A C 1
ATOM 2425 O O . ALA A 1 345 ? 20.898 -7.907 6.484 1.00 62.03 345 ALA A O 1
ATOM 2426 N N . PRO A 1 346 ? 21.356 -9.038 4.597 1.00 67.94 346 PRO A N 1
ATOM 2427 C CA . PRO A 1 346 ? 21.783 -10.242 5.302 1.00 67.94 346 PRO A CA 1
ATOM 2428 C C . PRO A 1 346 ? 23.127 -10.045 6.009 1.00 67.94 346 PRO A C 1
ATOM 2430 O O . PRO A 1 346 ? 24.005 -9.313 5.552 1.00 67.94 346 PRO A O 1
ATOM 2433 N N . THR A 1 347 ? 23.320 -10.745 7.119 1.00 74.75 347 THR A N 1
ATOM 2434 C CA . THR A 1 347 ? 24.574 -10.733 7.872 1.00 74.75 347 THR A CA 1
ATOM 2435 C C . THR A 1 347 ? 25.642 -11.533 7.131 1.00 74.75 347 THR A C 1
ATOM 2437 O O . THR A 1 347 ? 25.400 -12.680 6.744 1.00 74.75 347 THR A O 1
ATOM 2440 N N . VAL A 1 348 ? 26.831 -10.942 6.965 1.00 77.38 348 VAL A N 1
ATOM 2441 C CA . VAL A 1 348 ? 28.013 -11.621 6.418 1.00 77.38 348 VAL A CA 1
ATOM 2442 C C . VAL A 1 348 ? 28.793 -12.259 7.553 1.00 77.38 348 VAL A C 1
ATOM 2444 O O . VAL A 1 348 ? 29.248 -11.564 8.458 1.00 77.38 348 VAL A O 1
ATOM 2447 N N . ASN A 1 349 ? 28.982 -13.571 7.488 1.00 78.44 349 ASN A N 1
ATOM 2448 C CA . ASN A 1 349 ? 29.765 -14.308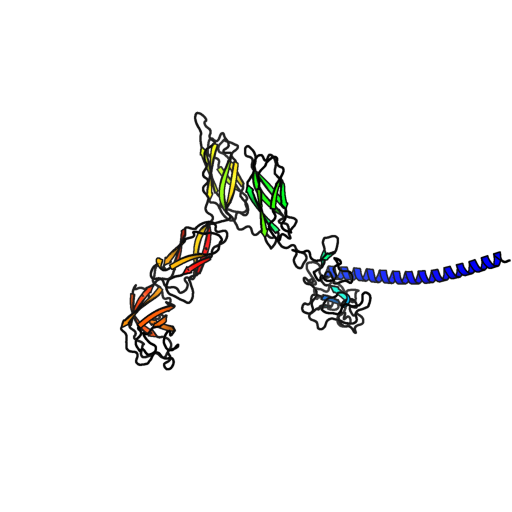 8.463 1.00 78.44 349 ASN A CA 1
ATOM 2449 C C . ASN A 1 349 ? 30.950 -14.988 7.765 1.00 78.44 349 ASN A C 1
ATOM 2451 O O . ASN A 1 349 ? 30.769 -15.844 6.895 1.00 78.44 349 ASN A O 1
ATOM 2455 N N . LEU A 1 350 ? 32.157 -14.552 8.132 1.00 79.81 350 LEU A N 1
ATOM 2456 C CA . LEU A 1 350 ? 33.440 -15.030 7.617 1.00 79.81 350 LEU A CA 1
ATOM 2457 C C . LEU A 1 350 ? 34.027 -16.021 8.628 1.00 79.81 350 LEU A C 1
ATOM 2459 O O . LEU A 1 350 ? 34.303 -15.641 9.765 1.00 79.81 350 LEU A O 1
ATOM 2463 N N . SER A 1 351 ? 34.202 -17.286 8.244 1.00 83.75 351 SER A N 1
ATOM 2464 C CA . SER A 1 351 ? 34.694 -18.334 9.152 1.00 83.75 351 SER A CA 1
ATOM 2465 C C . SER A 1 351 ? 35.753 -19.238 8.515 1.00 83.75 351 SER A C 1
ATOM 2467 O O . SER A 1 351 ? 35.792 -19.436 7.300 1.00 83.75 351 SER A O 1
ATOM 2469 N N . GLY A 1 352 ? 36.641 -19.795 9.346 1.00 83.44 352 GLY A N 1
ATOM 2470 C CA . GLY A 1 352 ? 37.776 -20.606 8.894 1.00 83.44 352 GLY A CA 1
ATOM 2471 C C . GLY A 1 352 ? 38.981 -19.768 8.451 1.00 83.44 352 GLY A C 1
ATOM 2472 O O . GLY A 1 352 ? 39.115 -18.604 8.815 1.00 83.44 352 GLY A O 1
ATOM 2473 N N . GLY A 1 353 ? 39.899 -20.370 7.695 1.00 78.94 353 GLY A N 1
ATOM 2474 C CA . GLY A 1 353 ? 41.043 -19.653 7.123 1.00 78.94 353 GLY A CA 1
ATOM 2475 C C . GLY A 1 353 ? 42.242 -19.425 8.054 1.00 78.94 353 GLY A C 1
ATOM 2476 O O . GLY A 1 353 ? 43.247 -18.885 7.610 1.00 78.94 353 GLY A O 1
ATOM 2477 N N . GLY A 1 354 ? 42.169 -19.827 9.329 1.00 75.12 354 GLY A N 1
ATOM 2478 C CA . GLY A 1 354 ? 43.276 -19.743 10.299 1.00 75.12 354 GLY A CA 1
ATOM 2479 C C . GLY A 1 354 ? 43.560 -18.345 10.874 1.00 75.12 354 GLY A C 1
ATOM 2480 O O . GLY A 1 354 ? 44.368 -18.234 11.793 1.00 75.12 354 GLY A O 1
ATOM 2481 N N . GLY A 1 355 ? 42.886 -17.306 10.370 1.00 75.19 355 GLY A N 1
ATOM 2482 C CA . GLY A 1 355 ? 43.006 -15.916 10.818 1.00 75.19 355 GLY A CA 1
ATOM 2483 C C . GLY A 1 355 ? 41.792 -15.423 11.607 1.00 75.19 355 GLY A C 1
ATOM 2484 O O . GLY A 1 355 ? 40.868 -16.180 11.902 1.00 75.19 355 GLY A O 1
ATOM 2485 N N . SER A 1 356 ? 41.794 -14.137 11.967 1.00 72.31 356 SER A N 1
ATOM 2486 C CA . SER A 1 356 ? 40.693 -13.507 12.711 1.00 72.31 356 SER A CA 1
ATOM 2487 C C . SER A 1 356 ? 40.499 -12.036 12.337 1.00 72.31 356 SER A C 1
ATOM 2489 O O . SER A 1 356 ? 41.367 -11.414 11.722 1.00 72.31 356 SER A O 1
ATOM 2491 N N . GLY A 1 357 ? 39.343 -11.476 12.708 1.00 66.56 357 GLY A N 1
ATOM 2492 C CA . GLY A 1 357 ? 39.079 -10.040 12.612 1.00 66.56 357 GLY A CA 1
ATOM 2493 C C . GLY A 1 357 ? 38.722 -9.533 11.218 1.00 66.56 357 GLY A C 1
ATOM 2494 O O . GLY A 1 357 ? 38.858 -8.335 10.988 1.00 66.56 357 GLY A O 1
ATOM 2495 N N . ALA A 1 358 ? 38.287 -10.403 10.296 1.00 66.44 358 ALA A N 1
ATOM 2496 C CA . ALA A 1 358 ? 37.697 -9.944 9.040 1.00 66.44 358 ALA A CA 1
ATOM 2497 C C . ALA A 1 358 ? 36.197 -9.698 9.230 1.00 66.44 358 ALA A C 1
ATOM 2499 O O . ALA A 1 358 ? 35.498 -10.547 9.781 1.00 66.44 358 ALA A O 1
ATOM 2500 N N . THR A 1 359 ? 35.701 -8.551 8.779 1.00 68.12 359 THR A N 1
ATOM 2501 C CA . THR A 1 359 ? 34.284 -8.174 8.882 1.00 68.12 359 THR A CA 1
ATOM 2502 C C . THR A 1 359 ? 33.812 -7.576 7.565 1.00 68.12 359 THR A C 1
ATOM 2504 O O . THR A 1 359 ? 34.611 -6.993 6.835 1.00 68.12 359 THR A O 1
ATOM 2507 N N . ALA A 1 360 ? 32.534 -7.742 7.223 1.00 62.28 360 ALA A N 1
ATOM 2508 C CA . ALA A 1 360 ? 31.968 -7.222 5.983 1.00 62.28 360 ALA A CA 1
ATOM 2509 C C . ALA A 1 360 ? 30.468 -6.925 6.124 1.00 62.28 360 ALA A C 1
ATOM 2511 O O . ALA A 1 360 ? 29.783 -7.494 6.975 1.00 62.28 360 ALA A O 1
ATOM 2512 N N . THR A 1 361 ? 29.955 -6.056 5.258 1.00 62.16 361 THR A N 1
ATOM 2513 C CA . THR A 1 361 ? 28.548 -5.643 5.181 1.00 62.16 361 THR A CA 1
ATOM 2514 C C . THR A 1 361 ? 27.935 -5.963 3.851 1.00 62.16 361 THR A C 1
ATOM 2516 O O . THR A 1 361 ? 28.615 -5.888 2.840 1.00 62.16 361 THR A O 1
ATOM 2519 N N . THR A 1 362 ? 26.638 -6.249 3.822 1.00 61.25 362 THR A N 1
ATOM 2520 C CA . THR A 1 362 ? 25.891 -6.351 2.568 1.00 61.25 362 THR A CA 1
ATOM 2521 C C . THR A 1 362 ? 25.184 -5.039 2.278 1.00 61.25 362 THR A C 1
ATOM 2523 O O . THR A 1 362 ? 24.575 -4.434 3.158 1.00 61.25 362 THR A O 1
ATOM 2526 N N . THR A 1 363 ? 25.234 -4.611 1.022 1.00 65.00 363 THR A N 1
ATOM 2527 C CA . THR A 1 363 ? 24.359 -3.552 0.521 1.00 65.00 363 THR A CA 1
ATOM 2528 C C . THR A 1 363 ? 23.214 -4.200 -0.233 1.00 65.00 363 THR A C 1
ATOM 2530 O O . THR A 1 363 ? 23.432 -5.064 -1.090 1.00 65.00 363 THR A O 1
ATOM 2533 N N . LEU A 1 364 ? 21.990 -3.780 0.080 1.00 63.19 364 LEU A N 1
ATOM 2534 C CA . LEU A 1 364 ? 20.807 -4.201 -0.653 1.00 63.19 364 LEU A CA 1
ATOM 2535 C C . LEU A 1 364 ? 20.548 -3.239 -1.810 1.00 63.19 364 LEU A C 1
ATOM 2537 O O . LEU A 1 364 ? 20.431 -2.032 -1.609 1.00 63.19 364 LEU A O 1
ATOM 2541 N N . GLY A 1 365 ? 20.444 -3.773 -3.021 1.00 60.31 365 GLY A N 1
ATOM 2542 C CA . GLY A 1 365 ? 19.988 -2.993 -4.163 1.00 60.31 365 GLY A CA 1
ATOM 2543 C C . GLY A 1 365 ? 18.474 -3.029 -4.219 1.00 60.31 365 GLY A C 1
ATOM 2544 O O . GLY A 1 365 ? 17.884 -4.107 -4.276 1.00 60.31 365 GLY A O 1
ATOM 2545 N N . THR A 1 366 ? 17.846 -1.857 -4.221 1.00 57.78 366 THR A N 1
ATOM 2546 C CA . THR A 1 366 ? 16.397 -1.701 -4.438 1.00 57.78 366 THR A CA 1
ATOM 2547 C C . THR A 1 366 ? 16.038 -1.574 -5.919 1.00 57.78 366 THR A C 1
ATOM 2549 O O . THR A 1 366 ? 14.866 -1.629 -6.281 1.00 57.78 366 THR A O 1
ATOM 2552 N N . SER A 1 367 ? 17.042 -1.419 -6.783 1.00 59.44 367 SER A N 1
ATOM 2553 C CA . SER A 1 367 ? 16.891 -1.241 -8.221 1.00 59.44 367 SER A CA 1
ATOM 2554 C C . SER A 1 367 ? 17.502 -2.399 -9.003 1.00 59.44 367 SER A C 1
ATOM 2556 O O . SER A 1 367 ? 18.695 -2.678 -8.872 1.00 59.44 367 SER A O 1
ATOM 2558 N N . GLY A 1 368 ? 16.689 -3.051 -9.826 1.00 68.56 368 GLY A N 1
ATOM 2559 C CA . GLY A 1 368 ? 17.092 -4.128 -10.717 1.00 68.56 368 GLY A CA 1
ATOM 2560 C C . GLY A 1 368 ? 17.396 -3.655 -12.136 1.00 68.56 368 GLY A C 1
ATOM 2561 O O . GLY A 1 368 ? 17.296 -2.474 -12.479 1.00 68.56 368 GLY A O 1
ATOM 2562 N N . ASN A 1 369 ? 17.760 -4.617 -12.965 1.00 75.88 369 ASN A N 1
ATOM 2563 C CA . ASN A 1 369 ? 17.783 -4.568 -14.412 1.00 75.88 369 ASN A CA 1
ATOM 2564 C C . ASN A 1 369 ? 16.684 -5.496 -14.951 1.00 75.88 369 ASN A C 1
ATOM 2566 O O . ASN A 1 369 ? 16.345 -6.507 -14.337 1.00 75.88 369 ASN A O 1
ATOM 2570 N N . VAL A 1 370 ? 16.136 -5.198 -16.123 1.00 79.00 370 VAL A N 1
ATOM 2571 C CA . VAL A 1 370 ? 15.266 -6.142 -16.832 1.00 79.00 370 VAL A CA 1
ATOM 2572 C C . VAL A 1 370 ? 16.095 -7.382 -17.177 1.00 79.00 370 VAL A C 1
ATOM 2574 O O . VAL A 1 370 ? 17.168 -7.261 -17.762 1.00 79.00 370 VAL A O 1
ATOM 2577 N N . THR A 1 371 ? 15.652 -8.574 -16.784 1.00 82.25 371 THR A N 1
ATOM 2578 C CA . THR A 1 371 ? 16.356 -9.835 -17.099 1.00 82.25 371 THR A CA 1
ATOM 2579 C C . THR A 1 371 ? 15.647 -10.638 -18.160 1.00 82.25 371 THR A C 1
ATOM 2581 O O . THR A 1 371 ? 16.290 -11.245 -19.011 1.00 82.25 371 THR A O 1
ATOM 2584 N N . THR A 1 372 ? 14.321 -10.641 -18.119 1.00 81.31 372 THR A N 1
ATOM 2585 C CA . THR A 1 372 ? 13.498 -11.386 -19.065 1.00 81.31 372 THR A CA 1
ATOM 2586 C C . THR A 1 372 ? 12.286 -10.565 -19.461 1.00 81.31 372 THR A C 1
ATOM 2588 O O . THR A 1 372 ? 11.823 -9.698 -18.718 1.00 81.31 372 THR A O 1
ATOM 2591 N N . VAL A 1 373 ? 11.797 -10.823 -20.670 1.00 86.50 373 VAL A N 1
ATOM 2592 C CA . VAL A 1 373 ? 10.541 -10.283 -21.178 1.00 86.50 373 VAL A CA 1
ATOM 2593 C C . VAL A 1 373 ? 9.773 -11.444 -21.787 1.00 86.50 373 VAL A C 1
ATOM 2595 O O . VAL A 1 373 ? 10.165 -12.000 -22.811 1.00 86.50 373 VAL A O 1
ATOM 2598 N N . ASN A 1 374 ? 8.680 -11.825 -21.137 1.00 87.44 374 ASN A N 1
ATOM 2599 C CA . ASN A 1 374 ? 7.847 -12.938 -21.561 1.00 87.44 374 ASN A CA 1
ATOM 2600 C C . ASN A 1 374 ? 6.680 -12.403 -22.382 1.00 87.44 374 ASN A C 1
ATOM 2602 O O . ASN A 1 374 ? 5.863 -11.633 -21.878 1.00 87.44 374 ASN A O 1
ATOM 2606 N N . VAL A 1 375 ? 6.597 -12.819 -23.644 1.00 89.69 375 VAL A N 1
ATOM 2607 C CA . VAL A 1 375 ? 5.461 -12.501 -24.514 1.00 89.69 375 VAL A CA 1
ATOM 2608 C C . VAL A 1 375 ? 4.234 -13.242 -23.988 1.00 89.69 375 VAL A C 1
ATOM 2610 O O . VAL A 1 375 ? 4.227 -14.468 -23.922 1.00 89.69 375 VAL A O 1
ATOM 2613 N N . THR A 1 376 ? 3.208 -12.496 -23.590 1.00 88.31 376 THR A N 1
ATOM 2614 C CA . THR A 1 376 ? 1.941 -13.038 -23.080 1.00 88.31 376 THR A CA 1
ATOM 2615 C C . THR A 1 376 ? 0.909 -13.206 -24.187 1.00 88.31 376 THR A C 1
ATOM 2617 O O . THR A 1 376 ? 0.076 -14.105 -24.121 1.00 88.31 376 THR A O 1
ATOM 2620 N N . SER A 1 377 ? 0.984 -12.378 -25.230 1.00 87.62 377 SER A N 1
ATOM 2621 C CA . SER A 1 377 ? 0.214 -12.545 -26.460 1.00 87.62 377 SER A CA 1
ATOM 2622 C C . SER A 1 377 ? 0.996 -11.981 -27.647 1.00 87.62 377 SER A C 1
ATOM 2624 O O . SER A 1 377 ? 1.496 -10.858 -27.559 1.00 87.62 377 SER A O 1
ATOM 2626 N N . PRO A 1 378 ? 1.082 -12.699 -28.781 1.00 83.88 378 PRO A N 1
ATOM 2627 C CA . PRO A 1 378 ? 1.745 -12.203 -29.986 1.00 83.88 378 PRO A CA 1
ATOM 2628 C C . PRO A 1 378 ? 0.966 -11.081 -30.700 1.00 83.88 378 PRO A C 1
ATOM 2630 O O . PRO A 1 378 ? 1.466 -10.540 -31.683 1.00 83.88 378 PRO A O 1
ATOM 2633 N N . GLY A 1 379 ? -0.243 -10.732 -30.239 1.00 87.31 379 GLY A N 1
ATOM 2634 C CA . GLY A 1 379 ? -1.060 -9.667 -30.826 1.00 87.31 379 GLY A CA 1
ATOM 2635 C C . GLY A 1 379 ? -1.549 -9.994 -32.239 1.00 87.31 379 GLY A C 1
ATOM 2636 O O . GLY A 1 379 ? -1.736 -11.158 -32.598 1.00 87.31 379 GLY A O 1
ATOM 2637 N N . THR A 1 380 ? -1.779 -8.963 -33.052 1.00 86.62 380 THR A N 1
ATOM 2638 C CA . THR A 1 380 ? -2.190 -9.090 -34.464 1.00 86.62 380 THR A CA 1
ATOM 2639 C C . THR A 1 380 ? -1.168 -8.508 -35.435 1.00 86.62 380 THR A C 1
ATOM 2641 O O . THR A 1 380 ? -1.442 -8.479 -36.628 1.00 86.62 380 THR A O 1
ATOM 2644 N N . GLN A 1 381 ? -0.016 -8.026 -34.965 1.00 89.88 381 GLN A N 1
ATOM 2645 C CA . GLN A 1 381 ? 1.001 -7.438 -35.836 1.00 89.88 381 GLN A CA 1
ATOM 2646 C C . GLN A 1 381 ? 1.693 -8.508 -36.676 1.00 89.88 381 GLN A C 1
ATOM 2648 O O . GLN A 1 381 ? 1.946 -9.626 -36.220 1.00 89.88 381 GLN A O 1
ATOM 2653 N N . CYS A 1 382 ? 2.039 -8.124 -37.899 1.00 92.44 382 CYS A N 1
ATOM 2654 C CA . CYS A 1 382 ? 2.878 -8.893 -38.799 1.00 92.44 382 CYS A CA 1
ATOM 2655 C C . CYS A 1 382 ? 4.177 -8.138 -39.080 1.00 92.44 382 CYS A C 1
ATOM 2657 O O . CYS A 1 382 ? 4.158 -6.932 -39.333 1.00 92.44 382 CYS A O 1
ATOM 2659 N N . TYR A 1 383 ? 5.295 -8.858 -39.073 1.00 93.38 383 TYR A N 1
ATOM 2660 C CA . TYR A 1 383 ? 6.639 -8.307 -39.238 1.00 93.38 383 TYR A CA 1
ATOM 2661 C C . TYR A 1 383 ? 7.351 -8.996 -40.403 1.00 93.38 383 TYR A C 1
ATOM 2663 O O . TYR A 1 383 ? 7.239 -10.214 -40.554 1.00 93.38 383 TYR A O 1
ATOM 2671 N N . SER A 1 384 ? 8.088 -8.247 -41.224 1.00 92.19 384 SER A N 1
ATOM 2672 C CA . SER A 1 384 ? 8.879 -8.826 -42.320 1.00 92.19 384 SER A CA 1
ATOM 2673 C C . SER A 1 384 ? 10.285 -9.218 -41.860 1.00 92.19 384 SER A C 1
ATOM 2675 O O . SER A 1 384 ? 10.827 -10.232 -42.301 1.00 92.19 384 SER A O 1
ATOM 2677 N N . ALA A 1 385 ? 10.824 -8.466 -40.900 1.00 90.62 385 ALA A N 1
ATOM 2678 C CA . ALA A 1 385 ? 12.089 -8.712 -40.226 1.00 90.62 385 ALA A CA 1
ATOM 2679 C C . ALA A 1 385 ? 11.996 -8.354 -38.735 1.00 90.62 385 ALA A C 1
ATOM 2681 O O . ALA A 1 385 ? 11.134 -7.586 -38.311 1.00 90.62 385 ALA A O 1
ATOM 2682 N N . ALA A 1 386 ? 12.900 -8.904 -37.918 1.00 86.44 386 ALA A N 1
ATOM 2683 C CA . ALA A 1 386 ? 12.933 -8.632 -36.478 1.00 86.44 386 ALA A CA 1
ATOM 2684 C C . ALA A 1 386 ? 13.182 -7.145 -36.159 1.00 86.44 386 ALA A C 1
ATOM 2686 O O . ALA A 1 386 ? 12.699 -6.648 -35.148 1.00 86.44 386 ALA A O 1
ATOM 2687 N N . SER A 1 387 ? 13.887 -6.429 -37.044 1.00 86.25 387 SER A N 1
ATOM 2688 C CA . SER A 1 387 ? 14.119 -4.980 -36.959 1.00 86.25 387 SER A CA 1
ATOM 2689 C C . SER A 1 387 ? 12.846 -4.141 -37.069 1.00 86.25 387 SER A C 1
ATOM 2691 O O . SER A 1 387 ? 12.844 -2.990 -36.647 1.00 86.25 387 SER A O 1
ATOM 2693 N N . ASP A 1 388 ? 11.772 -4.701 -37.631 1.00 87.19 388 ASP A N 1
ATOM 2694 C CA . ASP A 1 388 ? 10.491 -4.006 -37.779 1.00 87.19 388 ASP A CA 1
ATOM 2695 C C . ASP A 1 388 ? 9.713 -3.960 -36.456 1.00 87.19 388 ASP A C 1
ATOM 2697 O O . ASP A 1 388 ? 8.740 -3.215 -36.341 1.00 87.19 388 ASP A O 1
ATOM 2701 N N . ALA A 1 389 ? 10.105 -4.783 -35.478 1.00 89.44 389 ALA A N 1
ATOM 2702 C CA . ALA A 1 389 ? 9.526 -4.821 -34.147 1.00 89.44 389 ALA A CA 1
ATOM 2703 C C . ALA A 1 389 ? 10.339 -3.937 -33.198 1.00 89.44 389 ALA A C 1
ATOM 2705 O O . ALA A 1 389 ? 11.509 -4.196 -32.914 1.00 89.44 389 ALA A O 1
ATOM 2706 N N . VAL A 1 390 ? 9.691 -2.907 -32.667 1.00 89.06 390 VAL A N 1
ATOM 2707 C CA . VAL A 1 390 ? 10.291 -1.991 -31.699 1.00 89.06 390 VAL A CA 1
ATOM 2708 C C . VAL A 1 390 ? 9.853 -2.411 -30.306 1.00 89.06 390 VAL A C 1
ATOM 2710 O O . VAL A 1 390 ? 8.664 -2.387 -29.993 1.00 89.06 390 VAL A O 1
ATOM 2713 N N . VAL A 1 391 ? 10.814 -2.785 -29.462 1.00 90.06 391 VAL A N 1
ATOM 2714 C CA . VAL A 1 391 ? 10.573 -3.072 -28.044 1.00 90.06 391 VAL A CA 1
ATOM 2715 C C . VAL A 1 391 ? 11.031 -1.873 -27.224 1.00 90.06 391 VAL A C 1
ATOM 2717 O O . VAL A 1 391 ? 12.196 -1.481 -27.288 1.00 90.06 391 VAL A O 1
ATOM 2720 N N . SER A 1 392 ? 10.123 -1.286 -26.451 1.00 87.19 392 SER A N 1
ATOM 2721 C CA . SER A 1 392 ? 10.416 -0.162 -25.565 1.00 87.19 392 SER A CA 1
ATOM 2722 C C . SER A 1 392 ? 9.975 -0.448 -24.135 1.00 87.19 392 SER A C 1
ATOM 2724 O O . SER A 1 392 ? 9.032 -1.199 -23.886 1.00 87.19 392 SER A O 1
ATOM 2726 N N . PHE A 1 393 ? 10.676 0.161 -23.181 1.00 87.00 393 PHE A N 1
ATOM 2727 C CA . PHE A 1 393 ? 10.384 0.038 -21.758 1.00 87.00 393 PHE A CA 1
ATOM 2728 C C . PHE A 1 393 ? 9.966 1.393 -21.202 1.00 87.00 393 PHE A C 1
ATOM 2730 O O . PHE A 1 393 ? 10.667 2.387 -21.388 1.00 87.00 393 PHE A O 1
ATOM 2737 N N . THR A 1 394 ? 8.836 1.429 -20.501 1.00 84.69 394 THR A N 1
ATOM 2738 C CA . THR A 1 394 ? 8.314 2.644 -19.861 1.00 84.69 394 THR A CA 1
ATOM 2739 C C . THR A 1 394 ? 7.922 2.377 -18.412 1.00 84.69 394 THR A C 1
ATOM 2741 O O . THR A 1 394 ? 7.425 1.298 -18.085 1.00 84.69 394 THR A O 1
ATOM 2744 N N . GLY A 1 395 ? 8.100 3.374 -17.542 1.00 76.00 395 GLY A N 1
ATOM 2745 C CA . GLY A 1 395 ? 7.858 3.232 -16.104 1.00 76.00 395 GLY A CA 1
ATOM 2746 C C . GLY A 1 395 ? 8.977 2.467 -15.389 1.00 76.00 395 GLY A C 1
ATOM 2747 O O . GLY A 1 395 ? 10.080 2.326 -15.910 1.00 76.00 395 GLY A O 1
ATOM 2748 N N . GLY A 1 396 ? 8.717 2.000 -14.168 1.00 69.56 396 GLY A N 1
ATOM 2749 C CA . GLY A 1 396 ? 9.680 1.199 -13.403 1.00 69.56 396 GLY A CA 1
ATOM 2750 C C . GLY A 1 396 ? 10.814 1.978 -12.721 1.00 69.56 396 GLY A C 1
ATOM 2751 O O . GLY A 1 396 ? 11.553 1.390 -11.943 1.00 69.56 396 GLY A O 1
ATOM 2752 N N . GLY A 1 397 ? 10.969 3.280 -12.992 1.00 60.31 397 GLY A N 1
ATOM 2753 C CA . GLY A 1 397 ? 11.977 4.159 -12.371 1.00 60.31 397 GLY A CA 1
ATOM 2754 C C . GLY A 1 397 ? 13.403 4.040 -12.931 1.00 60.31 397 GLY A C 1
ATOM 2755 O O . GLY A 1 397 ? 14.229 4.906 -12.652 1.00 60.31 397 GLY A O 1
ATOM 2756 N N . GLY A 1 398 ? 13.681 3.012 -13.740 1.00 68.81 398 GLY A N 1
ATOM 2757 C CA . GLY A 1 398 ? 14.984 2.760 -14.361 1.00 68.81 398 GLY A CA 1
ATOM 2758 C C . GLY A 1 398 ? 15.098 3.254 -15.802 1.00 68.81 398 GLY A C 1
ATOM 2759 O O . GLY A 1 398 ? 14.133 3.728 -16.404 1.00 68.81 398 GLY A O 1
ATOM 2760 N N . SER A 1 399 ? 16.294 3.124 -16.376 1.00 71.50 399 SER A N 1
ATOM 2761 C CA . SER A 1 399 ? 16.577 3.506 -17.764 1.00 71.50 399 SER A CA 1
ATOM 2762 C C . SER A 1 399 ? 17.594 2.569 -18.424 1.00 71.50 399 SER A C 1
ATOM 2764 O O . SER A 1 399 ? 18.268 1.781 -17.760 1.00 71.50 399 SER A O 1
ATOM 2766 N N . GLY A 1 400 ? 17.699 2.639 -19.753 1.00 74.44 400 GLY A N 1
ATOM 2767 C CA . GLY A 1 400 ? 18.720 1.915 -20.519 1.00 74.44 400 GLY A CA 1
ATOM 2768 C C . GLY A 1 400 ? 18.404 0.451 -20.836 1.00 74.44 400 GLY A C 1
ATOM 2769 O O . GLY A 1 400 ? 19.238 -0.208 -21.459 1.00 74.44 400 GLY A O 1
ATOM 2770 N N . ALA A 1 401 ? 17.226 -0.068 -20.459 1.00 80.44 401 ALA A N 1
ATOM 2771 C CA . ALA A 1 401 ? 16.813 -1.388 -20.923 1.00 80.44 401 ALA A CA 1
ATOM 2772 C C . ALA A 1 401 ? 16.569 -1.367 -22.437 1.00 80.44 401 ALA A C 1
ATOM 2774 O O . ALA A 1 401 ? 15.861 -0.505 -22.960 1.00 80.44 401 ALA A O 1
ATOM 2775 N N . THR A 1 402 ? 17.152 -2.333 -23.139 1.00 83.88 402 THR A N 1
ATOM 2776 C CA . THR A 1 402 ? 16.951 -2.568 -24.570 1.00 83.88 402 THR A CA 1
ATOM 2777 C C . THR A 1 402 ? 16.709 -4.051 -24.801 1.00 83.88 402 THR A C 1
ATOM 2779 O O . THR A 1 402 ? 17.234 -4.904 -24.079 1.00 83.88 402 THR A O 1
ATOM 2782 N N . ALA A 1 403 ? 15.889 -4.367 -25.794 1.00 90.00 403 ALA A N 1
ATOM 2783 C CA . ALA A 1 403 ? 15.580 -5.736 -26.160 1.00 90.00 403 ALA A CA 1
ATOM 2784 C C . ALA A 1 403 ? 15.283 -5.832 -27.655 1.00 90.00 403 ALA A C 1
ATOM 2786 O O . ALA A 1 403 ? 14.871 -4.857 -28.283 1.00 90.00 403 ALA A O 1
ATOM 2787 N N . THR A 1 404 ? 15.471 -7.022 -28.211 1.00 90.31 404 THR A N 1
ATOM 2788 C CA . THR A 1 404 ? 15.157 -7.338 -2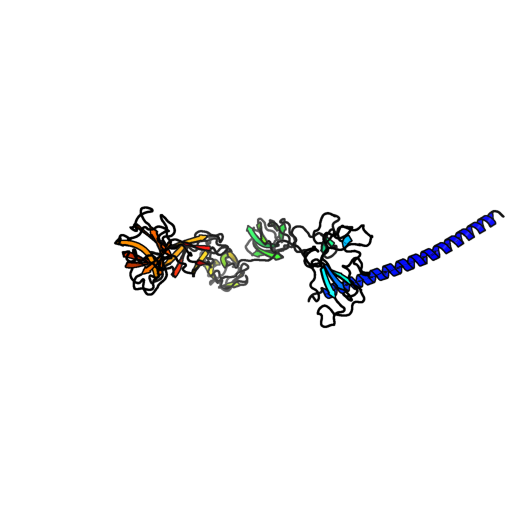9.602 1.00 90.31 404 THR A CA 1
ATOM 2789 C C . THR A 1 404 ? 14.075 -8.403 -29.659 1.00 90.31 404 THR A C 1
ATOM 2791 O O . THR A 1 404 ? 14.056 -9.351 -28.869 1.00 90.31 404 THR A O 1
ATOM 2794 N N . ALA A 1 405 ? 13.138 -8.242 -30.590 1.00 91.12 405 ALA A N 1
ATOM 2795 C CA . ALA A 1 405 ? 12.132 -9.260 -30.837 1.00 91.12 405 ALA A CA 1
ATOM 2796 C C . ALA A 1 405 ? 12.743 -10.436 -31.604 1.00 91.12 405 ALA A C 1
ATOM 2798 O O . ALA A 1 405 ? 13.580 -10.263 -32.490 1.00 91.12 405 ALA A O 1
ATOM 2799 N N . VAL A 1 406 ? 12.270 -11.636 -31.298 1.00 93.56 406 VAL A N 1
ATOM 2800 C CA . VAL A 1 406 ? 12.562 -12.853 -32.047 1.00 93.56 406 VAL A CA 1
ATOM 2801 C C . VAL A 1 406 ? 11.280 -13.273 -32.751 1.00 93.56 406 VAL A C 1
ATOM 2803 O O . VAL A 1 406 ? 10.240 -13.480 -32.120 1.00 93.56 406 VAL A O 1
ATOM 2806 N N . LEU A 1 407 ? 11.347 -13.372 -34.075 1.00 93.69 407 LEU A N 1
ATOM 2807 C CA . LEU A 1 407 ? 10.227 -13.801 -34.903 1.00 93.69 407 LEU A CA 1
ATOM 2808 C C . LEU A 1 407 ? 10.059 -15.324 -34.850 1.00 93.69 407 LEU A C 1
ATOM 2810 O O . LEU A 1 407 ? 11.024 -16.063 -34.659 1.00 93.69 407 LEU A O 1
ATOM 2814 N N . ALA A 1 408 ? 8.828 -15.796 -35.034 1.00 92.50 408 ALA A N 1
ATOM 2815 C CA . ALA A 1 408 ? 8.537 -17.220 -35.138 1.00 92.50 408 ALA A CA 1
ATOM 2816 C C . ALA A 1 408 ? 9.303 -17.875 -36.300 1.00 92.50 408 ALA A C 1
ATOM 2818 O O . ALA A 1 408 ? 9.521 -17.261 -37.340 1.00 92.50 408 ALA A O 1
ATOM 2819 N N . GLY A 1 409 ? 9.652 -19.158 -36.153 1.00 89.62 409 GLY A N 1
ATOM 2820 C CA . GLY A 1 409 ? 10.374 -19.913 -37.188 1.00 89.62 409 GLY A CA 1
ATOM 2821 C C . GLY A 1 409 ? 9.570 -20.166 -38.470 1.00 89.62 409 GLY A C 1
ATOM 2822 O O . GLY A 1 409 ? 10.121 -20.619 -39.470 1.00 89.62 409 GLY A O 1
ATOM 2823 N N . SER A 1 410 ? 8.268 -19.876 -38.464 1.00 91.50 410 SER A N 1
ATOM 2824 C CA . SER A 1 410 ? 7.388 -20.017 -39.621 1.00 91.50 410 SER A CA 1
ATOM 2825 C C . SER A 1 410 ? 6.562 -18.753 -39.827 1.00 91.50 410 SER A C 1
ATOM 2827 O O . SER A 1 410 ? 6.058 -18.141 -38.880 1.00 91.50 410 SER A O 1
ATOM 2829 N N . ARG A 1 411 ? 6.421 -18.375 -41.095 1.00 91.25 411 ARG A N 1
ATOM 2830 C CA . ARG A 1 411 ? 5.538 -17.301 -41.554 1.00 91.25 411 ARG A CA 1
ATOM 2831 C C . ARG A 1 411 ? 4.092 -17.646 -41.215 1.00 91.25 411 ARG A C 1
ATOM 2833 O O . ARG A 1 411 ? 3.684 -18.796 -41.347 1.00 91.25 411 ARG A O 1
ATOM 2840 N N . SER A 1 412 ? 3.334 -16.660 -40.751 1.00 91.38 412 SER A N 1
ATOM 2841 C CA . SER A 1 412 ? 1.979 -16.898 -40.233 1.00 91.38 412 SER A CA 1
ATOM 2842 C C . SER A 1 412 ? 0.999 -15.750 -40.455 1.00 91.38 412 SER A C 1
ATOM 2844 O O . SER A 1 412 ? -0.124 -15.806 -39.959 1.00 91.38 412 SER A O 1
ATOM 2846 N N . CYS A 1 413 ? 1.382 -14.722 -41.211 1.00 91.25 413 CYS A N 1
ATOM 2847 C CA . CYS A 1 413 ? 0.544 -13.557 -41.485 1.00 91.25 413 CYS A CA 1
ATOM 2848 C C . CYS A 1 413 ? 0.945 -12.878 -42.803 1.00 91.25 413 CYS A C 1
ATOM 2850 O O . CYS A 1 413 ? 2.008 -13.168 -43.356 1.00 91.25 413 CYS A O 1
ATOM 2852 N N . ILE A 1 414 ? 0.114 -11.962 -43.305 1.00 90.00 414 ILE A N 1
ATOM 2853 C CA . ILE A 1 414 ? 0.421 -11.149 -44.492 1.00 90.00 414 ILE A CA 1
ATOM 2854 C C . ILE A 1 414 ? 0.990 -9.796 -44.064 1.00 90.00 414 ILE A C 1
ATOM 2856 O O . ILE A 1 414 ? 0.314 -9.014 -43.409 1.00 90.00 414 ILE A O 1
ATOM 2860 N N . TYR A 1 415 ? 2.228 -9.504 -44.450 1.00 90.06 415 TYR A N 1
ATOM 2861 C CA . TYR A 1 415 ? 2.898 -8.247 -44.115 1.00 90.06 415 TYR A CA 1
ATOM 2862 C C . TYR A 1 415 ? 2.554 -7.122 -45.096 1.00 90.06 415 TYR A C 1
ATOM 2864 O O . TYR A 1 415 ? 2.324 -5.982 -44.705 1.00 90.06 415 TYR A O 1
ATOM 2872 N N . SER A 1 416 ? 2.515 -7.422 -46.391 1.00 88.25 416 SER A N 1
ATOM 2873 C CA . SER A 1 416 ? 2.198 -6.416 -47.402 1.00 88.25 416 SER A CA 1
ATOM 2874 C C . SER A 1 416 ? 1.561 -7.038 -48.632 1.00 88.25 416 SER A C 1
ATOM 2876 O O . SER A 1 416 ? 1.678 -8.238 -48.885 1.00 88.25 416 SER A O 1
ATOM 2878 N N . LEU A 1 417 ? 0.875 -6.195 -49.399 1.00 84.88 417 LEU A N 1
ATOM 2879 C CA . LEU A 1 417 ? 0.238 -6.553 -50.656 1.00 84.88 417 LEU A CA 1
ATOM 2880 C C . LEU A 1 417 ? 0.630 -5.521 -51.704 1.00 84.88 417 LEU A C 1
ATOM 2882 O O . LEU A 1 417 ? 0.585 -4.319 -51.449 1.00 84.88 417 LEU A O 1
ATOM 2886 N N . SER A 1 418 ? 0.977 -5.995 -52.893 1.00 84.25 418 SER A N 1
ATOM 2887 C CA . SER A 1 418 ? 1.153 -5.150 -54.072 1.00 84.25 418 SER A CA 1
ATOM 2888 C C . SER A 1 418 ? 0.222 -5.635 -55.172 1.00 84.25 418 SER A C 1
ATOM 2890 O O . SER A 1 418 ? 0.111 -6.837 -55.413 1.00 84.25 418 SER A O 1
ATOM 2892 N N . VAL A 1 419 ? -0.481 -4.712 -55.823 1.00 79.56 419 VAL A N 1
ATOM 2893 C CA . VAL A 1 419 ? -1.376 -5.054 -56.932 1.00 79.56 419 VAL A CA 1
ATOM 2894 C C . VAL A 1 419 ? -0.516 -5.306 -58.167 1.00 79.56 419 VAL A C 1
ATOM 2896 O O . VAL A 1 419 ? 0.293 -4.461 -58.538 1.00 79.56 419 VAL A O 1
ATOM 2899 N N . THR A 1 420 ? -0.650 -6.486 -58.771 1.00 75.56 420 THR A N 1
ATOM 2900 C CA . THR A 1 420 ? 0.173 -6.905 -59.917 1.00 75.56 420 THR A CA 1
ATOM 2901 C C . THR A 1 420 ? -0.601 -6.808 -61.230 1.00 75.56 420 THR A C 1
ATOM 2903 O O . THR A 1 420 ? -0.028 -6.386 -62.225 1.00 75.56 420 THR A O 1
ATOM 2906 N N . ASN A 1 421 ? -1.906 -7.114 -61.222 1.00 70.69 421 ASN A N 1
ATOM 2907 C CA . ASN A 1 421 ? -2.815 -6.858 -62.344 1.00 70.69 421 ASN A CA 1
ATOM 2908 C C . ASN A 1 421 ? -4.107 -6.211 -61.837 1.00 70.69 421 ASN A C 1
ATOM 2910 O O . ASN A 1 421 ? -4.674 -6.650 -60.834 1.00 70.69 421 ASN A O 1
ATOM 2914 N N . ILE A 1 422 ? -4.583 -5.189 -62.552 1.00 64.19 422 ILE A N 1
ATOM 2915 C CA . ILE A 1 422 ? -5.771 -4.415 -62.179 1.00 64.19 422 ILE A CA 1
ATOM 2916 C C . ILE A 1 422 ? -6.910 -4.747 -63.156 1.00 64.19 422 ILE A C 1
ATOM 2918 O O . ILE A 1 422 ? -6.893 -4.257 -64.288 1.00 64.19 422 ILE A O 1
ATOM 2922 N N . PRO A 1 423 ? -7.910 -5.559 -62.771 1.00 64.31 423 PRO A N 1
ATOM 2923 C CA . PRO A 1 423 ? -9.147 -5.643 -63.538 1.00 64.31 423 PRO A CA 1
ATOM 2924 C C . PRO A 1 423 ? -9.921 -4.320 -63.422 1.00 64.31 423 PRO A C 1
ATOM 2926 O O . PRO A 1 423 ? -9.977 -3.721 -62.347 1.00 64.31 423 PRO A O 1
ATOM 2929 N N . GLN A 1 424 ? -10.536 -3.854 -64.516 1.00 64.56 424 GLN A N 1
ATOM 2930 C CA . GLN A 1 424 ? -11.511 -2.764 -64.429 1.00 64.56 424 GLN A CA 1
ATOM 2931 C C . GLN A 1 424 ? -12.768 -3.302 -63.746 1.00 64.56 424 GLN A C 1
ATOM 2933 O O . GLN A 1 424 ? -13.498 -4.097 -64.336 1.00 64.56 424 GLN A O 1
ATOM 2938 N N . CYS A 1 425 ? -13.024 -2.881 -62.508 1.00 67.50 425 CYS A N 1
ATOM 2939 C CA . CYS A 1 425 ? -14.274 -3.220 -61.843 1.00 67.50 425 CYS A CA 1
ATOM 2940 C C . CYS A 1 425 ? -15.448 -2.625 -62.636 1.00 67.50 425 CYS A C 1
ATOM 2942 O O . CYS A 1 425 ? -15.393 -1.480 -63.088 1.00 67.50 425 CYS A O 1
ATOM 2944 N N . THR A 1 426 ? -16.522 -3.390 -62.834 1.00 61.94 426 THR A N 1
ATOM 2945 C CA . THR A 1 426 ? -17.638 -2.940 -63.686 1.00 61.94 426 THR A CA 1
ATOM 2946 C C . THR A 1 426 ? -18.389 -1.763 -63.040 1.00 61.94 426 THR A C 1
ATOM 2948 O O . THR A 1 426 ? -18.719 -0.782 -63.721 1.00 61.94 426 THR A O 1
ATOM 2951 N N . ASN A 1 427 ? -18.552 -1.797 -61.713 1.00 62.06 427 ASN A N 1
ATOM 2952 C CA . ASN A 1 427 ? -19.250 -0.791 -60.909 1.00 62.06 427 ASN A CA 1
ATOM 2953 C C . ASN A 1 427 ? -18.314 0.211 -60.200 1.00 62.06 427 ASN A C 1
ATOM 2955 O O . ASN A 1 427 ? -17.147 -0.073 -59.937 1.00 62.06 427 ASN A O 1
ATOM 2959 N N . LYS A 1 428 ? -18.833 1.414 -59.893 1.00 63.12 428 LYS A N 1
ATOM 2960 C CA . LYS A 1 428 ? -18.123 2.430 -59.087 1.00 63.12 428 LYS A CA 1
ATOM 2961 C C . LYS A 1 428 ? -18.011 1.981 -57.627 1.00 63.12 428 LYS A C 1
ATOM 2963 O O . LYS A 1 428 ? -18.994 1.466 -57.088 1.00 63.12 428 LYS A O 1
ATOM 2968 N N . LEU A 1 429 ? -16.889 2.291 -56.973 1.00 60.56 429 LEU A N 1
ATOM 2969 C CA . LEU A 1 429 ? -16.634 2.039 -55.545 1.00 60.56 429 LEU A CA 1
ATOM 2970 C C . LEU A 1 429 ? -17.399 3.019 -54.622 1.00 60.56 429 LEU A C 1
ATOM 2972 O O . LEU A 1 429 ? -16.810 3.728 -53.814 1.00 60.56 429 LEU A O 1
ATOM 2976 N N . THR A 1 430 ? -18.727 3.084 -54.758 1.00 57.31 430 THR A N 1
ATOM 2977 C CA . THR A 1 430 ? -19.617 3.988 -53.995 1.00 57.31 430 THR A CA 1
ATOM 2978 C C . THR A 1 430 ? -20.515 3.246 -53.001 1.00 57.31 430 THR A C 1
ATOM 2980 O O . THR A 1 430 ? -20.885 2.099 -53.253 1.00 57.31 430 THR A O 1
ATOM 2983 N N . VAL A 1 431 ? -21.007 3.926 -51.958 1.00 56.78 431 VAL A N 1
ATOM 2984 C CA . VAL A 1 431 ? -21.977 3.367 -50.981 1.00 56.78 431 VAL A CA 1
ATOM 2985 C C . VAL A 1 431 ? -23.234 2.780 -51.626 1.00 56.78 431 VAL A C 1
ATOM 2987 O O . VAL A 1 431 ? -23.762 1.788 -51.135 1.00 56.78 431 VAL A O 1
ATOM 2990 N N . ALA A 1 432 ? -23.668 3.331 -52.765 1.00 59.28 432 ALA A N 1
ATOM 2991 C CA . ALA A 1 432 ? -24.818 2.843 -53.529 1.00 59.28 432 ALA A CA 1
ATOM 2992 C C . ALA A 1 432 ? -24.623 1.424 -54.098 1.00 59.28 432 ALA A C 1
ATOM 2994 O O . ALA A 1 432 ? -25.600 0.720 -54.323 1.00 59.28 432 ALA A O 1
ATOM 2995 N N . ASN A 1 433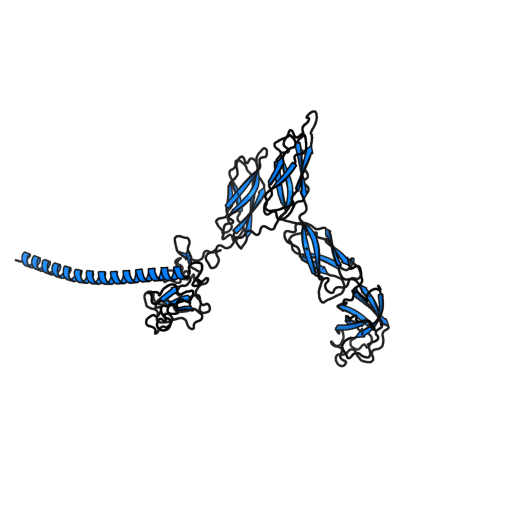 ? -23.371 0.994 -54.279 1.00 56.09 433 ASN A N 1
ATOM 2996 C CA . ASN A 1 433 ? -22.998 -0.345 -54.743 1.00 56.09 433 ASN A CA 1
ATOM 2997 C C . ASN A 1 433 ? -22.407 -1.199 -53.599 1.00 56.09 433 ASN A C 1
ATOM 2999 O O . ASN A 1 433 ? -21.659 -2.138 -53.847 1.00 56.09 433 ASN A O 1
ATOM 3003 N N . GLY A 1 434 ? -22.691 -0.846 -52.338 1.00 54.09 434 GLY A N 1
ATOM 3004 C CA . GLY A 1 434 ? -22.207 -1.584 -51.167 1.00 54.09 434 GLY A CA 1
ATOM 3005 C C . GLY A 1 434 ? -20.765 -1.272 -50.748 1.00 54.09 434 GLY A C 1
ATOM 3006 O O . GLY A 1 434 ? -20.193 -2.026 -49.963 1.00 54.09 434 GLY A O 1
ATOM 3007 N N . TYR A 1 435 ? -20.157 -0.183 -51.239 1.00 52.88 435 TYR A N 1
ATOM 3008 C CA . TYR A 1 435 ? -18.803 0.237 -50.848 1.00 52.88 435 TYR A CA 1
ATOM 3009 C C . TYR A 1 435 ? -18.870 1.358 -49.804 1.00 52.88 435 TYR A C 1
ATOM 3011 O O . TYR A 1 435 ? -19.065 2.523 -50.146 1.00 52.88 435 TYR A O 1
ATOM 3019 N N . SER A 1 436 ? -18.755 1.006 -48.520 1.00 51.44 436 SER A N 1
ATOM 3020 C CA . SER A 1 436 ? -18.794 1.965 -47.409 1.00 51.44 436 SER A CA 1
ATOM 3021 C C . SER A 1 436 ? -17.442 2.059 -46.694 1.00 51.44 436 SER A C 1
ATOM 3023 O O . SER A 1 436 ? -16.907 1.013 -46.309 1.00 51.44 436 SER A O 1
ATOM 3025 N N . PRO A 1 437 ? -16.901 3.276 -46.466 1.00 52.62 437 PRO A N 1
ATOM 3026 C CA . PRO A 1 437 ? -17.434 4.595 -46.846 1.00 52.62 437 PRO A CA 1
ATOM 3027 C C . PRO A 1 437 ? -17.198 4.965 -48.328 1.00 52.62 437 PRO A C 1
ATOM 3029 O O . PRO A 1 437 ? -16.362 4.364 -49.003 1.00 52.62 437 PRO A O 1
ATOM 3032 N N . ALA A 1 438 ? -17.943 5.965 -48.825 1.00 50.44 438 ALA A N 1
ATOM 3033 C CA . ALA A 1 438 ? -17.771 6.522 -50.170 1.00 50.44 438 ALA A CA 1
ATOM 3034 C C . ALA A 1 438 ? -16.479 7.352 -50.255 1.00 50.44 438 ALA A C 1
ATOM 3036 O O . ALA A 1 438 ? -16.180 8.126 -49.348 1.00 50.44 438 ALA A O 1
ATOM 3037 N N . ASP A 1 439 ? -15.757 7.216 -51.367 1.00 54.06 439 ASP A N 1
ATOM 3038 C CA . ASP A 1 439 ? -14.637 8.075 -51.773 1.00 54.06 439 ASP A CA 1
ATOM 3039 C C . ASP A 1 439 ? -13.336 7.977 -50.951 1.00 54.06 439 ASP A C 1
ATOM 3041 O O . ASP A 1 439 ? -12.647 8.967 -50.726 1.00 54.06 439 ASP A O 1
ATOM 3045 N N . GLN A 1 440 ? -12.963 6.737 -50.614 1.00 50.59 440 GLN A N 1
ATOM 3046 C CA . GLN A 1 440 ? -11.732 6.217 -49.986 1.00 50.59 440 GLN A CA 1
ATOM 3047 C C . GLN A 1 440 ? -12.075 5.490 -48.673 1.00 50.59 440 GLN A C 1
ATOM 3049 O O . GLN A 1 440 ? -12.820 6.004 -47.846 1.00 50.59 440 GLN A O 1
ATOM 3054 N N . LYS A 1 441 ? -11.374 4.373 -48.419 1.00 56.00 441 LYS A N 1
ATOM 3055 C CA . LYS A 1 441 ? -11.200 3.730 -47.095 1.00 56.00 441 LYS A CA 1
ATOM 3056 C C . LYS A 1 441 ? -12.231 2.670 -46.679 1.00 56.00 441 LYS A C 1
ATOM 3058 O O . LYS A 1 441 ? -12.497 2.529 -45.488 1.00 56.00 441 LYS A O 1
ATOM 3063 N N . ALA A 1 442 ? -12.785 1.885 -47.602 1.00 53.19 442 ALA A N 1
ATOM 3064 C CA . ALA A 1 442 ? -13.574 0.717 -47.200 1.00 53.19 442 ALA A CA 1
ATOM 3065 C C . ALA A 1 442 ? -12.662 -0.335 -46.544 1.00 53.19 442 ALA A C 1
ATOM 3067 O O . ALA A 1 442 ? -11.697 -0.800 -47.157 1.00 53.19 442 ALA A O 1
ATOM 3068 N N . GLY A 1 443 ? -12.951 -0.670 -45.283 1.00 62.16 443 GLY A N 1
ATOM 3069 C CA . GLY A 1 443 ? -12.389 -1.842 -44.621 1.00 62.16 443 GLY A CA 1
ATOM 3070 C C . GLY A 1 443 ? -12.964 -3.082 -45.290 1.00 62.16 443 GLY A C 1
ATOM 3071 O O . GLY A 1 443 ? -14.174 -3.287 -45.285 1.00 62.16 443 GLY A O 1
ATOM 3072 N N . VAL A 1 444 ? -12.107 -3.872 -45.916 1.00 65.44 444 VAL A N 1
ATOM 3073 C CA . VAL A 1 444 ? -12.495 -5.028 -46.718 1.00 65.44 444 VAL A CA 1
ATOM 3074 C C . VAL A 1 444 ? -11.783 -6.264 -46.194 1.00 65.44 444 VAL A C 1
ATOM 3076 O O . VAL A 1 444 ? -10.593 -6.224 -45.871 1.00 65.44 444 VAL A O 1
ATOM 3079 N N . THR A 1 445 ? -12.529 -7.358 -46.080 1.00 73.25 445 THR A N 1
ATOM 3080 C CA . THR A 1 445 ? -11.976 -8.666 -45.738 1.00 73.25 445 THR A CA 1
ATOM 3081 C C . THR A 1 445 ? -11.678 -9.404 -47.030 1.00 73.25 445 THR A C 1
ATOM 3083 O O . THR A 1 445 ? -12.524 -9.507 -47.917 1.00 73.25 445 THR A O 1
ATOM 3086 N N . PHE A 1 446 ? -10.455 -9.890 -47.138 1.00 74.62 446 PHE A N 1
ATOM 3087 C CA . PHE A 1 446 ? -9.950 -10.639 -48.267 1.00 74.62 446 PHE A CA 1
ATOM 3088 C C . PHE A 1 446 ? -9.731 -12.087 -47.860 1.00 74.62 446 PHE A C 1
ATOM 3090 O O . PHE A 1 446 ? -9.302 -12.377 -46.745 1.00 74.62 446 PHE A O 1
ATOM 3097 N N . GLU A 1 447 ? -9.959 -12.976 -48.807 1.00 75.00 447 GLU A N 1
ATOM 3098 C CA . GLU A 1 447 ? -9.654 -14.391 -48.747 1.00 75.00 447 GLU A CA 1
ATOM 3099 C C . GLU A 1 447 ? -8.731 -14.744 -49.905 1.00 75.00 447 GLU A C 1
ATOM 3101 O O . GLU A 1 447 ? -8.882 -14.272 -51.037 1.00 75.00 447 GLU A O 1
ATOM 3106 N N . VAL A 1 448 ? -7.733 -15.569 -49.613 1.00 71.19 448 VAL A N 1
ATOM 3107 C CA . VAL A 1 448 ? -6.838 -16.103 -50.638 1.00 71.19 448 VAL A CA 1
ATOM 3108 C C . VAL A 1 448 ? -7.576 -17.217 -51.378 1.00 71.19 448 VAL A C 1
ATOM 3110 O O . VAL A 1 448 ? -7.897 -18.238 -50.778 1.00 71.19 448 VAL A O 1
ATOM 3113 N N . ALA A 1 449 ? -7.835 -17.051 -52.677 1.00 68.12 449 ALA A N 1
ATOM 3114 C CA . ALA A 1 449 ? -8.595 -18.029 -53.457 1.00 68.12 449 ALA A CA 1
ATOM 3115 C C . ALA A 1 449 ? -8.057 -19.468 -53.287 1.00 68.12 449 ALA A C 1
ATOM 3117 O O . ALA A 1 449 ? -6.861 -19.731 -53.442 1.00 68.12 449 ALA A O 1
ATOM 3118 N N . GLY A 1 450 ? -8.958 -20.402 -52.965 1.00 62.62 450 GLY A N 1
ATOM 3119 C CA . GLY A 1 450 ? -8.638 -21.821 -52.773 1.00 62.62 450 GLY A CA 1
ATOM 3120 C C . GLY A 1 450 ? -7.959 -22.166 -51.443 1.00 62.62 450 GLY A C 1
ATOM 3121 O O . GLY A 1 450 ? -7.569 -23.316 -51.253 1.00 62.62 450 GLY A O 1
ATOM 3122 N N . GLN A 1 451 ? -7.801 -21.206 -50.525 1.00 63.97 451 GLN A N 1
ATOM 3123 C CA . GLN A 1 451 ? -7.196 -21.417 -49.210 1.00 63.97 451 GLN A CA 1
ATOM 3124 C C . GLN A 1 451 ? -8.030 -20.676 -48.149 1.00 63.97 451 GLN A C 1
ATOM 3126 O O . GLN A 1 451 ? -8.294 -19.492 -48.309 1.00 63.97 451 GLN A O 1
ATOM 3131 N N . ASN A 1 452 ? -8.453 -21.338 -47.063 1.00 62.38 452 ASN A N 1
ATOM 3132 C CA . ASN A 1 452 ? -9.279 -20.738 -45.991 1.00 62.38 452 ASN A CA 1
ATOM 3133 C C . ASN A 1 452 ? -8.486 -19.719 -45.138 1.00 62.38 452 ASN A C 1
ATOM 3135 O O . ASN A 1 452 ? -8.279 -19.914 -43.942 1.00 62.38 452 ASN A O 1
ATOM 3139 N N . LYS A 1 453 ? -7.988 -18.651 -45.764 1.00 76.19 453 LYS A N 1
ATOM 3140 C CA . LYS A 1 453 ? -7.072 -17.662 -45.192 1.00 76.19 453 LYS A CA 1
ATOM 3141 C C . LYS A 1 453 ? -7.652 -16.271 -45.341 1.00 76.19 453 LYS A C 1
ATOM 3143 O O . LYS A 1 453 ? -7.480 -15.638 -46.386 1.00 76.19 453 LYS A O 1
ATOM 3148 N N . SER A 1 454 ? -8.315 -15.804 -44.292 1.00 78.12 454 SER A N 1
ATOM 3149 C CA . SER A 1 454 ? -8.937 -14.484 -44.274 1.00 78.12 454 SER A CA 1
ATOM 3150 C C . SER A 1 454 ? -8.038 -13.462 -43.572 1.00 78.12 454 SER A C 1
ATOM 3152 O O . SER A 1 454 ? -7.462 -13.723 -42.513 1.00 78.12 454 SER A O 1
ATOM 3154 N N . PHE A 1 455 ? -7.929 -12.276 -44.155 1.00 84.31 455 PHE A N 1
ATOM 3155 C CA . PHE A 1 455 ? -7.267 -11.102 -43.584 1.00 84.31 455 PHE A CA 1
ATOM 3156 C C . PHE A 1 455 ? -8.083 -9.861 -43.959 1.00 84.31 455 PHE A C 1
ATOM 3158 O O . PHE A 1 455 ? -8.941 -9.934 -44.833 1.00 84.31 455 PHE A O 1
ATOM 3165 N N . SER A 1 456 ? -7.863 -8.714 -43.325 1.00 83.19 456 SER A N 1
ATOM 3166 C CA . SER A 1 456 ? -8.578 -7.487 -43.685 1.00 83.19 456 SER A CA 1
ATOM 3167 C C . SER A 1 456 ? -7.659 -6.289 -43.841 1.00 83.19 456 SER A C 1
ATOM 3169 O O . SER A 1 456 ? -6.543 -6.220 -43.316 1.00 83.19 456 SER A O 1
ATOM 3171 N N . GLY A 1 457 ? -8.124 -5.334 -44.631 1.00 80.06 457 GLY A N 1
ATOM 3172 C CA . GLY A 1 457 ? -7.328 -4.195 -45.028 1.00 80.06 457 GLY A CA 1
ATOM 3173 C C . GLY A 1 457 ? -8.154 -3.096 -45.657 1.00 80.06 457 GLY A C 1
ATOM 3174 O O . GLY A 1 457 ? -9.380 -3.123 -45.653 1.00 80.06 457 GLY A O 1
ATOM 3175 N N . THR A 1 458 ? -7.459 -2.116 -46.209 1.00 77.31 458 THR A N 1
ATOM 3176 C CA . THR A 1 458 ? -8.069 -1.004 -46.928 1.00 77.31 458 THR A CA 1
ATOM 3177 C C . THR A 1 458 ? -7.622 -1.029 -48.374 1.00 77.31 458 THR A C 1
ATOM 3179 O O . THR A 1 458 ? -6.425 -1.078 -48.656 1.00 77.31 458 THR A O 1
ATOM 3182 N N . LEU A 1 459 ? -8.590 -0.964 -49.282 1.00 76.25 459 LEU A N 1
ATOM 3183 C CA . LEU A 1 459 ? -8.354 -0.764 -50.706 1.00 76.25 459 LEU A CA 1
ATOM 3184 C C . LEU A 1 459 ? -8.299 0.739 -51.005 1.00 76.25 459 LEU A C 1
ATOM 3186 O O . LEU A 1 459 ? -9.190 1.487 -50.595 1.00 76.25 459 LEU A O 1
ATOM 3190 N N . PHE A 1 460 ? -7.267 1.183 -51.717 1.00 75.19 460 PHE A N 1
ATOM 3191 C CA . PHE A 1 460 ? -7.112 2.572 -52.143 1.00 75.19 460 PHE A CA 1
ATOM 3192 C C . PHE A 1 460 ? -7.336 2.716 -53.642 1.00 75.19 460 PHE A C 1
ATOM 3194 O O . PHE A 1 460 ? -7.042 1.810 -54.419 1.00 75.19 460 PHE A O 1
ATOM 3201 N N . VAL A 1 461 ? -7.824 3.892 -54.026 1.00 71.94 461 VAL A N 1
ATOM 3202 C CA . VAL A 1 461 ? -8.010 4.339 -55.406 1.00 71.94 461 VAL A CA 1
ATOM 3203 C C . VAL A 1 461 ? -7.510 5.772 -55.562 1.00 71.94 461 VAL A C 1
ATOM 3205 O O . VAL A 1 461 ? -7.439 6.506 -54.574 1.00 71.94 461 VAL A O 1
ATOM 3208 N N . SER A 1 462 ? -7.134 6.177 -56.779 1.00 71.88 462 SER A N 1
ATOM 3209 C CA . SER A 1 462 ? -6.590 7.520 -57.038 1.00 71.88 462 SER A CA 1
ATOM 3210 C C . SER A 1 462 ? -7.622 8.632 -56.847 1.00 71.88 462 SER A C 1
ATOM 3212 O O . SER A 1 462 ? -7.265 9.720 -56.400 1.00 71.88 462 SER A O 1
ATOM 3214 N N . ASN A 1 463 ? -8.896 8.372 -57.134 1.00 67.06 463 ASN A N 1
ATOM 3215 C CA . ASN A 1 463 ? -10.000 9.280 -56.867 1.00 67.06 463 ASN A CA 1
ATOM 3216 C C . ASN A 1 463 ? -11.278 8.535 -56.448 1.00 67.06 463 ASN A C 1
ATOM 3218 O O . ASN A 1 463 ? -11.432 7.336 -56.658 1.00 67.06 463 ASN A O 1
ATOM 3222 N N . ALA A 1 464 ? -12.204 9.301 -55.878 1.00 59.62 464 ALA A N 1
ATOM 3223 C CA . ALA A 1 464 ? -13.556 8.922 -55.472 1.00 59.62 464 ALA A CA 1
ATOM 3224 C C . ALA A 1 464 ? -14.312 7.981 -56.435 1.00 59.62 464 ALA A C 1
ATOM 3226 O O . ALA A 1 464 ? -15.015 7.064 -56.025 1.00 59.62 464 ALA A O 1
ATOM 3227 N N . ASN A 1 465 ? -14.161 8.206 -57.741 1.00 62.03 465 ASN A N 1
ATOM 3228 C CA . ASN A 1 465 ? -14.966 7.574 -58.780 1.00 62.03 465 ASN A CA 1
ATOM 3229 C C . ASN A 1 465 ? -14.218 6.483 -59.559 1.00 62.03 465 ASN A C 1
ATOM 3231 O O . ASN A 1 465 ? -14.754 5.973 -60.549 1.00 62.03 465 ASN A O 1
ATOM 3235 N N . ASP A 1 466 ? -13.004 6.128 -59.141 1.00 67.38 466 ASP A N 1
ATOM 3236 C CA . ASP A 1 466 ? -12.183 5.163 -59.857 1.00 67.38 466 ASP A CA 1
ATOM 3237 C C . ASP A 1 466 ? -12.702 3.736 -59.706 1.00 67.38 466 ASP A C 1
ATOM 3239 O O . ASP A 1 466 ? -13.134 3.283 -58.646 1.00 67.38 466 ASP A O 1
ATOM 3243 N N . LYS A 1 467 ? -12.600 3.005 -60.813 1.00 68.00 467 LYS A N 1
ATOM 3244 C CA . LYS A 1 467 ? -12.926 1.578 -60.929 1.00 68.00 467 LYS A CA 1
ATOM 3245 C C . LYS A 1 467 ? -11.693 0.681 -60.777 1.00 68.00 467 LYS A C 1
ATOM 3247 O O . LYS A 1 467 ? -11.770 -0.525 -60.995 1.00 68.00 467 LYS A O 1
ATOM 3252 N N . THR A 1 468 ? -10.547 1.282 -60.471 1.00 70.62 468 THR A N 1
ATOM 3253 C CA . THR A 1 468 ? -9.228 0.649 -60.497 1.00 70.62 468 THR A CA 1
ATOM 3254 C C . THR A 1 468 ? -8.521 0.871 -59.165 1.00 70.62 468 THR A C 1
ATOM 3256 O O . THR A 1 468 ? -8.092 1.995 -58.892 1.00 70.62 468 THR A O 1
ATOM 3259 N N . PRO A 1 469 ? -8.381 -0.183 -58.342 1.00 73.75 469 PRO A N 1
ATOM 3260 C CA . PRO A 1 469 ? -7.527 -0.164 -57.162 1.00 73.75 469 PRO A CA 1
ATOM 3261 C C . PRO A 1 469 ? -6.108 0.286 -57.495 1.00 73.75 469 PRO A C 1
ATOM 3263 O O . PRO A 1 469 ? -5.491 -0.241 -58.418 1.00 73.75 469 PRO A O 1
ATOM 3266 N N . THR A 1 470 ? -5.582 1.237 -56.731 1.00 75.31 470 THR A N 1
ATOM 3267 C CA . THR A 1 470 ? -4.214 1.745 -56.888 1.00 75.31 470 THR A CA 1
ATOM 3268 C C . THR A 1 470 ? -3.253 1.134 -55.879 1.00 75.31 470 THR A C 1
ATOM 3270 O O . THR A 1 470 ? -2.092 0.898 -56.204 1.00 75.31 470 THR A O 1
ATOM 3273 N N . SER A 1 471 ? -3.714 0.850 -54.661 1.00 77.50 471 SER A N 1
ATOM 3274 C CA . SER A 1 471 ? -2.912 0.186 -53.633 1.00 77.50 471 SER A CA 1
ATOM 3275 C C . SER A 1 471 ? -3.782 -0.471 -52.564 1.00 77.50 471 SER A C 1
ATOM 3277 O O . SER A 1 471 ? -5.006 -0.329 -52.543 1.00 77.50 471 SER A O 1
ATOM 3279 N N . MET A 1 472 ? -3.142 -1.229 -51.675 1.00 79.19 472 MET A N 1
ATOM 3280 C CA . MET A 1 472 ? -3.789 -1.938 -50.577 1.00 79.19 472 MET A CA 1
ATOM 3281 C C . MET A 1 472 ? -2.966 -1.763 -49.302 1.00 79.19 472 MET A C 1
ATOM 3283 O O . MET A 1 472 ? -1.741 -1.833 -49.347 1.00 79.19 472 MET A O 1
ATOM 3287 N N . SER A 1 473 ? -3.631 -1.565 -48.165 1.00 81.88 473 SER A N 1
ATOM 3288 C CA . SER A 1 473 ? -3.013 -1.624 -46.834 1.00 81.88 473 SER A CA 1
ATOM 3289 C C . SER A 1 473 ? -3.588 -2.790 -46.052 1.00 81.88 473 SER A C 1
ATOM 3291 O O . SER A 1 473 ? -4.780 -3.072 -46.148 1.00 81.88 473 SER A O 1
ATOM 3293 N N . VAL A 1 474 ? -2.749 -3.442 -45.256 1.00 86.44 474 VAL A N 1
ATOM 3294 C CA . VAL A 1 474 ? -3.153 -4.516 -44.355 1.00 86.44 474 VAL A CA 1
ATOM 3295 C C . VAL A 1 474 ? -3.437 -3.917 -42.977 1.00 86.44 474 VAL A C 1
ATOM 3297 O O . VAL A 1 474 ? -2.558 -3.313 -42.367 1.00 86.44 474 VAL A O 1
ATOM 3300 N N . GLN A 1 475 ? -4.665 -4.083 -42.484 1.00 85.12 475 GLN A N 1
ATOM 3301 C CA . GLN A 1 475 ? -5.075 -3.626 -41.148 1.00 85.12 475 GLN A CA 1
ATOM 3302 C C . GLN A 1 475 ? -5.129 -4.782 -40.152 1.00 85.12 475 GLN A C 1
ATOM 3304 O O . GLN A 1 475 ? -4.702 -4.640 -39.009 1.00 85.12 475 GLN A O 1
ATOM 3309 N N . ASN A 1 476 ? -5.618 -5.942 -40.589 1.00 88.06 476 ASN A N 1
ATOM 3310 C CA . ASN A 1 476 ? -5.559 -7.183 -39.838 1.00 88.06 476 ASN A CA 1
ATOM 3311 C C . ASN A 1 476 ? -4.942 -8.266 -40.734 1.00 88.06 476 ASN A C 1
ATOM 3313 O O . ASN A 1 476 ? -5.622 -8.784 -41.617 1.00 88.06 476 ASN A O 1
ATOM 3317 N N . PRO A 1 477 ? -3.670 -8.624 -40.530 1.00 88.44 477 PRO A N 1
ATOM 3318 C CA . PRO A 1 477 ? -2.914 -9.476 -41.446 1.00 88.44 477 PRO A CA 1
ATOM 3319 C C . PRO A 1 477 ? -3.303 -10.963 -41.412 1.00 88.44 477 PRO A C 1
ATOM 3321 O O . PRO A 1 477 ? -2.701 -11.766 -42.129 1.00 88.44 477 PRO A O 1
ATOM 3324 N N . GLY A 1 478 ? -4.293 -11.334 -40.593 1.00 86.00 478 GLY A N 1
ATOM 3325 C CA . GLY A 1 478 ? -4.736 -12.714 -40.412 1.00 86.00 478 GLY A CA 1
ATOM 3326 C C . GLY A 1 478 ? -3.738 -13.567 -39.620 1.00 86.00 478 GLY A C 1
ATOM 3327 O O . GLY A 1 478 ? -2.677 -13.100 -39.183 1.00 86.00 478 GLY A O 1
ATOM 3328 N N . TYR A 1 479 ? -4.104 -14.828 -39.386 1.00 87.50 479 TYR A N 1
ATOM 3329 C CA . TYR A 1 479 ? -3.227 -15.831 -38.782 1.00 87.50 479 TYR A CA 1
ATOM 3330 C C . TYR A 1 479 ? -3.476 -17.208 -39.398 1.00 87.50 479 TYR A C 1
ATOM 3332 O O . TYR A 1 479 ? -4.559 -17.760 -39.234 1.00 87.50 479 TYR A O 1
ATOM 3340 N N . ASP A 1 480 ? -2.474 -17.755 -40.084 1.00 85.69 480 ASP A N 1
ATOM 3341 C CA . ASP A 1 480 ? -2.485 -19.142 -40.563 1.00 85.69 480 ASP A CA 1
ATOM 3342 C C . ASP A 1 480 ? -1.054 -19.693 -40.651 1.00 85.69 480 AS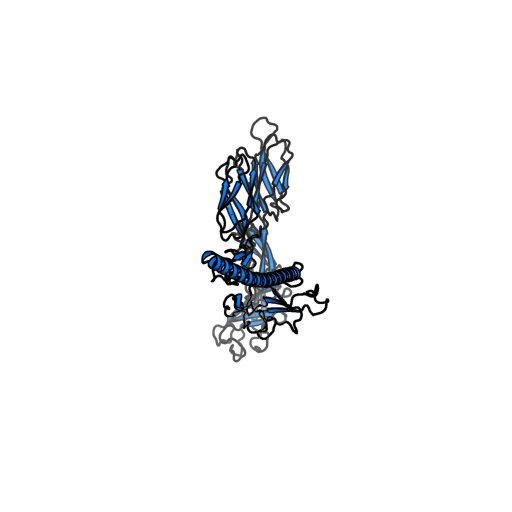P A C 1
ATOM 3344 O O . ASP A 1 480 ? -0.228 -19.220 -41.427 1.00 85.69 480 ASP A O 1
ATOM 3348 N N . THR A 1 481 ? -0.747 -20.711 -39.853 1.00 79.38 481 THR A N 1
ATOM 3349 C CA . THR A 1 481 ? 0.576 -21.356 -39.814 1.00 79.38 481 THR A CA 1
ATOM 3350 C C . THR A 1 481 ? 0.768 -22.422 -40.887 1.00 79.38 481 THR A C 1
ATOM 3352 O O . THR A 1 481 ? 1.896 -22.854 -41.114 1.00 79.38 481 THR A O 1
ATOM 3355 N N . THR A 1 482 ? -0.304 -22.860 -41.546 1.00 78.88 482 THR A N 1
ATOM 3356 C CA . THR A 1 482 ? -0.277 -23.997 -42.473 1.00 78.88 482 THR A CA 1
ATOM 3357 C C . THR A 1 482 ? -0.078 -23.583 -43.920 1.00 78.88 482 THR A C 1
ATOM 3359 O O . THR A 1 482 ? 0.461 -24.363 -44.703 1.00 78.88 482 THR A O 1
ATOM 3362 N N . GLY A 1 483 ? -0.450 -22.355 -44.291 1.00 72.19 483 GLY A N 1
ATOM 3363 C CA . GLY A 1 483 ? -0.410 -21.964 -45.693 1.00 72.19 483 GLY A CA 1
ATOM 3364 C C . GLY A 1 483 ? 0.359 -20.689 -46.038 1.00 72.19 483 GLY A C 1
ATOM 3365 O O . GLY A 1 483 ? 0.411 -20.336 -47.215 1.00 72.19 483 GLY A O 1
ATOM 3366 N N . TYR A 1 484 ? 1.009 -20.004 -45.100 1.00 84.94 484 TYR A N 1
ATOM 3367 C CA . TYR A 1 484 ? 1.905 -18.885 -45.436 1.00 84.94 484 TYR A CA 1
ATOM 3368 C C . TYR A 1 484 ? 3.374 -19.313 -45.618 1.00 84.94 484 TYR A C 1
ATOM 3370 O O . TYR A 1 484 ? 4.279 -18.584 -45.243 1.00 84.94 484 TYR A O 1
ATOM 3378 N N . SER A 1 485 ? 3.654 -20.480 -46.206 1.00 81.31 485 SER A N 1
ATOM 3379 C CA . SER A 1 485 ? 5.015 -21.050 -46.274 1.00 81.31 485 SER A CA 1
ATOM 3380 C C . SER A 1 485 ? 5.997 -20.291 -47.187 1.00 81.31 485 SER A C 1
ATOM 3382 O O . SER A 1 485 ? 7.186 -20.197 -46.868 1.00 81.31 485 SER A O 1
ATOM 3384 N N . ALA A 1 486 ? 5.523 -19.722 -48.300 1.00 85.50 486 ALA A N 1
ATOM 3385 C CA . ALA A 1 486 ? 6.343 -18.966 -49.251 1.00 85.50 486 ALA A CA 1
ATOM 3386 C C . ALA A 1 486 ? 6.529 -17.499 -48.822 1.00 85.50 486 ALA A C 1
ATOM 3388 O O . ALA A 1 486 ? 5.608 -16.895 -48.278 1.00 85.50 486 ALA A O 1
ATOM 3389 N N . ALA A 1 487 ? 7.704 -16.913 -49.094 1.00 86.62 487 ALA A N 1
ATOM 3390 C CA . ALA A 1 487 ? 8.009 -15.507 -48.784 1.00 86.62 487 ALA A CA 1
ATOM 3391 C C . ALA A 1 487 ? 7.094 -14.523 -49.523 1.00 86.62 487 ALA A C 1
ATOM 3393 O O . ALA A 1 487 ? 6.652 -13.524 -48.958 1.00 86.62 487 ALA A O 1
ATOM 3394 N N . THR A 1 488 ? 6.785 -14.843 -50.775 1.00 89.00 488 THR A N 1
ATOM 3395 C CA . THR A 1 488 ? 5.751 -14.183 -51.554 1.00 89.00 488 THR A CA 1
ATOM 3396 C C . THR A 1 488 ? 4.923 -15.222 -52.289 1.00 89.00 488 THR A C 1
ATOM 3398 O O . THR A 1 488 ? 5.398 -16.320 -52.588 1.00 89.00 488 THR A O 1
ATOM 3401 N N . PHE A 1 489 ? 3.676 -14.885 -52.585 1.00 85.81 489 PHE A N 1
ATOM 3402 C CA . PHE A 1 489 ? 2.867 -15.645 -53.527 1.00 85.81 489 PHE A CA 1
ATOM 3403 C C . PHE A 1 489 ? 1.910 -14.715 -54.262 1.00 85.81 489 PHE A C 1
ATOM 3405 O O . PHE A 1 489 ? 1.469 -13.694 -53.729 1.00 85.81 489 PHE A O 1
ATOM 3412 N N . THR A 1 490 ? 1.586 -15.088 -55.494 1.00 84.31 490 THR A N 1
ATOM 3413 C CA . THR A 1 490 ? 0.569 -14.404 -56.283 1.00 84.31 490 THR A CA 1
ATOM 3414 C C . THR A 1 490 ? -0.753 -15.132 -56.110 1.00 84.31 490 THR A C 1
ATOM 3416 O O . THR A 1 490 ? -0.818 -16.350 -56.260 1.00 84.31 490 THR A O 1
ATOM 3419 N N . SER A 1 491 ? -1.807 -14.395 -55.783 1.00 77.50 491 SER A N 1
ATOM 3420 C CA . SER A 1 491 ? -3.159 -14.942 -55.712 1.00 77.50 491 SER A CA 1
ATOM 3421 C C . SER A 1 491 ? -4.162 -13.913 -56.187 1.00 77.50 491 SER A C 1
ATOM 3423 O O . SER A 1 491 ? -3.953 -12.706 -56.053 1.00 77.50 491 SER A O 1
ATOM 3425 N N . ASN A 1 492 ? -5.286 -14.408 -56.687 1.00 76.25 492 ASN A N 1
ATOM 3426 C CA . ASN A 1 492 ? -6.488 -13.602 -56.765 1.00 76.25 492 ASN A CA 1
ATOM 3427 C C . ASN A 1 492 ? -7.069 -13.510 -55.355 1.00 76.25 492 ASN A C 1
ATOM 3429 O O . ASN A 1 492 ? -7.200 -14.530 -54.667 1.00 76.25 492 ASN A O 1
ATOM 3433 N N . LEU A 1 493 ? -7.339 -12.291 -54.903 1.00 72.19 493 LEU A N 1
ATOM 3434 C CA . LEU A 1 493 ? -8.053 -12.074 -53.654 1.00 72.19 493 LEU A CA 1
ATOM 3435 C C . LEU A 1 493 ? -9.548 -12.081 -53.927 1.00 72.19 493 LEU A C 1
ATOM 3437 O O . LEU A 1 493 ? -10.042 -11.296 -54.737 1.00 72.19 493 LEU A O 1
ATOM 3441 N N . GLN A 1 494 ? -10.254 -12.948 -53.213 1.00 71.12 494 GLN A N 1
ATOM 3442 C CA . GLN A 1 494 ? -11.703 -12.912 -53.128 1.00 71.12 494 GLN A CA 1
ATOM 3443 C C . GLN A 1 494 ? -12.080 -12.038 -51.942 1.00 71.12 494 GLN A C 1
ATOM 3445 O O . GLN A 1 494 ? -11.412 -12.049 -50.916 1.00 71.12 494 GLN A O 1
ATOM 3450 N N . LEU A 1 495 ? -13.134 -11.251 -52.073 1.00 69.12 495 LEU A N 1
ATOM 3451 C CA . LEU A 1 495 ? -13.623 -10.460 -50.957 1.00 69.12 495 LEU A CA 1
ATOM 3452 C C . LEU A 1 495 ? -14.719 -11.254 -50.234 1.00 69.12 495 LEU A C 1
ATOM 3454 O O . LEU A 1 495 ? -15.649 -11.732 -50.889 1.00 69.12 495 LEU A O 1
ATOM 3458 N N . SER A 1 496 ? -14.639 -11.400 -48.911 1.00 62.53 496 SER A N 1
ATOM 3459 C CA . SER A 1 496 ? -15.653 -12.132 -48.140 1.00 62.53 496 SER A CA 1
ATOM 3460 C C . SER A 1 496 ? -16.794 -11.209 -47.692 1.00 62.53 496 SER A C 1
ATOM 3462 O O . SER A 1 496 ? -16.555 -10.087 -47.249 1.00 62.53 496 SER A O 1
ATOM 3464 N N . GLY A 1 497 ? -18.052 -11.665 -47.822 1.00 55.16 497 GLY A N 1
ATOM 3465 C CA . GLY A 1 497 ? -19.225 -10.943 -47.292 1.00 55.16 497 GLY A CA 1
ATOM 3466 C C . GLY A 1 497 ? -20.233 -10.344 -48.287 1.00 55.16 497 GLY A C 1
ATOM 3467 O O . GLY A 1 497 ? -20.991 -9.470 -47.892 1.00 55.16 497 GLY A O 1
ATOM 3468 N N . GLY A 1 498 ? -20.301 -10.825 -49.535 1.00 53.81 498 GLY A N 1
ATOM 3469 C CA . GLY A 1 498 ? -21.497 -10.712 -50.392 1.00 53.81 498 GLY A CA 1
ATOM 3470 C C . GLY A 1 498 ? -21.967 -9.300 -50.792 1.00 53.81 498 GLY A C 1
ATOM 3471 O O . GLY A 1 498 ? -22.923 -8.800 -50.218 1.00 53.81 498 GLY A O 1
ATOM 3472 N N . ALA A 1 499 ? -21.353 -8.725 -51.836 1.00 47.94 499 ALA A N 1
ATOM 3473 C CA . ALA A 1 499 ? -21.943 -7.780 -52.820 1.00 47.94 499 ALA A CA 1
ATOM 3474 C C . ALA A 1 499 ? -20.936 -7.347 -53.923 1.00 47.94 499 ALA A C 1
ATOM 3476 O O . ALA A 1 499 ? -21.179 -6.384 -54.643 1.00 47.94 499 ALA A O 1
ATOM 3477 N N . TRP A 1 500 ? -19.778 -8.012 -54.060 1.00 55.31 500 TRP A N 1
ATOM 3478 C CA . TRP A 1 500 ? -18.631 -7.507 -54.834 1.00 55.31 500 TRP A CA 1
ATOM 3479 C C . TRP A 1 500 ? -18.170 -8.483 -55.935 1.00 55.31 500 TRP A C 1
ATOM 3481 O O . TRP A 1 500 ? -16.990 -8.820 -56.027 1.00 55.31 500 TRP A O 1
ATOM 3491 N N . ALA A 1 501 ? -19.105 -8.975 -56.754 1.00 51.91 501 ALA A N 1
ATOM 3492 C CA . ALA A 1 501 ? -18.849 -10.019 -57.757 1.00 51.91 501 ALA A CA 1
ATOM 3493 C C . ALA A 1 501 ? -17.841 -9.605 -58.856 1.00 51.91 501 ALA A C 1
ATOM 3495 O O . ALA A 1 501 ? -17.166 -10.456 -59.431 1.00 51.91 501 ALA A O 1
ATOM 3496 N N . ASP A 1 502 ? -17.691 -8.304 -59.116 1.00 55.25 502 ASP A N 1
ATOM 3497 C CA . ASP A 1 502 ? -16.998 -7.776 -60.298 1.00 55.25 502 ASP A CA 1
ATOM 3498 C C . ASP A 1 502 ? -15.536 -7.351 -60.046 1.00 55.25 502 ASP A C 1
ATOM 3500 O O . ASP A 1 502 ? -14.801 -7.124 -61.004 1.00 55.25 502 ASP A O 1
ATOM 3504 N N . CYS A 1 503 ? -15.088 -7.273 -58.783 1.00 58.97 503 CYS A N 1
ATOM 3505 C CA . CYS A 1 503 ? -13.676 -7.048 -58.414 1.00 58.97 503 CYS A CA 1
ATOM 3506 C C . CYS A 1 503 ? -12.992 -8.322 -57.861 1.00 58.97 503 CYS A C 1
ATOM 3508 O O . CYS A 1 503 ? -11.887 -8.244 -57.332 1.00 58.97 503 CYS A O 1
ATOM 3510 N N . GLY A 1 504 ? -13.623 -9.499 -57.951 1.00 58.94 504 GLY A N 1
ATOM 3511 C CA . GLY A 1 504 ? -13.181 -10.733 -57.274 1.00 58.94 504 GLY A CA 1
ATOM 3512 C C . GLY A 1 504 ? -11.883 -11.385 -57.781 1.00 58.94 504 GLY A C 1
ATOM 3513 O O . GLY A 1 504 ? -11.521 -12.450 -57.294 1.00 58.94 504 GLY A O 1
ATOM 3514 N N . ASN A 1 505 ? -11.192 -10.770 -58.747 1.00 65.56 505 ASN A N 1
ATOM 3515 C CA . ASN A 1 505 ? -9.944 -11.266 -59.336 1.00 65.56 505 ASN A CA 1
ATOM 3516 C C . ASN A 1 505 ? -8.830 -10.207 -59.313 1.00 65.56 505 ASN A C 1
ATOM 3518 O O . ASN A 1 505 ? -8.060 -10.094 -60.267 1.00 65.56 505 ASN A O 1
ATOM 3522 N N . ILE A 1 506 ? -8.740 -9.393 -58.256 1.00 71.69 506 ILE A N 1
ATOM 3523 C CA . ILE A 1 506 ? -7.561 -8.536 -58.077 1.00 71.69 506 ILE A CA 1
ATOM 3524 C C . ILE A 1 506 ? -6.369 -9.459 -57.825 1.00 71.69 506 ILE A C 1
ATOM 3526 O O . ILE A 1 506 ? -6.293 -10.127 -56.790 1.00 71.69 506 ILE A O 1
ATOM 3530 N N . THR A 1 507 ? -5.450 -9.508 -58.788 1.00 78.56 507 THR A N 1
ATOM 3531 C CA . THR A 1 507 ? -4.207 -10.257 -58.644 1.00 78.56 507 THR A CA 1
ATOM 3532 C C . THR A 1 507 ? -3.240 -9.427 -57.821 1.00 78.56 507 THR A C 1
ATOM 3534 O O . THR A 1 507 ? -2.800 -8.351 -58.241 1.00 78.56 507 THR A O 1
ATOM 3537 N N . VAL A 1 508 ? -2.884 -9.950 -56.656 1.00 80.50 508 VAL A N 1
ATOM 3538 C CA . VAL A 1 508 ? -1.888 -9.343 -55.780 1.00 80.50 508 VAL A CA 1
ATOM 3539 C C . VAL A 1 508 ? -0.688 -10.254 -55.648 1.00 80.50 508 VAL A C 1
ATOM 3541 O O . VAL A 1 508 ? -0.812 -11.479 -55.668 1.00 80.50 508 VAL A O 1
ATOM 3544 N N . THR A 1 509 ? 0.464 -9.643 -55.426 1.00 87.25 509 THR A N 1
ATOM 3545 C CA . THR A 1 509 ? 1.606 -10.318 -54.826 1.00 87.25 509 THR A CA 1
ATOM 3546 C C . THR A 1 509 ? 1.578 -10.026 -53.334 1.00 87.25 509 THR A C 1
ATOM 3548 O O . THR A 1 509 ? 1.757 -8.879 -52.910 1.00 87.25 509 THR A O 1
ATOM 3551 N N . ALA A 1 510 ? 1.301 -11.067 -52.549 1.00 86.62 510 ALA A N 1
ATOM 3552 C CA . ALA A 1 510 ? 1.299 -11.013 -51.099 1.00 86.62 510 ALA A CA 1
ATOM 3553 C C . ALA A 1 510 ? 2.683 -11.355 -50.561 1.00 86.62 510 ALA A C 1
ATOM 3555 O O . ALA A 1 510 ? 3.242 -12.390 -50.918 1.00 86.62 510 ALA A O 1
ATOM 3556 N N . THR A 1 511 ? 3.209 -10.505 -49.684 1.00 90.62 511 THR A N 1
ATOM 3557 C CA . THR A 1 511 ? 4.422 -10.779 -48.910 1.00 90.62 511 THR A CA 1
ATOM 3558 C C . THR A 1 511 ? 4.009 -11.313 -47.552 1.00 90.62 511 THR A C 1
ATOM 3560 O O . THR A 1 511 ? 3.282 -10.647 -46.809 1.00 90.62 511 THR A O 1
ATOM 3563 N N . THR A 1 512 ? 4.456 -12.518 -47.219 1.00 91.50 512 THR A N 1
ATOM 3564 C CA . THR A 1 512 ? 4.187 -13.123 -45.915 1.00 91.50 512 THR A CA 1
ATOM 3565 C C . THR A 1 512 ? 5.184 -12.615 -44.882 1.00 91.50 512 THR A C 1
ATOM 3567 O O . THR A 1 512 ? 6.346 -12.336 -45.184 1.00 91.50 512 THR A O 1
ATOM 3570 N N . GLY A 1 513 ? 4.724 -12.497 -43.645 1.00 93.12 513 GLY A N 1
ATOM 3571 C CA . GLY A 1 513 ? 5.546 -12.127 -42.507 1.00 93.12 513 GLY A CA 1
ATOM 3572 C C . GLY A 1 513 ? 5.374 -13.091 -41.344 1.00 93.12 513 GLY A C 1
ATOM 3573 O O . GLY A 1 513 ? 4.746 -14.152 -41.435 1.00 93.12 513 GLY A O 1
ATOM 3574 N N . TYR A 1 514 ? 5.956 -12.692 -40.227 1.00 93.62 514 TYR A N 1
ATOM 3575 C CA . TYR A 1 514 ? 6.040 -13.468 -39.008 1.00 93.62 514 TYR A CA 1
ATOM 3576 C C . TYR A 1 514 ? 5.345 -12.742 -37.866 1.00 93.62 514 TYR A C 1
ATOM 3578 O O . TYR A 1 514 ? 5.248 -11.514 -37.843 1.00 93.62 514 TYR A O 1
ATOM 3586 N N . ARG A 1 515 ? 4.924 -13.526 -36.879 1.00 91.81 515 ARG A N 1
ATOM 3587 C CA . ARG A 1 515 ? 4.545 -13.026 -35.560 1.00 91.81 515 ARG A CA 1
ATOM 3588 C C . ARG A 1 515 ? 5.726 -13.143 -34.606 1.00 91.81 515 ARG A C 1
ATOM 3590 O O . ARG A 1 515 ? 6.651 -13.922 -34.845 1.00 91.81 515 ARG A O 1
ATOM 3597 N N . ILE A 1 516 ? 5.685 -12.377 -33.524 1.00 92.69 516 ILE A N 1
ATOM 3598 C CA . ILE A 1 516 ? 6.693 -12.460 -32.466 1.00 92.69 516 ILE A CA 1
ATOM 3599 C C . ILE A 1 516 ? 6.537 -13.787 -31.722 1.00 92.69 516 ILE A C 1
ATOM 3601 O O . ILE A 1 516 ? 5.426 -14.178 -31.368 1.00 92.69 516 ILE A O 1
ATOM 3605 N N . ALA A 1 517 ? 7.659 -14.464 -31.491 1.00 91.94 517 ALA A N 1
ATOM 3606 C CA . ALA A 1 517 ? 7.737 -15.682 -30.694 1.00 91.94 517 ALA A CA 1
ATOM 3607 C C . ALA A 1 517 ? 8.297 -15.409 -29.295 1.00 91.94 517 ALA A C 1
ATOM 3609 O O . ALA A 1 517 ? 7.760 -15.902 -28.306 1.00 91.94 517 ALA A O 1
ATOM 3610 N N . SER A 1 518 ? 9.359 -14.612 -29.198 1.00 91.75 518 SER A N 1
ATOM 3611 C CA . SER A 1 518 ? 9.976 -14.251 -27.922 1.00 91.75 518 SER A CA 1
ATOM 3612 C C . SER A 1 518 ? 10.664 -12.890 -28.000 1.00 91.75 518 SER A C 1
ATOM 3614 O O . SER A 1 518 ? 10.712 -12.259 -29.057 1.00 91.75 518 SER A O 1
ATOM 3616 N N . ILE A 1 519 ? 11.170 -12.416 -26.863 1.00 92.12 519 ILE A N 1
ATOM 3617 C CA . ILE A 1 519 ? 11.955 -11.187 -26.760 1.00 92.12 519 ILE A CA 1
ATOM 3618 C C . ILE A 1 519 ? 13.247 -11.512 -26.023 1.00 92.12 519 ILE A C 1
ATOM 3620 O O . ILE A 1 519 ? 13.219 -12.083 -24.934 1.00 92.12 519 ILE A O 1
ATOM 3624 N N . ASN A 1 520 ? 14.370 -11.110 -26.610 1.00 91.12 520 ASN A N 1
ATOM 3625 C CA . ASN A 1 520 ? 15.683 -11.234 -25.999 1.00 91.12 520 ASN A CA 1
ATOM 3626 C C . ASN A 1 520 ? 16.103 -9.877 -25.444 1.00 91.12 520 ASN A C 1
ATOM 3628 O O . ASN A 1 520 ? 16.219 -8.899 -26.181 1.00 91.12 520 ASN A O 1
ATOM 3632 N N . VAL A 1 521 ? 16.350 -9.814 -24.138 1.00 88.25 521 VAL A N 1
ATOM 3633 C CA . VAL A 1 521 ? 16.895 -8.612 -23.503 1.00 88.25 521 VAL A CA 1
ATOM 3634 C C . VAL A 1 521 ? 18.354 -8.454 -23.933 1.00 88.25 521 VAL A C 1
ATOM 3636 O O . VAL A 1 521 ? 19.175 -9.330 -23.676 1.00 88.25 521 VAL A O 1
ATOM 3639 N N . THR A 1 522 ? 18.673 -7.347 -24.602 1.00 84.38 522 THR A N 1
ATOM 3640 C CA . THR A 1 522 ? 20.030 -7.035 -25.081 1.00 84.38 522 THR A CA 1
ATOM 3641 C C . THR A 1 522 ? 20.816 -6.203 -24.075 1.00 84.38 522 THR A C 1
ATOM 3643 O O . THR A 1 522 ? 22.029 -6.342 -23.972 1.00 84.38 522 THR A O 1
ATOM 3646 N N . ASN A 1 523 ? 20.127 -5.365 -23.301 1.00 80.44 523 ASN A N 1
ATOM 3647 C CA . ASN A 1 523 ? 20.662 -4.696 -22.123 1.00 80.44 523 ASN A CA 1
ATOM 3648 C C . ASN A 1 523 ? 19.539 -4.610 -21.091 1.00 80.44 523 ASN A C 1
ATOM 3650 O O . ASN A 1 523 ? 18.458 -4.124 -21.408 1.00 80.44 523 ASN A O 1
ATOM 3654 N N . GLY A 1 524 ? 19.773 -5.063 -19.863 1.00 77.38 524 GLY A N 1
ATOM 3655 C CA . GLY A 1 524 ? 18.769 -4.963 -18.806 1.00 77.38 524 GLY A CA 1
ATOM 3656 C C . GLY A 1 524 ? 18.554 -3.541 -18.281 1.00 77.38 524 GLY A C 1
ATOM 3657 O O . GLY A 1 524 ? 17.606 -3.304 -17.534 1.00 77.38 524 GLY A O 1
ATOM 3658 N N . GLY A 1 525 ? 19.419 -2.598 -18.654 1.00 76.81 525 GLY A N 1
ATOM 3659 C CA . GLY A 1 525 ? 19.452 -1.265 -18.070 1.00 76.81 525 GLY A CA 1
ATOM 3660 C C . GLY A 1 525 ? 19.789 -1.308 -16.582 1.00 76.81 525 GLY A C 1
ATOM 3661 O O . GLY A 1 525 ? 20.339 -2.284 -16.073 1.00 76.81 525 GLY A O 1
ATOM 3662 N N . SER A 1 526 ? 19.455 -0.238 -15.875 1.00 64.88 526 SER A N 1
ATOM 3663 C CA . SER A 1 526 ? 19.652 -0.140 -14.430 1.00 64.88 526 SER A CA 1
ATOM 3664 C C . SER A 1 526 ? 18.636 0.813 -13.802 1.00 64.88 526 SER A C 1
ATOM 3666 O O . SER A 1 526 ? 17.949 1.569 -14.493 1.00 64.88 526 SER A O 1
ATOM 3668 N N . GLY A 1 527 ? 18.521 0.774 -12.474 1.00 63.53 527 GLY A N 1
ATOM 3669 C CA . GLY A 1 527 ? 17.671 1.712 -11.738 1.00 63.53 527 GLY A CA 1
ATOM 3670 C C . GLY A 1 527 ? 16.198 1.303 -11.627 1.00 63.53 527 GLY A C 1
ATOM 3671 O O . GLY A 1 527 ? 15.409 2.090 -11.117 1.00 63.53 527 GLY A O 1
ATOM 3672 N N . TYR A 1 528 ? 15.796 0.104 -12.069 1.00 65.94 528 TYR A N 1
ATOM 3673 C CA . TYR A 1 528 ? 14.385 -0.296 -12.049 1.00 65.94 528 TYR A CA 1
ATOM 3674 C C . TYR A 1 528 ? 13.930 -0.690 -10.640 1.00 65.94 528 TYR A C 1
ATOM 3676 O O . TYR A 1 528 ? 14.251 -1.769 -10.152 1.00 65.94 528 TYR A O 1
ATOM 3684 N N . THR A 1 529 ? 13.168 0.177 -9.981 1.00 63.47 529 THR A N 1
ATOM 3685 C CA . THR A 1 529 ? 12.612 -0.037 -8.633 1.00 63.47 529 THR A CA 1
ATOM 3686 C C . THR A 1 529 ? 11.251 -0.736 -8.647 1.00 63.47 529 THR A C 1
ATOM 3688 O O . THR A 1 529 ? 10.782 -1.222 -7.621 1.00 63.47 529 THR A O 1
ATOM 3691 N N . SER A 1 530 ? 10.614 -0.820 -9.816 1.00 70.06 530 SER A N 1
ATOM 3692 C CA . SER A 1 530 ? 9.412 -1.619 -10.075 1.00 70.06 530 SER A CA 1
ATOM 3693 C C . SER A 1 530 ? 9.443 -2.165 -11.503 1.00 70.06 530 SER A C 1
ATOM 3695 O O . SER A 1 530 ? 10.220 -1.698 -12.338 1.00 70.06 530 SER A O 1
ATOM 3697 N N . VAL A 1 531 ? 8.634 -3.191 -11.782 1.00 77.00 531 VAL A N 1
ATOM 3698 C CA . VAL A 1 531 ? 8.613 -3.847 -13.097 1.00 77.00 531 VAL A CA 1
ATOM 3699 C C . VAL A 1 531 ? 8.191 -2.834 -14.175 1.00 77.00 531 VAL A C 1
ATOM 3701 O O . VAL A 1 531 ? 7.082 -2.300 -14.092 1.00 77.00 531 VAL A O 1
ATOM 3704 N N . PRO A 1 532 ? 9.036 -2.544 -15.183 1.00 82.06 532 PRO A N 1
ATOM 3705 C CA . PRO A 1 532 ? 8.663 -1.643 -16.263 1.00 82.06 532 PRO A CA 1
ATOM 3706 C C . PRO A 1 532 ? 7.646 -2.304 -17.196 1.00 82.06 532 PRO A C 1
ATOM 3708 O O . PRO A 1 532 ? 7.617 -3.523 -17.368 1.00 82.06 532 PRO A O 1
ATOM 3711 N N . THR A 1 533 ? 6.837 -1.485 -17.862 1.00 85.75 533 THR A N 1
ATOM 3712 C CA . THR A 1 533 ? 5.961 -1.957 -18.939 1.00 85.75 533 THR A CA 1
ATOM 3713 C C . THR A 1 533 ? 6.787 -2.142 -20.208 1.00 85.75 533 THR A C 1
ATOM 3715 O O . THR A 1 533 ? 7.402 -1.183 -20.678 1.00 85.75 533 THR A O 1
ATOM 3718 N N . ALA A 1 534 ? 6.797 -3.357 -20.762 1.00 87.38 534 ALA A N 1
ATOM 3719 C CA . ALA A 1 534 ? 7.396 -3.654 -22.060 1.00 87.38 534 ALA A CA 1
ATOM 3720 C C . ALA A 1 534 ? 6.342 -3.468 -23.162 1.00 87.38 534 ALA A C 1
ATOM 3722 O O . ALA A 1 534 ? 5.382 -4.233 -23.250 1.00 87.38 534 ALA A O 1
ATOM 3723 N N . SER A 1 535 ? 6.512 -2.439 -23.989 1.00 87.25 535 SER A N 1
ATOM 3724 C CA . SER A 1 535 ? 5.645 -2.153 -25.132 1.00 87.25 535 SER A CA 1
ATOM 3725 C C . SER A 1 535 ? 6.297 -2.645 -26.412 1.00 87.25 535 SER A C 1
ATOM 3727 O O . SER A 1 535 ? 7.476 -2.392 -26.655 1.00 87.25 535 SER A O 1
ATOM 3729 N N . ILE A 1 536 ? 5.520 -3.336 -27.240 1.00 90.12 536 ILE A N 1
ATOM 3730 C CA . ILE A 1 536 ? 5.989 -3.884 -28.508 1.00 90.12 536 ILE A CA 1
ATOM 3731 C C . ILE A 1 536 ? 5.178 -3.231 -29.619 1.00 90.12 536 ILE A C 1
ATOM 3733 O O . ILE A 1 536 ? 3.950 -3.319 -29.643 1.00 90.12 536 ILE A O 1
ATOM 3737 N N . THR A 1 537 ? 5.860 -2.524 -30.510 1.00 87.19 537 THR A N 1
ATOM 3738 C CA . THR A 1 537 ? 5.250 -1.750 -31.594 1.00 87.19 537 THR A CA 1
ATOM 3739 C C . THR A 1 537 ? 5.964 -2.016 -32.921 1.00 87.19 537 THR A C 1
ATOM 3741 O O . THR A 1 537 ? 6.833 -2.887 -33.009 1.00 87.19 537 THR A O 1
ATOM 3744 N N . GLY A 1 538 ? 5.557 -1.314 -33.981 1.00 86.56 538 GLY A N 1
ATOM 3745 C CA . GLY A 1 538 ? 6.027 -1.562 -35.344 1.00 86.56 538 GLY A CA 1
ATOM 3746 C C . GLY A 1 538 ? 5.266 -2.695 -36.039 1.00 86.56 538 GLY A C 1
ATOM 3747 O O . GLY A 1 538 ? 4.244 -3.171 -35.540 1.00 86.56 538 GLY A O 1
ATOM 3748 N N . GLY A 1 539 ? 5.759 -3.115 -37.205 1.00 86.88 539 GLY A N 1
ATOM 3749 C CA . GLY A 1 539 ? 5.040 -4.033 -38.094 1.00 86.88 539 GLY A CA 1
ATOM 3750 C C . GLY A 1 539 ? 3.738 -3.445 -38.660 1.00 86.88 539 GLY A C 1
ATOM 3751 O O . GLY A 1 539 ? 3.458 -2.253 -38.523 1.00 86.88 539 GLY A O 1
ATOM 3752 N N . VAL A 1 540 ? 2.937 -4.289 -39.315 1.00 86.69 540 VAL A N 1
ATOM 3753 C CA . VAL A 1 540 ? 1.596 -3.931 -39.813 1.00 86.69 540 VAL A CA 1
ATOM 3754 C C . VAL A 1 540 ? 0.512 -4.588 -38.962 1.00 86.69 540 VAL A C 1
ATOM 3756 O O . VAL A 1 540 ? 0.641 -5.752 -38.591 1.00 86.69 540 VAL A O 1
ATOM 3759 N N . GLY A 1 541 ? -0.565 -3.864 -38.654 1.00 82.12 541 GLY A N 1
ATOM 3760 C CA . GLY A 1 541 ? -1.688 -4.370 -37.858 1.00 82.12 541 GLY A CA 1
ATOM 3761 C C . GLY A 1 541 ? -2.244 -3.323 -36.889 1.00 82.12 541 GLY A C 1
ATOM 3762 O O . GLY A 1 541 ? -1.469 -2.667 -36.199 1.00 82.12 541 GLY A O 1
ATOM 3763 N N . SER A 1 542 ? -3.569 -3.157 -36.812 1.00 69.94 542 SER A N 1
ATOM 3764 C CA . SER A 1 542 ? -4.198 -2.039 -36.078 1.00 69.94 542 SER A CA 1
ATOM 3765 C C . SER A 1 542 ? -5.113 -2.429 -34.910 1.00 69.94 542 SER A C 1
ATOM 3767 O O . SER A 1 542 ? -5.637 -1.541 -34.245 1.00 69.94 542 SER A O 1
ATOM 3769 N N . THR A 1 543 ? -5.339 -3.721 -34.651 1.00 70.62 543 THR A N 1
ATOM 3770 C CA . THR A 1 543 ? -6.358 -4.174 -33.680 1.00 70.62 543 THR A CA 1
ATOM 3771 C C . THR A 1 543 ? -5.819 -4.512 -32.287 1.00 70.62 543 THR A C 1
ATOM 3773 O O . THR A 1 543 ? -6.486 -4.213 -31.302 1.00 70.62 543 THR A O 1
ATOM 3776 N N . SER A 1 544 ? -4.628 -5.107 -32.163 1.00 82.25 544 SER A N 1
ATOM 3777 C CA . SER A 1 544 ? -4.024 -5.406 -30.852 1.00 82.25 544 SER A CA 1
ATOM 3778 C C . SER A 1 544 ? -2.508 -5.538 -30.951 1.00 82.25 544 SER A C 1
ATOM 3780 O O . SER A 1 544 ? -2.046 -6.391 -31.708 1.00 82.25 544 SER A O 1
ATOM 3782 N N . ASN A 1 545 ? -1.747 -4.726 -30.211 1.00 85.25 545 ASN A N 1
ATOM 3783 C CA . ASN A 1 545 ? -0.286 -4.861 -30.081 1.00 85.25 545 ASN A CA 1
ATOM 3784 C C . ASN A 1 545 ? 0.102 -6.161 -29.360 1.00 85.25 545 ASN A C 1
ATOM 3786 O O . ASN A 1 545 ? -0.710 -6.673 -28.581 1.00 85.25 545 ASN A O 1
ATOM 3790 N N . PRO A 1 546 ? 1.314 -6.705 -29.575 1.00 86.94 546 PRO A N 1
ATOM 3791 C CA . PRO A 1 546 ? 1.787 -7.834 -28.798 1.00 86.94 546 PRO A CA 1
ATOM 3792 C C . PRO A 1 546 ? 1.970 -7.366 -27.354 1.00 86.94 546 PRO A C 1
ATOM 3794 O O . PRO A 1 546 ? 2.424 -6.246 -27.101 1.00 86.94 546 PRO A O 1
ATOM 3797 N N . THR A 1 547 ? 1.609 -8.212 -26.400 1.00 85.81 547 THR A N 1
ATOM 3798 C CA . THR A 1 547 ? 1.744 -7.912 -24.974 1.00 85.81 547 THR A CA 1
ATOM 3799 C C . THR A 1 547 ? 2.864 -8.748 -24.383 1.00 85.81 547 THR A C 1
ATOM 3801 O O . THR A 1 547 ? 3.022 -9.924 -24.721 1.00 85.81 547 THR A O 1
ATOM 3804 N N . ALA A 1 548 ? 3.638 -8.153 -23.481 1.00 86.06 548 ALA A N 1
ATOM 3805 C CA . ALA A 1 548 ? 4.670 -8.857 -22.741 1.00 86.06 548 ALA A CA 1
ATOM 3806 C C . ALA A 1 548 ? 4.802 -8.332 -21.313 1.00 86.06 548 ALA A C 1
ATOM 3808 O O . ALA A 1 548 ? 4.514 -7.171 -21.023 1.00 86.06 548 ALA A O 1
ATOM 3809 N N . THR A 1 549 ? 5.271 -9.200 -20.426 1.00 85.50 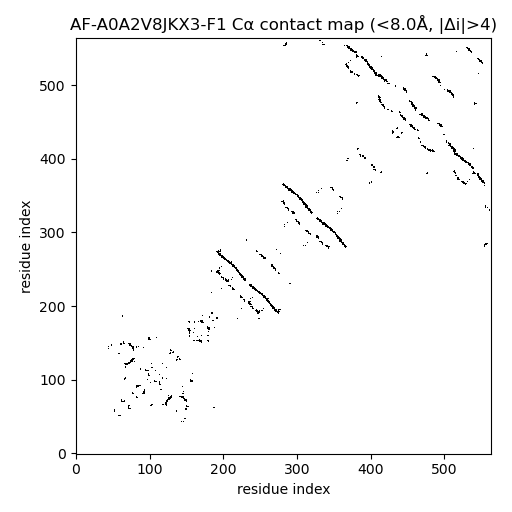549 THR A N 1
ATOM 3810 C CA . THR A 1 549 ? 5.600 -8.866 -19.040 1.00 85.50 549 THR A CA 1
ATOM 3811 C C . THR A 1 549 ? 7.106 -8.937 -18.853 1.00 85.50 549 THR A C 1
ATOM 3813 O O . THR A 1 549 ? 7.717 -9.964 -19.154 1.00 85.50 549 THR A O 1
ATOM 3816 N N . ALA A 1 550 ? 7.705 -7.854 -18.361 1.00 84.00 550 ALA A N 1
ATOM 3817 C CA . ALA A 1 550 ? 9.106 -7.847 -17.964 1.00 84.00 550 ALA A CA 1
ATOM 3818 C C . ALA A 1 550 ? 9.277 -8.492 -16.580 1.00 84.00 550 ALA A C 1
ATOM 3820 O O . ALA A 1 550 ? 8.382 -8.418 -15.739 1.00 84.00 550 ALA A O 1
ATOM 3821 N N . ALA A 1 551 ? 10.445 -9.069 -16.325 1.00 80.56 551 ALA A N 1
ATOM 3822 C CA . ALA A 1 551 ? 10.892 -9.420 -14.986 1.00 80.56 551 ALA A CA 1
ATOM 3823 C C . ALA A 1 551 ? 12.185 -8.675 -14.663 1.00 80.56 551 ALA A C 1
ATOM 3825 O O . ALA A 1 551 ? 13.012 -8.413 -15.543 1.00 80.56 551 ALA A O 1
ATOM 3826 N N . LEU A 1 552 ? 12.354 -8.351 -13.384 1.00 73.50 552 LEU A N 1
ATOM 3827 C CA . LEU A 1 552 ? 13.580 -7.761 -12.876 1.00 73.50 552 LEU A CA 1
ATOM 3828 C C . LEU A 1 552 ? 14.494 -8.853 -12.331 1.00 73.50 552 LEU A C 1
ATOM 3830 O O . LEU A 1 552 ? 14.057 -9.753 -11.618 1.00 73.50 552 LEU A O 1
ATOM 3834 N N . GLY A 1 553 ? 15.775 -8.744 -12.647 1.00 62.84 553 GLY A N 1
ATOM 3835 C CA . GLY A 1 553 ? 16.840 -9.311 -11.833 1.00 62.84 553 GLY A CA 1
ATOM 3836 C C . GLY A 1 553 ? 17.697 -8.182 -11.300 1.00 62.84 553 GLY A C 1
ATOM 3837 O O . GLY A 1 553 ? 17.644 -7.063 -11.788 1.00 62.84 553 GLY A O 1
ATOM 3838 N N . TYR A 1 554 ? 18.458 -8.451 -10.259 1.00 60.22 554 TYR A N 1
ATOM 3839 C CA . TYR A 1 554 ? 19.214 -7.421 -9.565 1.00 60.22 554 TYR A CA 1
ATOM 3840 C C . TYR A 1 554 ? 20.692 -7.749 -9.757 1.00 60.22 554 TYR A C 1
ATOM 3842 O O . TYR A 1 554 ? 21.148 -8.768 -9.229 1.00 60.22 554 TYR A O 1
ATOM 3850 N N . PRO A 1 555 ? 21.428 -6.971 -10.569 1.00 49.25 555 PRO A N 1
ATOM 3851 C CA . PRO A 1 555 ? 22.801 -7.299 -10.886 1.00 49.25 555 PRO A CA 1
ATOM 3852 C C . PRO A 1 555 ? 23.683 -6.999 -9.674 1.00 49.25 555 PRO A C 1
ATOM 3854 O O . PRO A 1 555 ? 23.434 -6.069 -8.906 1.00 49.25 555 PRO A O 1
ATOM 3857 N N . VAL A 1 556 ? 24.733 -7.798 -9.522 1.00 42.81 556 VAL A N 1
ATOM 3858 C CA . VAL A 1 556 ? 25.771 -7.583 -8.517 1.00 42.81 556 VAL A CA 1
ATOM 3859 C C . VAL A 1 556 ? 26.598 -6.364 -8.931 1.00 42.81 556 VAL A C 1
ATOM 3861 O O . VAL A 1 556 ? 27.205 -6.357 -10.001 1.00 42.81 556 VAL A O 1
ATOM 3864 N N . ALA A 1 557 ? 26.633 -5.333 -8.092 1.00 39.22 557 ALA A N 1
ATOM 3865 C CA . ALA A 1 557 ? 27.597 -4.254 -8.213 1.00 39.22 557 ALA A CA 1
ATOM 3866 C C . ALA A 1 557 ? 28.972 -4.789 -7.786 1.00 39.22 557 ALA A C 1
ATOM 3868 O O . ALA A 1 557 ? 29.190 -5.158 -6.630 1.00 39.22 557 ALA A O 1
ATOM 3869 N N . SER A 1 558 ? 29.907 -4.861 -8.733 1.00 36.41 558 SER A N 1
ATOM 3870 C CA . SER A 1 558 ? 31.304 -5.195 -8.456 1.00 36.41 558 SER A CA 1
ATOM 3871 C C . SER A 1 558 ? 31.889 -4.251 -7.404 1.00 36.41 558 SER A C 1
ATOM 3873 O O . SER A 1 558 ? 31.733 -3.034 -7.516 1.00 36.41 558 SER A O 1
ATOM 3875 N N . VAL A 1 559 ? 32.608 -4.800 -6.424 1.00 35.78 559 VAL A N 1
ATOM 3876 C CA . VAL A 1 559 ? 33.362 -4.018 -5.438 1.00 35.78 559 VAL A CA 1
ATOM 3877 C C . VAL A 1 559 ? 34.803 -3.889 -5.918 1.00 35.78 559 VAL A C 1
ATOM 3879 O O . VAL A 1 559 ? 35.521 -4.883 -6.018 1.00 35.78 559 VAL A O 1
ATOM 3882 N N . THR A 1 560 ? 35.226 -2.659 -6.200 1.00 31.48 560 THR A N 1
ATOM 3883 C CA . THR A 1 560 ? 36.636 -2.320 -6.413 1.00 31.48 560 THR A CA 1
ATOM 3884 C C . THR A 1 560 ? 37.222 -1.860 -5.087 1.00 31.48 560 THR A C 1
ATOM 3886 O O . THR A 1 560 ? 36.711 -0.924 -4.477 1.00 31.48 560 THR A O 1
ATOM 3889 N N . VAL A 1 561 ? 38.308 -2.498 -4.658 1.00 33.09 561 VAL A N 1
ATOM 3890 C CA . VAL A 1 561 ? 39.115 -2.059 -3.515 1.00 33.09 561 VAL A CA 1
ATOM 3891 C C . VAL A 1 561 ? 40.290 -1.253 -4.058 1.00 33.09 561 VAL A C 1
ATOM 3893 O O . VAL A 1 561 ? 41.104 -1.778 -4.816 1.00 33.09 561 VAL A O 1
ATOM 3896 N N . THR A 1 562 ? 40.382 0.024 -3.697 1.00 28.11 562 THR A N 1
ATOM 3897 C CA . THR A 1 562 ? 41.632 0.789 -3.804 1.00 28.11 562 THR A CA 1
ATOM 3898 C C . THR A 1 562 ? 42.454 0.544 -2.540 1.00 28.11 562 THR A C 1
ATOM 3900 O O . THR A 1 562 ? 41.902 0.621 -1.448 1.00 28.11 562 THR A O 1
ATOM 3903 N N . ASN A 1 563 ? 43.729 0.186 -2.736 1.00 31.78 563 ASN A N 1
ATOM 3904 C CA . ASN A 1 563 ? 44.707 -0.312 -1.754 1.00 31.78 563 ASN A CA 1
ATOM 3905 C C . ASN A 1 563 ? 44.715 0.361 -0.369 1.00 31.78 563 ASN A C 1
ATOM 3907 O O . ASN A 1 563 ? 44.346 1.526 -0.227 1.00 31.78 563 ASN A O 1
ATOM 3911 N N . GLY A 1 564 ? 45.218 -0.418 0.601 1.00 33.44 564 GLY A N 1
ATOM 3912 C CA . GLY A 1 564 ? 45.562 0.017 1.957 1.00 33.44 564 GLY A CA 1
ATOM 3913 C C . GLY A 1 564 ? 46.760 0.947 2.068 1.00 33.44 564 GLY A C 1
ATOM 3914 O O . GLY A 1 564 ? 47.348 1.320 1.025 1.00 33.44 564 GLY A O 1
#

Foldseek 3Di:
DVVVVVVVVVVVVVVVVVVVVVVVVVVVVVVVVVVVVVVVLVVLLVVLVCVCCPPVHLPPAALDAFELQAAQKEKEFLAVVQADCQDLPHPNHVQCQLCQVYHPRPRDDPPGGDRHHHPDDRRHDYHHLNPDPVRSSNPDRDPDRMHIGHFHFQLRHPQGQDNDNPGRATWDDPPPGIDGQDPQADRVNFHFKFWQFKFKPDFWWQQQDWWAKDWADQQWDDWGWGFDWDDDPRITTQGIGTPARTGNGRDWTFIDTDDRRTDDIGITTDMDRHSDHPQDKWFFQFKAKRWQFKFFLAWWAKDWDDQQFDDKGKGWDWDDDDDDDSMTTTQGIFIPTRGIRRSGWTAIDTDDRRTDDIGITTDIDLKFFFAFKFFPFLKQFFDADQVQKAKDWADLQFDDWGKTFDWDPFFWFFQFKDFDDKDQQPAWCDVVQVNPPAWFFGWWWWDFPPDRWIFIWTFDDPTRGGSTTPGIAGAGGTTDRPPLHDQKDWGQIATPDDRRPRRRGRIIITGTGTTTDGMGTPTRGMRRSDWIFIFMDGTHHHDTGTGIGTDTDHHHDDDDDDDD

pLDDT: mean 76.69, std 13.3, range [28.11, 95.44]